Protein AF-A0A816NC93-F1 (afdb_monomer_lite)

InterPro domains:
  IPR001461 Aspartic peptidase A1 [PR00792] (205-218)
  IPR001461 Aspartic peptidase A1 [PR00792] (252-263)
  IPR001461 Aspartic peptidase A1 [PR00792] (348-363)
  IPR001461 Aspartic peptidase A1 [PTHR47966] (133-372)
  IPR021109 Aspartic peptidase domain superfamily [G3DSA:2.40.70.10] (135-375)
  IPR021109 Aspartic peptidase domain superfamily [SSF50630] (133-373)
  IPR033121 Peptidase family A1 domain [PF00026] (132-373)
  IPR033121 Peptidase family A1 domain [PS51767] (51-372)

Structure (mmCIF, N/CA/C/O backbone):
data_AF-A0A816NC93-F1
#
_entry.id   AF-A0A816NC93-F1
#
loop_
_atom_site.group_PDB
_atom_site.id
_atom_site.type_symbol
_atom_site.label_atom_id
_atom_site.label_alt_id
_atom_site.label_comp_id
_atom_site.label_asym_id
_atom_site.label_entity_id
_atom_site.label_seq_id
_atom_site.pdbx_PDB_ins_code
_atom_site.Cartn_x
_atom_site.Cartn_y
_atom_site.Cartn_z
_atom_site.occupancy
_atom_site.B_iso_or_equiv
_atom_site.auth_seq_id
_atom_site.auth_comp_id
_atom_site.auth_asym_id
_atom_site.auth_atom_id
_atom_site.pdbx_PDB_model_num
ATOM 1 N N . MET A 1 1 ? 27.428 26.370 11.660 1.00 24.50 1 MET A N 1
ATOM 2 C CA . MET A 1 1 ? 27.511 25.790 10.304 1.00 24.50 1 MET A CA 1
ATOM 3 C C . MET A 1 1 ? 26.179 26.024 9.624 1.00 24.50 1 MET A C 1
ATOM 5 O O . MET A 1 1 ? 25.177 25.507 10.091 1.00 24.50 1 MET A O 1
ATOM 9 N N . PHE A 1 2 ? 26.162 26.897 8.620 1.00 23.17 2 PHE A N 1
ATOM 10 C CA . PHE A 1 2 ? 24.979 27.217 7.825 1.00 23.17 2 PHE A CA 1
ATOM 11 C C . PHE A 1 2 ? 25.000 26.336 6.571 1.00 23.17 2 PHE A C 1
ATOM 13 O O . PHE A 1 2 ? 25.875 26.517 5.730 1.00 23.17 2 PHE A O 1
ATOM 20 N N . GLY A 1 3 ? 24.068 25.388 6.468 1.00 22.38 3 GLY A N 1
ATOM 21 C CA . GLY A 1 3 ? 23.735 24.719 5.211 1.00 22.38 3 GLY A CA 1
ATOM 22 C C . GLY A 1 3 ? 22.745 25.592 4.448 1.00 22.38 3 GLY A C 1
ATOM 23 O O . GLY A 1 3 ? 21.670 25.907 4.958 1.00 22.38 3 GLY A O 1
ATOM 24 N N . ALA A 1 4 ? 23.152 26.058 3.273 1.00 23.88 4 ALA A N 1
ATOM 25 C CA . ALA A 1 4 ? 22.339 26.879 2.395 1.00 23.88 4 ALA A CA 1
ATOM 26 C C . ALA A 1 4 ? 21.283 26.006 1.701 1.00 23.88 4 ALA A C 1
ATOM 28 O O . ALA A 1 4 ? 21.592 25.306 0.745 1.00 23.88 4 ALA A O 1
ATOM 29 N N . TYR A 1 5 ? 20.036 26.079 2.165 1.00 24.88 5 TYR A N 1
ATOM 30 C CA . TYR A 1 5 ? 18.883 25.751 1.332 1.00 24.88 5 TYR A CA 1
ATOM 31 C C . TYR A 1 5 ? 18.643 26.935 0.392 1.00 24.88 5 TYR A C 1
ATOM 33 O O . TYR A 1 5 ? 18.196 27.997 0.828 1.00 24.88 5 TYR A O 1
ATOM 41 N N . SER A 1 6 ? 18.968 26.784 -0.891 1.00 28.44 6 SER A N 1
ATOM 42 C CA . SER A 1 6 ? 18.498 27.693 -1.939 1.00 28.44 6 SER A CA 1
ATOM 43 C C . SER A 1 6 ? 17.184 27.171 -2.517 1.00 28.44 6 SER A C 1
ATOM 45 O O . SER A 1 6 ? 17.108 26.777 -3.675 1.00 28.44 6 SER A O 1
ATOM 47 N N . SER A 1 7 ? 16.131 27.174 -1.707 1.00 26.47 7 SER A N 1
ATOM 48 C CA . SER A 1 7 ? 14.777 27.301 -2.233 1.00 26.47 7 SER A CA 1
ATOM 49 C C . SER A 1 7 ? 14.535 28.796 -2.411 1.00 26.47 7 SER A C 1
ATOM 51 O O . SER A 1 7 ? 14.447 29.537 -1.430 1.00 26.47 7 SER A O 1
ATOM 53 N N . HIS A 1 8 ? 14.496 29.266 -3.655 1.00 25.08 8 HIS A N 1
ATOM 54 C CA . HIS A 1 8 ? 13.989 30.598 -3.955 1.00 25.08 8 HIS A CA 1
ATOM 55 C C . HIS A 1 8 ? 12.538 30.675 -3.460 1.00 25.08 8 HIS A C 1
ATOM 57 O O . HIS A 1 8 ? 11.633 30.144 -4.094 1.00 25.08 8 HIS A O 1
ATOM 63 N N . ILE A 1 9 ? 12.325 31.298 -2.297 1.00 28.72 9 ILE A N 1
ATOM 64 C CA . ILE A 1 9 ? 10.992 31.631 -1.796 1.00 28.72 9 ILE A CA 1
ATOM 65 C C . ILE A 1 9 ? 10.490 32.782 -2.668 1.00 28.72 9 ILE A C 1
ATOM 67 O O . ILE A 1 9 ? 10.787 33.950 -2.420 1.00 28.72 9 ILE A O 1
ATOM 71 N N . PHE A 1 10 ? 9.769 32.442 -3.730 1.00 29.98 10 PHE A N 1
ATOM 72 C CA . PHE A 1 10 ? 8.787 33.347 -4.304 1.00 29.98 10 PHE A CA 1
ATOM 73 C C . PHE A 1 10 ? 7.584 33.304 -3.371 1.00 29.98 10 PHE A C 1
ATOM 75 O O . PHE A 1 10 ? 6.771 32.388 -3.432 1.00 29.98 10 PHE A O 1
ATOM 82 N N . ALA A 1 11 ? 7.523 34.252 -2.446 1.00 32.62 11 ALA A N 1
ATOM 83 C CA . ALA A 1 11 ? 6.323 34.489 -1.676 1.00 32.62 11 ALA A CA 1
ATOM 84 C C . ALA A 1 11 ? 6.082 35.991 -1.690 1.00 32.62 11 ALA A C 1
ATOM 86 O O . ALA A 1 11 ? 6.858 36.759 -1.120 1.00 32.62 11 ALA A O 1
ATOM 87 N N . ASP A 1 12 ? 5.004 36.407 -2.348 1.00 37.16 12 ASP A N 1
ATOM 88 C CA . ASP A 1 12 ? 4.507 37.779 -2.247 1.00 37.16 12 ASP A CA 1
ATOM 89 C C . ASP A 1 12 ? 4.119 38.123 -0.789 1.00 37.16 12 ASP A C 1
ATOM 91 O O . ASP A 1 12 ? 3.955 39.296 -0.444 1.00 37.16 12 ASP A O 1
ATOM 95 N N . GLU A 1 13 ? 4.046 37.106 0.089 1.00 50.97 13 GLU A N 1
ATOM 96 C CA . GLU A 1 13 ? 3.656 37.196 1.495 1.00 50.97 13 GLU A CA 1
ATOM 97 C C . GLU A 1 13 ? 4.401 36.197 2.383 1.00 50.97 13 GLU A C 1
ATOM 99 O O . GLU A 1 13 ? 4.523 35.016 2.061 1.00 50.97 13 GLU A O 1
ATOM 104 N N . LEU A 1 14 ? 4.852 36.653 3.552 1.00 51.91 14 LEU A N 1
ATOM 105 C CA . LEU A 1 14 ? 5.473 35.797 4.558 1.00 51.91 14 LEU A CA 1
ATOM 106 C C . LEU A 1 14 ? 4.535 35.671 5.762 1.00 51.91 14 LEU A C 1
ATOM 108 O O . LEU A 1 14 ? 4.233 36.659 6.426 1.00 51.91 14 LEU A O 1
ATOM 112 N N . ASN A 1 15 ? 4.101 34.452 6.072 1.00 57.03 15 ASN A N 1
ATOM 113 C CA . ASN A 1 15 ? 3.272 34.163 7.241 1.00 57.03 15 ASN A CA 1
ATOM 114 C C . ASN A 1 15 ? 4.101 33.417 8.287 1.00 57.03 15 ASN A C 1
ATOM 116 O O . ASN A 1 15 ? 4.715 32.396 7.980 1.00 57.03 15 ASN A O 1
ATOM 120 N N . VAL A 1 16 ? 4.119 33.908 9.526 1.00 56.59 16 VAL A N 1
ATOM 121 C CA . VAL A 1 16 ? 4.828 33.268 10.640 1.00 56.59 16 VAL A CA 1
ATOM 122 C C . VAL A 1 16 ? 3.836 32.961 11.750 1.00 56.59 16 VAL A C 1
ATOM 124 O O . VAL A 1 16 ? 3.264 33.857 12.368 1.00 56.59 16 VAL A O 1
ATOM 127 N N . LEU A 1 17 ? 3.660 31.674 12.033 1.00 60.56 17 LEU A N 1
ATOM 128 C CA . LEU A 1 17 ? 2.885 31.207 13.174 1.00 60.56 17 LEU A CA 1
ATOM 129 C C . LEU A 1 17 ? 3.801 31.032 14.389 1.00 60.56 17 LEU A C 1
ATOM 131 O O . LEU A 1 17 ? 4.802 30.320 14.324 1.00 60.56 17 LEU A O 1
ATOM 135 N N . ILE A 1 18 ? 3.436 31.658 15.505 1.00 60.72 18 ILE A N 1
ATOM 136 C CA . ILE A 1 18 ? 4.145 31.559 16.780 1.00 60.72 18 ILE A CA 1
ATOM 137 C C . ILE A 1 18 ? 3.200 30.940 17.800 1.00 60.72 18 ILE A C 1
ATOM 139 O O . ILE A 1 18 ? 2.225 31.552 18.240 1.00 60.72 18 ILE A O 1
ATOM 143 N N . SER A 1 19 ? 3.509 29.703 18.182 1.00 63.12 19 SER A N 1
ATOM 144 C CA . SER A 1 19 ? 2.810 29.012 19.259 1.00 63.12 19 SER A CA 1
ATOM 145 C C . SER A 1 19 ? 3.659 29.063 20.529 1.00 63.12 19 SER A C 1
ATOM 147 O O . SER A 1 19 ? 4.802 28.601 20.505 1.00 63.12 19 SER A O 1
ATOM 149 N N . PRO A 1 20 ? 3.128 29.583 21.646 1.00 60.53 20 PRO A N 1
ATOM 150 C CA . PRO A 1 20 ? 3.816 29.525 22.918 1.00 60.53 20 PRO A CA 1
ATOM 151 C C . PRO A 1 20 ? 3.837 28.080 23.443 1.00 60.53 20 PRO A C 1
ATOM 153 O O . PRO A 1 20 ? 2.918 27.303 23.153 1.00 60.53 20 PRO A O 1
ATOM 156 N N . PRO A 1 21 ? 4.856 27.698 24.232 1.00 58.59 21 PRO A N 1
ATOM 157 C CA . PRO A 1 21 ? 4.821 26.458 24.996 1.00 58.59 21 PRO A CA 1
ATOM 158 C C . PRO A 1 21 ? 3.692 26.507 26.037 1.00 58.59 21 PRO A C 1
ATOM 160 O O . PRO A 1 21 ? 3.144 27.568 26.339 1.00 58.59 21 PRO A O 1
ATOM 163 N N . ILE A 1 22 ? 3.343 25.358 26.621 1.00 58.31 22 ILE A N 1
ATOM 164 C CA . ILE A 1 22 ? 2.325 25.300 27.678 1.00 58.31 22 ILE A CA 1
ATOM 165 C C . ILE A 1 22 ? 2.804 26.129 28.880 1.00 58.31 22 ILE A C 1
ATOM 167 O O . ILE A 1 22 ? 3.703 25.722 29.617 1.00 58.31 22 ILE A O 1
ATOM 171 N N . CYS A 1 23 ? 2.193 27.295 29.091 1.00 57.25 23 CYS A N 1
ATOM 172 C CA . CYS A 1 23 ? 2.502 28.190 30.203 1.00 57.25 23 CYS A CA 1
ATOM 173 C C . CYS A 1 23 ? 1.461 28.073 31.325 1.00 57.25 23 CYS A C 1
ATOM 175 O O . CYS A 1 23 ? 0.257 27.953 31.079 1.00 57.25 23 CYS A O 1
ATOM 177 N N . ARG A 1 24 ? 1.907 28.191 32.583 1.00 60.47 24 ARG A N 1
ATOM 178 C CA . ARG A 1 24 ? 1.005 28.417 33.722 1.00 60.47 24 ARG A CA 1
ATOM 179 C C . ARG A 1 24 ? 0.615 29.898 33.768 1.00 60.47 24 ARG A C 1
ATOM 181 O O . ARG A 1 24 ? 1.310 30.714 34.368 1.00 60.47 24 ARG A O 1
ATOM 188 N N . GLY A 1 25 ? -0.495 30.231 33.111 1.00 63.12 25 GLY A N 1
ATOM 189 C CA . GLY A 1 25 ? -1.100 31.566 33.110 1.00 63.12 25 GLY A CA 1
ATOM 190 C C . GLY A 1 25 ? -0.822 32.401 31.855 1.00 63.12 25 GLY A C 1
ATOM 191 O O . GLY A 1 25 ? 0.065 32.106 31.057 1.00 63.12 25 GLY A O 1
ATOM 192 N N . VAL A 1 26 ? -1.605 33.473 31.690 1.00 66.75 26 VAL A N 1
ATOM 193 C CA . VAL A 1 26 ? -1.617 34.318 30.480 1.00 66.75 26 VAL A CA 1
ATOM 194 C C . VAL A 1 26 ? -0.391 35.237 30.386 1.00 66.75 26 VAL A C 1
ATOM 196 O O . VAL A 1 26 ? 0.117 35.471 29.295 1.00 66.75 26 VAL A O 1
ATOM 199 N N . LYS A 1 27 ? 0.131 35.730 31.519 1.00 76.69 27 LYS A N 1
ATOM 200 C CA . LYS A 1 27 ? 1.268 36.671 31.534 1.00 76.69 27 LYS A CA 1
ATOM 201 C C . LYS A 1 27 ? 2.573 36.072 30.973 1.00 76.69 27 LYS A C 1
ATOM 203 O O . LYS A 1 27 ? 3.167 36.713 30.112 1.00 76.69 27 LYS A O 1
ATOM 208 N N . PRO A 1 28 ? 3.024 34.867 31.386 1.00 73.94 28 PRO A N 1
ATOM 209 C CA . PRO A 1 28 ? 4.227 34.255 30.807 1.00 73.94 28 PRO A CA 1
ATOM 210 C C . PRO A 1 28 ? 4.078 33.933 29.316 1.00 73.94 28 PRO A C 1
ATOM 212 O O . PRO A 1 28 ? 5.044 34.016 28.567 1.00 73.94 28 PRO A O 1
ATOM 215 N N . MET A 1 29 ? 2.858 33.606 28.889 1.00 70.56 29 MET A N 1
ATOM 216 C CA . MET A 1 29 ? 2.533 33.336 27.493 1.00 70.56 29 MET A CA 1
ATOM 217 C C . MET A 1 29 ? 2.645 34.603 26.636 1.00 70.56 29 MET A C 1
ATOM 219 O O . MET A 1 29 ? 3.316 34.570 25.612 1.00 70.56 29 MET A O 1
ATOM 223 N N . ILE A 1 30 ? 2.046 35.723 27.066 1.00 79.50 30 ILE A N 1
ATOM 224 C CA . ILE A 1 30 ? 2.188 37.022 26.383 1.00 79.50 30 ILE A CA 1
ATOM 225 C C . ILE A 1 30 ? 3.667 37.396 26.275 1.00 79.50 30 ILE A C 1
ATOM 227 O O . ILE A 1 30 ? 4.137 37.687 25.182 1.00 79.50 30 ILE A O 1
ATOM 231 N N . LYS A 1 31 ? 4.419 37.272 27.373 1.00 83.44 31 LYS A N 1
ATOM 232 C CA . LYS A 1 31 ? 5.854 37.566 27.382 1.00 83.44 31 LYS A CA 1
ATOM 233 C C . LYS A 1 31 ? 6.633 36.738 26.349 1.00 83.44 31 LYS A C 1
ATOM 235 O O . LYS A 1 31 ? 7.435 37.292 25.608 1.00 83.44 31 LYS A O 1
ATOM 240 N N . PHE A 1 32 ? 6.370 35.431 26.258 1.00 80.31 32 PHE A N 1
ATOM 241 C CA . PHE A 1 32 ? 6.996 34.573 25.245 1.00 80.31 32 PHE A CA 1
ATOM 242 C C . PHE A 1 32 ? 6.678 35.040 23.818 1.00 80.31 32 PHE A C 1
ATOM 244 O O . PHE A 1 32 ? 7.556 35.083 22.959 1.00 80.31 32 PHE A O 1
ATOM 251 N N . LEU A 1 33 ? 5.415 35.384 23.564 1.00 76.88 33 LEU A N 1
ATOM 252 C CA . LEU A 1 33 ? 4.944 35.812 22.249 1.00 76.88 33 LEU A CA 1
ATOM 253 C C . LEU A 1 33 ? 5.575 37.135 21.817 1.00 76.88 33 LEU A C 1
ATOM 255 O O . LEU A 1 33 ? 5.955 37.282 20.658 1.00 76.88 33 LEU A O 1
ATOM 259 N N . GLU A 1 34 ? 5.725 38.072 22.747 1.00 86.88 34 GLU A N 1
ATOM 260 C CA . GLU A 1 34 ? 6.401 39.348 22.517 1.00 86.88 34 GLU A CA 1
ATOM 261 C C . GLU A 1 34 ? 7.891 39.146 22.223 1.00 86.88 34 GLU A C 1
ATOM 263 O O . GLU A 1 34 ? 8.406 39.710 21.254 1.00 86.88 34 GLU A O 1
ATOM 268 N N . GLU A 1 35 ? 8.573 38.304 23.006 1.00 86.19 35 GLU A N 1
ATOM 269 C CA . GLU A 1 35 ? 10.003 38.013 22.856 1.00 86.19 35 GLU A CA 1
ATOM 270 C C . GLU A 1 35 ? 10.308 37.290 21.536 1.00 86.19 35 GLU A C 1
ATOM 272 O O . GLU A 1 35 ? 11.091 37.787 20.717 1.00 86.19 35 GLU A O 1
ATOM 277 N N . GLU A 1 36 ? 9.677 36.140 21.285 1.00 79.81 36 GLU A N 1
ATOM 278 C CA . GLU A 1 36 ? 9.937 35.358 20.072 1.00 79.81 36 GLU A CA 1
ATOM 279 C C . GLU A 1 36 ? 9.351 36.025 18.823 1.00 79.81 36 GLU A C 1
ATOM 281 O O . GLU A 1 36 ? 10.003 36.024 17.776 1.00 79.81 36 GLU A O 1
ATOM 286 N N . GLY A 1 37 ? 8.191 36.679 18.929 1.00 78.56 37 GLY A N 1
ATOM 287 C CA . GLY A 1 37 ? 7.611 37.465 17.839 1.00 78.56 37 GLY A CA 1
ATOM 288 C C . GLY A 1 37 ? 8.517 38.593 17.393 1.00 78.56 37 GLY A C 1
ATOM 289 O O . GLY A 1 37 ? 8.864 38.685 16.214 1.00 78.56 37 GLY A O 1
ATOM 290 N N . THR A 1 38 ? 8.988 39.404 18.336 1.00 87.38 38 THR A N 1
ATOM 291 C CA . THR A 1 38 ? 9.891 40.520 18.032 1.00 87.38 38 THR A CA 1
ATOM 292 C C . THR A 1 38 ? 11.210 40.025 17.443 1.00 87.38 38 THR A C 1
ATOM 294 O O . THR A 1 38 ? 11.731 40.577 16.470 1.00 87.38 38 THR A O 1
ATOM 297 N N . LYS A 1 39 ? 11.762 38.942 17.993 1.00 82.31 39 LYS A N 1
ATOM 298 C CA . LYS A 1 39 ? 13.002 38.327 17.509 1.00 82.31 39 LYS A CA 1
ATOM 299 C C . LYS A 1 39 ? 12.875 37.810 16.076 1.00 82.31 39 LYS A C 1
ATOM 301 O O . LYS A 1 39 ? 13.782 38.042 15.274 1.00 82.31 39 LYS A O 1
ATOM 306 N N . ILE A 1 40 ? 11.781 37.128 15.739 1.00 75.62 40 ILE A N 1
ATOM 307 C CA . ILE A 1 40 ? 11.536 36.619 14.383 1.00 75.62 40 ILE A CA 1
ATOM 308 C C . ILE A 1 40 ? 11.340 37.776 13.401 1.00 75.62 40 ILE A C 1
ATOM 310 O O . ILE A 1 40 ? 12.021 37.808 12.374 1.00 75.62 40 ILE A O 1
ATOM 314 N N . CYS A 1 41 ? 10.508 38.765 13.737 1.00 76.69 41 CYS A N 1
ATOM 315 C CA . CYS A 1 41 ? 10.307 39.958 12.912 1.00 76.69 41 CYS A CA 1
ATOM 316 C C . CYS A 1 41 ? 11.637 40.667 12.608 1.00 76.69 41 CYS A C 1
ATOM 318 O O . CYS A 1 41 ? 11.936 40.983 11.458 1.00 76.69 41 CYS A O 1
ATOM 320 N N . ASN A 1 42 ? 12.505 40.841 13.604 1.00 83.00 42 ASN A N 1
ATOM 321 C CA . ASN A 1 42 ? 13.814 41.460 13.385 1.00 83.00 42 ASN A CA 1
ATOM 322 C C . ASN A 1 42 ? 14.744 40.611 12.503 1.00 83.00 42 ASN A C 1
ATOM 324 O O . ASN A 1 42 ? 15.458 41.161 11.664 1.00 83.00 42 ASN A O 1
ATOM 328 N N . LYS A 1 43 ? 14.723 39.276 12.623 1.00 76.12 43 LYS A N 1
ATOM 329 C CA . LYS A 1 43 ? 15.476 38.392 11.713 1.00 76.12 43 LYS A CA 1
ATOM 330 C C . LYS A 1 43 ? 15.001 38.523 10.268 1.00 76.12 43 LYS A C 1
ATOM 332 O O . LYS A 1 43 ? 15.834 38.570 9.364 1.00 76.12 43 LYS A O 1
ATOM 337 N N . ILE A 1 44 ? 13.690 38.614 10.059 1.00 70.50 44 ILE A N 1
ATOM 338 C CA . ILE A 1 44 ? 13.089 38.809 8.734 1.00 70.50 44 ILE A CA 1
ATOM 339 C C . ILE A 1 44 ? 13.514 40.156 8.155 1.00 70.50 44 ILE A C 1
ATOM 341 O O . ILE A 1 44 ? 13.920 40.216 6.999 1.00 70.50 44 ILE A O 1
ATOM 345 N N . ALA A 1 45 ? 13.511 41.219 8.958 1.00 73.00 45 ALA A N 1
ATOM 346 C CA . ALA A 1 45 ? 13.959 42.538 8.524 1.00 73.00 45 ALA A CA 1
ATOM 347 C C . ALA A 1 45 ? 15.440 42.542 8.085 1.00 73.00 45 ALA A C 1
ATOM 349 O O . ALA A 1 45 ? 15.794 43.081 7.034 1.00 73.00 45 ALA A O 1
ATOM 350 N N . ILE A 1 46 ? 16.307 41.864 8.846 1.00 75.50 46 ILE A N 1
ATOM 351 C CA . ILE A 1 46 ? 17.728 41.691 8.502 1.00 75.50 46 ILE A CA 1
ATOM 352 C C . ILE A 1 46 ? 17.884 40.886 7.204 1.00 75.50 46 ILE A C 1
ATOM 354 O O . ILE A 1 46 ? 18.667 41.269 6.332 1.00 75.50 46 ILE A O 1
ATOM 358 N N . TYR A 1 47 ? 17.141 39.785 7.058 1.00 68.31 47 TYR A N 1
ATOM 359 C CA . TYR A 1 47 ? 17.154 38.955 5.852 1.00 68.31 47 TYR A CA 1
ATOM 360 C C . TYR A 1 47 ? 16.697 39.753 4.621 1.00 68.31 47 TYR A C 1
ATOM 362 O O . TYR A 1 47 ? 17.400 39.793 3.614 1.00 68.31 47 TYR A O 1
ATOM 370 N N . SER A 1 48 ? 15.574 40.458 4.739 1.00 63.78 48 SER A N 1
ATOM 371 C CA . SER A 1 48 ? 15.006 41.347 3.723 1.00 63.78 48 SER A CA 1
ATOM 372 C C . SER A 1 48 ? 16.027 42.367 3.207 1.00 63.78 48 SER A C 1
ATOM 374 O O . SER A 1 48 ? 16.227 42.493 1.996 1.00 63.78 48 SER A O 1
ATOM 376 N N . LYS A 1 49 ? 16.752 43.033 4.117 1.00 70.50 49 LYS A N 1
ATOM 377 C CA . LYS A 1 49 ? 17.838 43.963 3.770 1.00 70.50 49 LYS A CA 1
ATOM 378 C C . LYS A 1 49 ? 18.997 43.266 3.059 1.00 70.50 49 LYS A C 1
ATOM 380 O O . LYS A 1 49 ? 19.478 43.770 2.045 1.00 70.50 49 LYS A O 1
ATOM 385 N N . LYS A 1 50 ? 19.432 42.105 3.563 1.00 67.19 50 LYS A N 1
ATOM 386 C CA . LYS A 1 50 ? 20.547 41.325 2.999 1.00 67.19 50 LYS A CA 1
ATOM 387 C C . LYS A 1 50 ? 20.284 40.892 1.554 1.00 67.19 50 LYS A C 1
ATOM 389 O O . LYS A 1 50 ? 21.206 40.921 0.743 1.00 67.19 50 LYS A O 1
ATOM 394 N N . TRP A 1 51 ? 19.046 40.527 1.232 1.00 60.84 51 TRP A N 1
ATOM 395 C CA . TRP A 1 51 ? 18.661 40.005 -0.084 1.00 60.84 51 TRP A CA 1
ATOM 396 C C . TRP A 1 51 ? 17.960 41.031 -0.986 1.00 60.84 51 TRP A C 1
ATOM 398 O O . TRP A 1 51 ? 17.454 40.667 -2.042 1.00 60.84 51 TRP A O 1
ATOM 408 N N . LYS A 1 52 ? 17.969 42.320 -0.606 1.00 58.56 52 LYS A N 1
ATOM 409 C CA . LYS A 1 52 ? 17.340 43.433 -1.346 1.00 58.56 52 LYS A CA 1
ATOM 410 C C . LYS A 1 52 ? 15.845 43.220 -1.652 1.00 58.56 52 LYS A C 1
ATOM 412 O O . LYS A 1 52 ? 15.359 43.670 -2.684 1.00 58.56 52 LYS A O 1
ATOM 417 N N . GLN A 1 53 ? 15.116 42.580 -0.740 1.00 60.28 53 GLN A N 1
ATOM 418 C CA . GLN A 1 53 ? 13.668 42.352 -0.828 1.00 60.28 53 GLN A CA 1
ATOM 419 C C . GLN A 1 53 ? 12.965 43.090 0.320 1.00 60.28 53 GLN A C 1
ATOM 421 O O . GLN A 1 53 ? 12.710 42.476 1.356 1.00 60.28 53 GLN A O 1
ATOM 426 N N . PRO A 1 54 ? 12.723 44.411 0.223 1.00 57.22 54 PRO A N 1
ATOM 427 C CA . PRO A 1 54 ? 12.307 45.232 1.361 1.00 57.22 54 PRO A CA 1
ATOM 428 C C . PRO A 1 54 ? 10.925 44.831 1.898 1.00 57.22 54 PRO A C 1
ATOM 430 O O . PRO A 1 54 ? 9.977 44.719 1.124 1.00 57.22 54 PRO A O 1
ATOM 433 N N . VAL A 1 55 ? 10.807 44.664 3.222 1.00 62.66 55 VAL A N 1
ATOM 434 C CA . VAL A 1 55 ? 9.514 44.519 3.914 1.00 62.66 55 VAL A CA 1
ATOM 435 C C . VAL A 1 55 ? 8.843 45.874 4.067 1.00 62.66 55 VAL A C 1
ATOM 437 O O . VAL A 1 55 ? 9.434 46.818 4.600 1.00 62.66 55 VAL A O 1
ATOM 440 N N . ASN A 1 56 ? 7.579 45.971 3.659 1.00 70.38 56 ASN A N 1
ATOM 441 C CA . ASN A 1 56 ? 6.773 47.145 3.944 1.00 70.38 56 ASN A CA 1
ATOM 442 C C . ASN A 1 56 ? 6.245 47.122 5.390 1.00 70.38 56 ASN A C 1
ATOM 444 O O . ASN A 1 56 ? 5.184 46.567 5.682 1.00 70.38 56 ASN A O 1
ATOM 448 N N . LEU A 1 57 ? 6.965 47.796 6.291 1.00 69.56 57 LEU A N 1
ATOM 449 C CA . LEU A 1 57 ? 6.578 47.926 7.702 1.00 69.56 57 LEU A CA 1
ATOM 450 C C . LEU A 1 57 ? 5.182 48.542 7.897 1.00 69.56 57 LEU A C 1
ATOM 452 O O . LEU A 1 57 ? 4.513 48.205 8.864 1.00 69.56 57 LEU A O 1
ATOM 456 N N . SER A 1 58 ? 4.720 49.412 6.990 1.00 69.69 58 SER A N 1
ATOM 457 C CA . SER A 1 58 ? 3.393 50.050 7.102 1.00 69.69 58 SER A CA 1
ATOM 458 C C . SER A 1 58 ? 2.223 49.123 6.763 1.00 69.69 58 SER A C 1
ATOM 460 O O . SER A 1 58 ? 1.081 49.452 7.061 1.00 69.69 58 SER A O 1
ATOM 462 N N . LYS A 1 59 ? 2.504 47.971 6.146 1.00 70.00 59 LYS A N 1
ATOM 463 C CA . LYS A 1 59 ? 1.521 46.931 5.807 1.00 70.00 59 LYS A CA 1
ATOM 464 C C . LYS A 1 59 ? 1.725 45.640 6.605 1.00 70.00 59 LYS A C 1
ATOM 466 O O . LYS A 1 59 ? 1.058 44.642 6.358 1.00 70.00 59 LYS A O 1
ATOM 471 N N . THR A 1 60 ? 2.672 45.650 7.540 1.00 72.19 60 THR A N 1
ATOM 472 C CA . THR A 1 60 ? 2.975 44.509 8.401 1.00 72.19 60 THR A CA 1
ATOM 473 C C . THR A 1 60 ? 2.119 44.590 9.656 1.00 72.19 60 THR A C 1
ATOM 475 O O . THR A 1 60 ? 2.178 45.580 10.386 1.00 72.19 60 THR A O 1
ATOM 478 N N . VAL A 1 61 ? 1.335 43.545 9.906 1.00 78.12 61 VAL A N 1
ATOM 479 C CA . VAL A 1 61 ? 0.359 43.498 10.997 1.00 78.12 61 VAL A CA 1
ATOM 480 C C . VAL A 1 61 ? 0.489 42.196 11.781 1.00 78.12 61 VAL A C 1
ATOM 482 O O . VAL A 1 61 ? 1.009 41.189 11.305 1.00 78.12 61 VAL A O 1
ATOM 485 N N . VAL A 1 62 ? 0.012 42.208 13.015 1.00 78.31 62 VAL A N 1
ATOM 486 C CA . VAL A 1 62 ? -0.039 41.052 13.908 1.00 78.31 62 VAL A CA 1
ATOM 487 C C . VAL A 1 62 ? -1.493 40.653 14.065 1.00 78.31 62 VAL A C 1
ATOM 489 O O . VAL A 1 62 ? -2.344 41.501 14.326 1.00 78.31 62 VAL A O 1
ATOM 492 N N . GLN A 1 63 ? -1.793 39.363 13.957 1.00 74.19 63 GLN A N 1
ATOM 493 C CA . GLN A 1 63 ? -3.120 38.853 14.272 1.00 74.19 63 GLN A CA 1
ATOM 494 C C . GLN A 1 63 ? -3.044 37.848 15.417 1.00 74.19 63 GLN A C 1
ATOM 496 O O . GLN A 1 63 ? -2.300 36.868 15.386 1.00 74.19 63 GLN A O 1
ATOM 501 N N . VAL A 1 64 ? -3.846 38.093 16.451 1.00 70.88 64 VAL A N 1
ATOM 502 C CA . VAL A 1 64 ? -3.886 37.247 17.643 1.00 70.88 64 VAL A CA 1
ATOM 503 C C . VAL A 1 64 ? -5.145 36.396 17.625 1.00 70.88 64 VAL A C 1
ATOM 505 O O . VAL A 1 64 ? -6.259 36.921 17.649 1.00 70.88 64 VAL A O 1
ATOM 508 N N . PHE A 1 65 ? -4.960 35.079 17.626 1.00 67.56 65 PHE A N 1
ATOM 509 C CA . PHE A 1 65 ? -6.030 34.100 17.735 1.00 67.56 65 PHE A CA 1
ATOM 510 C C . PHE A 1 65 ? -6.139 33.615 19.180 1.00 67.56 65 PHE A C 1
ATOM 512 O O . PHE A 1 65 ? -5.204 33.060 19.768 1.00 67.56 65 PHE A O 1
ATOM 519 N N . HIS A 1 66 ? -7.311 33.799 19.781 1.00 59.94 66 HIS A N 1
ATOM 520 C CA . HIS A 1 66 ? -7.530 33.405 21.168 1.00 59.94 66 HIS A CA 1
ATOM 521 C C . HIS A 1 66 ? -8.901 32.768 21.390 1.00 59.94 66 HIS A C 1
ATOM 523 O O . HIS A 1 66 ? -9.885 33.075 20.719 1.00 59.94 66 HIS A O 1
ATOM 529 N N . SER A 1 67 ? -8.959 31.882 22.383 1.00 53.88 67 SER A N 1
ATOM 530 C CA . SER A 1 67 ? -10.200 31.278 22.891 1.00 53.88 67 SER A CA 1
ATOM 531 C C . SER A 1 67 ? -10.851 32.101 24.012 1.00 53.88 67 SER A C 1
ATOM 533 O O . SER A 1 67 ? -11.919 31.752 24.506 1.00 53.88 67 SER A O 1
ATOM 535 N N . GLN A 1 68 ? -10.196 33.186 24.436 1.00 56.31 68 GLN A N 1
ATOM 536 C CA . GLN A 1 68 ? -10.588 33.994 25.593 1.00 56.31 68 GLN A CA 1
ATOM 537 C C . GLN A 1 68 ? -11.724 34.982 25.302 1.00 56.31 68 GLN A C 1
ATOM 539 O O . GLN A 1 68 ? -11.915 35.409 24.168 1.00 56.31 68 GLN A O 1
ATOM 544 N N . VAL A 1 69 ? -12.458 35.387 26.345 1.00 50.97 69 VAL A N 1
ATOM 545 C CA . VAL A 1 69 ? -13.517 36.413 26.241 1.00 50.97 69 VAL A CA 1
ATOM 546 C C . VAL A 1 69 ? -12.922 37.800 25.971 1.00 50.97 69 VAL A C 1
ATOM 548 O O . VAL A 1 69 ? -13.504 38.584 25.224 1.00 50.97 69 VAL A O 1
ATOM 551 N N . GLN A 1 70 ? -11.742 38.085 26.531 1.00 57.28 70 GLN A N 1
ATOM 552 C CA . GLN A 1 70 ? -10.969 39.300 26.268 1.00 57.28 70 GLN A CA 1
ATOM 553 C C . GLN A 1 70 ? -9.751 38.976 25.399 1.00 57.28 70 GLN A C 1
ATOM 555 O O . GLN A 1 70 ? -9.083 37.966 25.614 1.00 57.28 70 GLN A O 1
ATOM 560 N N . ASN A 1 71 ? -9.484 39.833 24.412 1.00 59.59 71 ASN A N 1
ATOM 561 C CA . ASN A 1 71 ? -8.374 39.661 23.481 1.00 59.59 71 ASN A CA 1
ATOM 562 C C . ASN A 1 71 ? -7.045 39.949 24.199 1.00 59.59 71 ASN A C 1
ATOM 564 O O . ASN A 1 71 ? -6.904 41.051 24.741 1.00 59.59 71 ASN A O 1
ATOM 568 N N . PRO A 1 72 ? -6.090 39.003 24.246 1.00 66.44 72 PRO A N 1
ATOM 569 C CA . PRO A 1 72 ? -4.780 39.288 24.803 1.00 66.44 72 PRO A CA 1
ATOM 570 C C . PRO A 1 72 ? -4.090 40.366 23.964 1.00 66.44 72 PRO A C 1
ATOM 572 O O . PRO A 1 72 ? -4.049 40.296 22.737 1.00 66.44 72 PRO A O 1
ATOM 575 N N . VAL A 1 73 ? -3.567 41.381 24.649 1.00 78.19 73 VAL A N 1
ATOM 576 C CA . VAL A 1 73 ? -2.750 42.430 24.036 1.00 78.19 73 VAL A CA 1
ATOM 577 C C . VAL A 1 73 ? -1.315 41.921 23.996 1.00 78.19 73 VAL A C 1
ATOM 579 O O . VAL A 1 73 ? -0.810 41.462 25.019 1.00 78.19 73 VAL A O 1
ATOM 582 N N . VAL A 1 74 ? -0.698 41.965 22.818 1.00 83.06 74 VAL A N 1
ATOM 583 C CA . VAL A 1 74 ? 0.704 41.591 22.608 1.00 83.06 74 VAL A CA 1
ATOM 584 C C . VAL A 1 74 ? 1.421 42.723 21.891 1.00 83.06 74 VAL A C 1
ATOM 586 O O . VAL A 1 74 ? 0.906 43.275 20.914 1.00 83.06 74 VAL A O 1
ATOM 589 N N . ASP A 1 75 ? 2.621 43.036 22.356 1.00 90.94 75 ASP A N 1
ATOM 590 C CA . ASP A 1 75 ? 3.455 44.089 21.797 1.00 90.94 75 ASP A CA 1
ATOM 591 C C . ASP A 1 75 ? 4.635 43.480 21.029 1.00 90.94 75 ASP A C 1
ATOM 593 O O . ASP A 1 75 ? 5.669 43.125 21.591 1.00 90.94 75 ASP A O 1
ATOM 597 N N . ILE A 1 76 ? 4.476 43.352 19.709 1.00 85.06 76 ILE A N 1
ATOM 598 C CA . ILE A 1 76 ? 5.513 42.822 18.814 1.00 85.06 76 ILE A CA 1
ATOM 599 C C . ILE A 1 76 ? 6.158 43.967 18.039 1.00 85.06 76 ILE A C 1
ATOM 601 O O . ILE A 1 76 ? 5.469 44.857 17.533 1.00 85.06 76 ILE A O 1
ATOM 605 N N . TYR A 1 77 ? 7.483 43.922 17.908 1.00 89.50 77 TYR A N 1
ATOM 606 C CA . TYR A 1 77 ? 8.261 44.959 17.240 1.00 89.50 77 TYR A CA 1
ATOM 607 C C . TYR A 1 77 ? 9.021 44.423 16.024 1.00 89.50 77 TYR A C 1
ATOM 609 O O . TYR A 1 77 ? 9.528 43.302 16.025 1.00 89.50 77 TYR A O 1
ATOM 617 N N . MET A 1 78 ? 9.163 45.265 15.002 1.00 83.25 78 MET A N 1
ATOM 618 C CA . MET A 1 78 ? 10.035 45.041 13.851 1.00 83.25 78 MET A CA 1
ATOM 619 C C . MET A 1 78 ? 10.837 46.316 13.594 1.00 83.25 78 MET A C 1
ATOM 621 O O . MET A 1 78 ? 10.269 47.396 13.443 1.00 83.25 78 MET A O 1
ATOM 625 N N . GLU A 1 79 ? 12.165 46.210 13.609 1.00 85.75 79 GLU A N 1
ATOM 626 C CA . GLU A 1 79 ? 13.091 47.346 13.461 1.00 85.75 79 GLU A CA 1
ATOM 627 C C . GLU A 1 79 ? 12.835 48.493 14.455 1.00 85.75 79 GLU A C 1
ATOM 629 O O . GLU A 1 79 ? 12.948 49.672 14.124 1.00 85.75 79 GLU A O 1
ATOM 634 N N . GLY A 1 80 ? 12.447 48.151 15.687 1.00 86.94 80 GLY A N 1
ATOM 635 C CA . GLY A 1 80 ? 12.133 49.125 16.737 1.00 86.94 80 GLY A CA 1
ATOM 636 C C . GLY A 1 80 ? 10.759 49.795 16.610 1.00 86.94 80 GLY A C 1
ATOM 637 O O . GLY A 1 80 ? 10.397 50.579 17.484 1.00 86.94 80 GLY A O 1
ATOM 638 N N . LYS A 1 81 ? 9.961 49.479 15.580 1.00 87.88 81 LYS A N 1
ATOM 639 C CA . LYS A 1 81 ? 8.567 49.933 15.456 1.00 87.88 81 LYS A CA 1
ATOM 640 C C . LYS A 1 81 ? 7.605 48.865 15.959 1.00 87.88 81 LYS A C 1
ATOM 642 O O . LYS A 1 81 ? 7.726 47.703 15.581 1.00 87.88 81 LYS A O 1
ATOM 647 N N . LYS A 1 82 ? 6.644 49.270 16.792 1.00 91.12 82 LYS A N 1
ATOM 648 C CA . LYS A 1 82 ? 5.545 48.405 17.237 1.00 91.12 82 LYS A CA 1
ATOM 649 C C . LYS A 1 82 ? 4.618 48.121 16.055 1.00 91.12 82 LYS A C 1
ATOM 651 O O . LYS A 1 82 ? 4.201 49.058 15.377 1.00 91.12 82 LYS A O 1
ATOM 656 N N . LEU A 1 83 ? 4.325 46.849 15.815 1.00 85.75 83 LEU A N 1
ATOM 657 C CA . LEU A 1 83 ? 3.409 46.417 14.765 1.00 85.75 83 LEU A CA 1
ATOM 658 C C . LEU A 1 83 ? 1.952 46.580 15.215 1.00 85.75 83 LEU A C 1
ATOM 660 O O . LEU A 1 83 ? 1.635 46.446 16.399 1.00 85.75 83 LEU A O 1
ATOM 664 N N . GLU A 1 84 ? 1.061 46.867 14.267 1.00 86.31 84 GLU A N 1
ATOM 665 C CA . GLU A 1 84 ? -0.374 46.977 14.539 1.00 86.31 84 GLU A CA 1
ATOM 666 C C . GLU A 1 84 ? -0.987 45.592 14.769 1.00 86.31 84 GLU A C 1
ATOM 668 O O . GLU A 1 84 ? -0.788 44.686 13.961 1.00 86.31 84 GLU A O 1
ATOM 673 N N . VAL A 1 85 ? -1.765 45.432 15.845 1.00 83.12 85 VAL A N 1
ATOM 674 C CA . VAL A 1 85 ? -2.533 44.207 16.099 1.00 83.12 85 VAL A CA 1
ATOM 675 C C . VAL A 1 85 ? -3.942 44.358 15.529 1.00 83.12 85 VAL A C 1
ATOM 677 O O . VAL A 1 85 ? -4.747 45.129 16.054 1.00 83.12 85 VAL A O 1
ATOM 680 N N . VAL A 1 86 ? -4.265 43.598 14.484 1.00 80.25 86 VAL A N 1
ATOM 681 C CA . VAL A 1 86 ? -5.562 43.669 13.797 1.00 80.25 86 VAL A CA 1
ATOM 682 C C . VAL A 1 86 ? -6.576 42.676 14.371 1.00 80.25 86 VAL A C 1
ATOM 684 O O . VAL A 1 86 ? -6.223 41.619 14.904 1.00 80.25 86 VAL A O 1
ATOM 687 N N . LYS A 1 87 ? -7.864 43.044 14.295 1.00 72.25 87 LYS A N 1
ATOM 688 C CA . LYS A 1 87 ? -9.002 42.198 14.718 1.00 72.25 87 LYS A CA 1
ATOM 689 C C . LYS A 1 87 ? -9.602 41.341 13.617 1.00 72.25 87 LYS A C 1
ATOM 691 O O . LYS A 1 87 ? -10.234 40.315 13.880 1.00 72.25 87 LYS A O 1
ATOM 696 N N . GLU A 1 88 ? -9.433 41.821 12.402 1.00 71.69 88 GLU A N 1
ATOM 697 C CA . GLU A 1 88 ? -9.880 41.176 11.193 1.00 71.69 88 GLU A CA 1
ATOM 698 C C . GLU A 1 88 ? -8.808 41.413 10.145 1.00 71.69 88 GLU A C 1
ATOM 700 O O . GLU A 1 88 ? -8.301 42.529 10.010 1.00 71.69 88 GLU A O 1
ATOM 705 N N . PHE A 1 89 ? -8.465 40.367 9.415 1.00 67.38 89 PHE A N 1
ATOM 706 C CA . PHE A 1 89 ? -7.525 40.435 8.318 1.00 67.38 89 PHE A CA 1
ATOM 707 C C . PHE A 1 89 ? -8.239 39.988 7.048 1.00 67.38 89 PHE A C 1
ATOM 709 O O . PHE A 1 89 ? -8.795 38.891 6.992 1.00 67.38 89 PHE A O 1
ATOM 716 N N . LYS A 1 90 ? -8.287 40.864 6.043 1.00 61.81 90 LYS A N 1
ATOM 717 C CA . LYS A 1 90 ? -8.952 40.592 4.765 1.00 61.81 90 LYS A CA 1
ATOM 718 C C . LYS A 1 90 ? -7.910 40.311 3.703 1.00 61.81 90 LYS A C 1
ATOM 720 O O . LYS A 1 90 ? -7.065 41.164 3.445 1.00 61.81 90 LYS A O 1
ATOM 725 N N . TYR A 1 91 ? -8.010 39.153 3.065 1.00 50.38 91 TYR A N 1
ATOM 726 C CA . TYR A 1 91 ? -7.066 38.740 2.040 1.00 50.38 91 TYR A CA 1
ATOM 727 C C . TYR A 1 91 ? -7.694 37.798 1.017 1.00 50.38 91 TYR A C 1
ATOM 729 O O . TYR A 1 91 ? -8.403 36.871 1.395 1.00 50.38 91 TYR A O 1
ATOM 737 N N . LEU A 1 92 ? -7.463 38.061 -0.275 1.00 46.12 92 LEU A N 1
ATOM 738 C CA . LEU A 1 92 ? -8.017 37.301 -1.411 1.00 46.12 92 LEU A CA 1
ATOM 739 C C . LEU A 1 92 ? -9.521 36.987 -1.288 1.00 46.12 92 LEU A C 1
ATOM 741 O O . LEU A 1 92 ? -9.982 35.900 -1.616 1.00 46.12 92 LEU A O 1
ATOM 745 N N . GLY A 1 93 ? -10.301 37.947 -0.782 1.00 43.22 93 GLY A N 1
ATOM 746 C CA . GLY A 1 93 ? -11.748 37.790 -0.584 1.00 43.22 93 GLY A CA 1
ATOM 747 C C . GLY A 1 93 ? -12.152 37.006 0.673 1.00 43.22 93 GLY A C 1
ATOM 748 O O . GLY A 1 93 ? -13.340 36.928 0.978 1.00 43.22 93 GLY A O 1
ATOM 749 N N . LEU A 1 94 ? -11.194 36.491 1.445 1.00 44.38 94 LEU A N 1
ATOM 750 C CA . LEU A 1 94 ? -11.411 35.831 2.732 1.00 44.38 94 LEU A CA 1
ATOM 751 C C . LEU A 1 94 ? -11.207 36.821 3.887 1.00 44.38 94 LEU A C 1
ATOM 753 O O . LEU A 1 94 ? -10.329 37.680 3.839 1.00 44.38 94 LEU A O 1
ATOM 757 N N . THR A 1 95 ? -12.026 36.714 4.936 1.00 56.38 95 THR A N 1
ATOM 758 C CA . THR A 1 95 ? -11.904 37.528 6.159 1.00 56.38 95 THR A CA 1
ATOM 759 C C . THR A 1 95 ? -11.591 36.623 7.344 1.00 56.38 95 THR A C 1
ATOM 761 O O . THR A 1 95 ? -12.403 35.781 7.723 1.00 56.38 95 THR A O 1
ATOM 764 N N . TRP A 1 96 ? -10.422 36.818 7.942 1.00 58.97 96 TRP A N 1
ATOM 765 C CA . TRP A 1 96 ? -9.940 36.095 9.112 1.00 58.97 96 TRP A CA 1
ATOM 766 C C . TRP A 1 96 ? -10.231 36.915 10.361 1.00 58.97 96 TRP A C 1
ATOM 768 O O . TRP A 1 96 ? -9.798 38.061 10.440 1.00 58.97 96 TRP A O 1
ATOM 778 N N . ILE A 1 97 ? -10.929 36.352 11.347 1.00 67.56 97 ILE A N 1
ATOM 779 C CA . ILE A 1 97 ? -11.299 37.051 12.589 1.00 67.56 97 ILE A CA 1
ATOM 780 C C . ILE A 1 97 ? -10.538 36.496 13.802 1.00 67.56 97 ILE A C 1
ATOM 782 O O . ILE A 1 97 ? -10.165 35.326 13.838 1.00 67.56 97 ILE A O 1
ATOM 786 N N . ASN A 1 98 ? -10.359 37.317 14.840 1.00 58.19 98 ASN A N 1
ATOM 787 C CA . ASN A 1 98 ? -9.557 36.964 16.028 1.00 58.19 98 ASN A CA 1
ATOM 788 C C . ASN A 1 98 ? -10.157 35.887 16.941 1.00 58.19 98 ASN A C 1
ATOM 790 O O . ASN A 1 98 ? -9.462 35.324 17.792 1.00 58.19 98 ASN A O 1
ATOM 794 N N . LYS A 1 99 ? -11.450 35.591 16.786 1.00 54.03 99 LYS A N 1
ATOM 795 C CA . LYS A 1 99 ? -12.063 34.436 17.436 1.00 54.03 99 LYS A CA 1
ATOM 796 C C . LYS A 1 99 ? -11.843 33.232 16.547 1.00 54.03 99 LYS A C 1
ATOM 798 O O . LYS A 1 99 ? -12.362 33.186 15.436 1.00 54.03 99 LYS A O 1
ATOM 803 N N . MET A 1 100 ? -11.185 32.213 17.087 1.00 49.03 100 MET A N 1
ATOM 804 C CA . MET A 1 100 ? -11.200 30.867 16.517 1.00 49.03 100 MET A CA 1
ATOM 805 C C . MET A 1 100 ? -12.608 30.265 16.727 1.00 49.03 100 MET A C 1
ATOM 807 O O . MET A 1 100 ? -12.829 29.355 17.515 1.00 49.03 100 MET A O 1
ATOM 811 N N . SER A 1 101 ? -13.606 30.882 16.096 1.00 40.59 101 SER A N 1
ATOM 812 C CA . SER A 1 101 ? -15.009 30.504 16.075 1.00 40.59 101 SER A CA 1
ATOM 813 C C . SER A 1 101 ? -15.284 30.020 14.665 1.00 40.59 101 SER A C 1
ATOM 815 O O . SER A 1 101 ? -15.815 30.740 13.825 1.00 40.59 101 SER A O 1
ATOM 817 N N . LEU A 1 102 ? -14.981 28.752 14.434 1.00 39.88 102 LEU A N 1
ATOM 818 C CA . LEU A 1 102 ? -15.456 28.009 13.273 1.00 39.88 102 LEU A CA 1
ATOM 819 C C . LEU A 1 102 ? -17.004 27.874 13.234 1.00 39.88 102 LEU A C 1
ATOM 821 O O . LEU A 1 102 ? -17.545 27.213 12.360 1.00 39.88 102 LEU A O 1
ATOM 825 N N . LYS A 1 103 ? -17.732 28.500 14.169 1.00 40.34 103 LYS A N 1
ATOM 826 C CA . LYS A 1 103 ? -19.101 28.179 14.570 1.00 40.34 103 LYS A CA 1
ATOM 827 C C . LYS A 1 103 ? -20.171 28.213 13.462 1.00 40.34 103 LYS A C 1
ATOM 829 O O . LYS A 1 103 ? -20.947 27.282 13.455 1.00 40.34 103 LYS A O 1
ATOM 834 N N . PRO A 1 104 ? -20.252 29.133 12.489 1.00 38.12 104 PRO A N 1
ATOM 835 C CA . PRO A 1 104 ? -21.355 29.076 11.512 1.00 38.12 104 PRO A CA 1
ATOM 836 C C . PRO A 1 104 ? -21.199 27.970 10.450 1.00 38.12 104 PRO A C 1
ATOM 838 O O . PRO A 1 104 ? -22.184 27.367 10.032 1.00 38.12 104 PRO A O 1
ATOM 841 N N . THR A 1 105 ? -19.962 27.664 10.049 1.00 36.69 105 THR A N 1
ATOM 842 C CA . THR A 1 105 ? -19.645 26.585 9.091 1.00 36.69 105 THR A CA 1
ATOM 843 C C . THR A 1 105 ? -19.513 25.237 9.797 1.00 36.69 105 THR A C 1
ATOM 845 O O . THR A 1 105 ? -19.873 24.198 9.246 1.00 36.69 105 THR A O 1
ATOM 848 N N . ILE A 1 106 ? -19.057 25.257 11.054 1.00 43.25 106 ILE A N 1
ATOM 849 C CA . ILE A 1 106 ? -19.086 24.094 11.926 1.00 43.25 106 ILE A CA 1
ATOM 850 C C . ILE A 1 106 ? -20.509 23.795 12.355 1.00 43.25 106 ILE A C 1
ATOM 852 O O . ILE A 1 106 ? -20.835 22.645 12.261 1.00 43.25 106 ILE A O 1
ATOM 856 N N . ASP A 1 107 ? -21.402 24.712 12.716 1.00 47.03 107 ASP A N 1
ATOM 857 C CA . ASP A 1 107 ? -22.704 24.353 13.310 1.00 47.03 107 ASP A CA 1
ATOM 858 C C . ASP A 1 107 ? -23.587 23.496 12.397 1.00 47.03 107 ASP A C 1
ATOM 860 O O . ASP A 1 107 ? -24.258 22.612 12.902 1.00 47.03 107 ASP A O 1
ATOM 864 N N . LYS A 1 108 ? -23.534 23.634 11.067 1.00 40.66 108 LYS A N 1
ATOM 865 C CA . LYS A 1 108 ? -24.280 22.725 10.175 1.00 40.66 108 LYS A CA 1
ATOM 866 C C . LYS A 1 108 ? -23.618 21.347 10.055 1.00 40.66 108 LYS A C 1
ATOM 868 O O . LYS A 1 108 ? -24.288 20.319 10.016 1.00 40.66 108 LYS A O 1
ATOM 873 N N . THR A 1 109 ? -22.291 21.323 10.074 1.00 39.28 109 THR A N 1
ATOM 874 C CA . THR A 1 109 ? -21.471 20.104 10.093 1.00 39.28 109 THR A CA 1
ATOM 875 C C . THR A 1 109 ? -21.445 19.465 11.490 1.00 39.28 109 THR A C 1
ATOM 877 O O . THR A 1 109 ? -21.332 18.260 11.616 1.00 39.28 109 THR A O 1
ATOM 880 N N . LEU A 1 110 ? -21.644 20.248 12.548 1.00 37.88 110 LEU A N 1
ATOM 881 C CA . LEU A 1 110 ? -21.575 19.939 13.970 1.00 37.88 110 LEU A CA 1
ATOM 882 C C . LEU A 1 110 ? -22.948 19.644 14.524 1.00 37.88 110 LEU A C 1
ATOM 884 O O . LEU A 1 110 ? -23.010 18.934 15.496 1.00 37.88 110 LEU A O 1
ATOM 888 N N . GLU A 1 111 ? -24.045 20.070 13.917 1.00 42.69 111 GLU A N 1
ATOM 889 C CA . GLU A 1 111 ? -25.367 19.515 14.201 1.00 42.69 111 GLU A CA 1
ATOM 890 C C . GLU A 1 111 ? -25.455 18.085 13.632 1.00 42.69 111 GLU A C 1
ATOM 892 O O . GLU A 1 111 ? -25.935 17.169 14.305 1.00 42.69 111 GLU A O 1
ATOM 897 N N . ASN A 1 112 ? -24.838 17.850 12.464 1.00 43.25 112 ASN A N 1
ATOM 898 C CA . ASN A 1 112 ? -24.640 16.514 11.890 1.00 43.25 112 ASN A CA 1
ATOM 899 C C . ASN A 1 112 ? -23.644 15.670 12.711 1.00 43.25 112 ASN A C 1
ATOM 901 O O . ASN A 1 112 ? -23.932 14.522 13.057 1.00 43.25 112 ASN A O 1
ATOM 905 N N . ILE A 1 113 ? -22.506 16.246 13.111 1.00 38.44 113 ILE A N 1
ATOM 906 C CA . ILE A 1 113 ? -21.512 15.575 13.957 1.00 38.44 113 ILE A CA 1
ATOM 907 C C . ILE A 1 113 ? -22.012 15.463 15.401 1.00 38.44 113 ILE A C 1
ATOM 909 O O . ILE A 1 113 ? -21.730 14.452 16.006 1.00 38.44 113 ILE A O 1
ATOM 913 N N . GLN A 1 114 ? -22.809 16.375 15.971 1.00 35.94 114 GLN A N 1
ATOM 914 C CA . GLN A 1 114 ? -23.352 16.294 17.343 1.00 35.94 114 GLN A CA 1
ATOM 915 C C . GLN A 1 114 ? -24.530 15.340 17.442 1.00 35.94 114 GLN A C 1
ATOM 917 O O . GLN A 1 114 ? -24.612 14.668 18.464 1.00 35.94 114 GLN A O 1
ATOM 922 N N . ARG A 1 115 ? -25.388 15.169 16.425 1.00 38.31 115 ARG A N 1
ATOM 923 C CA . ARG A 1 115 ? -26.306 14.005 16.391 1.00 38.31 115 ARG A CA 1
ATOM 924 C C . ARG A 1 115 ? -25.541 12.679 16.386 1.00 38.31 115 ARG A C 1
ATOM 926 O O . ARG A 1 115 ? -26.048 11.686 16.906 1.00 38.31 115 ARG A O 1
ATOM 933 N N . THR A 1 116 ? -24.315 12.692 15.870 1.00 36.19 116 THR A N 1
ATOM 934 C CA . THR A 1 116 ? -23.397 11.547 15.852 1.00 36.19 116 THR A CA 1
ATOM 935 C C . THR A 1 116 ? -22.585 11.436 17.162 1.00 36.19 116 THR A C 1
ATOM 937 O O . THR A 1 116 ? -22.448 10.350 17.708 1.00 36.19 116 THR A O 1
ATOM 940 N N . PHE A 1 117 ? -22.163 12.551 17.772 1.00 31.95 117 PHE A N 1
ATOM 941 C CA . PHE A 1 117 ? -21.300 12.634 18.962 1.00 31.95 117 PHE A CA 1
ATOM 942 C C . PHE A 1 117 ? -22.061 12.607 20.289 1.00 31.95 117 PHE A C 1
ATOM 944 O O . PHE A 1 117 ? -21.524 12.144 21.289 1.00 31.95 117 PHE A O 1
ATOM 951 N N . SER A 1 118 ? -23.315 13.059 20.345 1.00 31.14 118 SER A N 1
ATOM 952 C CA . SER A 1 118 ? -24.151 12.911 21.550 1.00 31.14 118 SER A CA 1
ATOM 953 C C . SER A 1 118 ? -24.600 11.462 21.775 1.00 31.14 118 SER A C 1
ATOM 955 O O . SER A 1 118 ? -24.929 11.102 22.903 1.00 31.14 118 SER A O 1
ATOM 957 N N . LYS A 1 119 ? -24.477 10.598 20.755 1.00 33.38 119 LYS A N 1
ATOM 958 C CA . LYS A 1 119 ? -24.493 9.135 20.909 1.00 33.38 119 LYS A CA 1
ATOM 959 C C . LYS A 1 119 ? -23.162 8.556 21.421 1.00 33.38 119 LYS A C 1
ATOM 961 O O . LYS A 1 119 ? -23.166 7.456 21.955 1.00 33.38 119 LYS A O 1
ATOM 966 N N . LEU A 1 120 ? -22.053 9.295 21.309 1.00 30.73 120 LEU A N 1
ATOM 967 C CA . LEU A 1 120 ? -20.686 8.846 21.631 1.00 30.73 120 LEU A CA 1
ATOM 968 C C . LEU A 1 120 ? -20.129 9.411 22.953 1.00 30.73 120 LEU A C 1
ATOM 970 O O . LEU A 1 120 ? -19.057 9.009 23.388 1.00 30.73 120 LEU A O 1
ATOM 974 N N . ARG A 1 121 ? -20.832 10.340 23.620 1.00 26.84 121 ARG A N 1
ATOM 975 C CA . ARG A 1 121 ? -20.365 10.976 24.871 1.00 26.84 121 ARG A CA 1
ATOM 976 C C . ARG A 1 121 ? -20.861 10.321 26.162 1.00 26.84 121 ARG A C 1
ATOM 978 O O . ARG A 1 121 ? -20.669 10.883 27.241 1.00 26.84 121 ARG A O 1
ATOM 985 N N . TRP A 1 122 ? -21.477 9.149 26.071 1.00 28.22 122 TRP A N 1
ATOM 986 C CA . TRP A 1 122 ? -21.629 8.271 27.225 1.00 28.22 122 TRP A CA 1
ATOM 987 C C . TRP A 1 122 ? -20.446 7.303 27.239 1.00 28.22 122 TRP A C 1
ATOM 989 O O . TRP A 1 122 ? -20.199 6.652 26.235 1.00 28.22 122 TRP A O 1
ATOM 999 N N . MET A 1 123 ? -19.781 7.199 28.394 1.00 30.95 123 MET A N 1
ATOM 1000 C CA . MET A 1 123 ? -18.721 6.235 28.760 1.00 30.95 123 MET A CA 1
ATOM 1001 C C . MET A 1 123 ? -17.284 6.781 28.787 1.00 30.95 123 MET A C 1
ATOM 1003 O O . MET A 1 123 ? -16.397 6.396 28.036 1.00 30.95 123 MET A O 1
ATOM 1007 N N . LYS A 1 124 ? -17.018 7.599 29.813 1.00 28.97 124 LYS A N 1
ATOM 1008 C CA . LYS A 1 124 ? -15.727 7.558 30.508 1.00 28.97 124 LYS A CA 1
ATOM 1009 C C . LYS A 1 124 ? -15.647 6.206 31.231 1.00 28.97 124 LYS A C 1
ATOM 1011 O O . LYS A 1 124 ? -16.324 6.023 32.238 1.00 28.97 124 LYS A O 1
ATOM 1016 N N . GLY A 1 125 ? -14.826 5.297 30.707 1.00 36.28 125 GLY A N 1
ATOM 1017 C CA . GLY A 1 125 ? -14.568 3.970 31.271 1.00 36.28 125 GLY A CA 1
ATOM 1018 C C . GLY A 1 125 ? -15.500 2.889 30.719 1.00 36.28 125 GLY A C 1
ATOM 1019 O O . GLY A 1 125 ? -16.654 2.808 31.118 1.00 36.28 125 GLY A O 1
ATOM 1020 N N . GLY A 1 126 ? -14.970 2.031 29.845 1.00 33.44 126 GLY A N 1
ATOM 1021 C CA . GLY A 1 126 ? -15.648 0.816 29.391 1.00 33.44 126 GLY A CA 1
ATOM 1022 C C . GLY A 1 126 ? -15.846 0.747 27.879 1.00 33.44 126 GLY A C 1
ATOM 1023 O O . GLY A 1 126 ? -16.522 1.581 27.295 1.00 33.44 126 GLY A O 1
ATOM 1024 N N . LYS A 1 127 ? -15.216 -0.273 27.291 1.00 43.94 127 LYS A N 1
ATOM 1025 C CA . LYS A 1 127 ? -15.601 -1.045 26.100 1.00 43.94 127 LYS A CA 1
ATOM 1026 C C . LYS A 1 127 ? -16.875 -0.608 25.339 1.00 43.94 127 LYS A C 1
ATOM 1028 O O . LYS A 1 127 ? -17.946 -0.536 25.931 1.00 43.94 127 LYS A O 1
ATOM 1033 N N . ILE A 1 128 ? -16.729 -0.607 24.003 1.00 40.41 128 ILE A N 1
ATOM 1034 C CA . ILE A 1 128 ? -17.747 -0.785 22.940 1.00 40.41 128 ILE A CA 1
ATOM 1035 C C . ILE A 1 128 ? -18.438 0.476 22.407 1.00 40.41 128 ILE A C 1
ATOM 1037 O O . ILE A 1 128 ? -19.187 1.135 23.121 1.00 40.41 128 ILE A O 1
ATOM 1041 N N . LEU A 1 129 ? -18.345 0.661 21.080 1.00 43.97 129 LEU A N 1
ATOM 1042 C CA . LEU A 1 129 ? -19.353 1.331 20.250 1.00 43.97 129 LEU A CA 1
ATOM 1043 C C . LEU A 1 129 ? -19.531 0.532 18.944 1.00 43.97 129 LEU A C 1
ATOM 1045 O O . LEU A 1 129 ? -18.582 -0.050 18.428 1.00 43.97 129 LEU A O 1
ATOM 1049 N N . SER A 1 130 ? -20.759 0.439 18.438 1.00 45.47 130 SER A N 1
ATOM 1050 C CA . SER A 1 130 ? -21.056 -0.224 17.163 1.00 45.47 130 SER A CA 1
ATOM 1051 C C . SER A 1 130 ? -20.582 0.614 15.972 1.00 45.47 130 SER A C 1
ATOM 1053 O O . SER A 1 130 ? -20.821 1.821 15.965 1.00 45.47 130 SER A O 1
ATOM 1055 N N . THR A 1 131 ? -20.017 -0.019 14.945 1.00 54.00 131 THR A N 1
ATOM 1056 C CA . THR A 1 131 ? -19.640 0.629 13.675 1.00 54.00 131 THR A CA 1
ATOM 1057 C C . THR A 1 131 ? -20.567 0.142 12.563 1.00 54.00 131 THR A C 1
ATOM 1059 O O . THR A 1 131 ? -20.811 -1.056 12.461 1.00 54.00 131 THR A O 1
ATOM 1062 N N . GLU A 1 132 ? -21.100 1.047 11.741 1.00 46.91 132 GLU A N 1
ATOM 1063 C CA . GLU A 1 132 ? -22.018 0.716 10.643 1.00 46.91 132 GLU A CA 1
ATOM 1064 C C . GLU A 1 132 ? -21.321 0.880 9.288 1.00 46.91 132 GLU A C 1
ATOM 1066 O O . GLU A 1 132 ? -20.777 1.945 9.001 1.00 46.91 132 GLU A O 1
ATOM 1071 N N . ILE A 1 133 ? -21.347 -0.165 8.457 1.00 54.91 133 ILE A N 1
ATOM 1072 C CA . ILE A 1 133 ? -20.940 -0.110 7.044 1.00 54.91 133 ILE A CA 1
ATOM 1073 C C . ILE A 1 133 ? -22.086 -0.679 6.208 1.00 54.91 133 ILE A C 1
ATOM 1075 O O . ILE A 1 133 ? -22.545 -1.789 6.467 1.00 54.91 133 ILE A O 1
ATOM 1079 N N . ASN A 1 134 ? -22.567 0.084 5.219 1.00 47.72 134 ASN A N 1
ATOM 1080 C CA . ASN A 1 134 ? -23.662 -0.306 4.317 1.00 47.72 134 ASN A CA 1
ATOM 1081 C C . ASN A 1 134 ? -24.929 -0.824 5.036 1.00 47.72 134 ASN A C 1
ATOM 1083 O O . ASN A 1 134 ? -25.562 -1.775 4.584 1.00 47.72 134 ASN A O 1
ATOM 1087 N N . GLY A 1 135 ? -25.299 -0.226 6.173 1.00 49.69 135 GLY A N 1
ATOM 1088 C CA . GLY A 1 135 ? -26.469 -0.647 6.956 1.00 49.69 135 GLY A CA 1
ATOM 1089 C C . GLY A 1 135 ? -26.224 -1.823 7.910 1.00 49.69 135 GLY A C 1
ATOM 1090 O O . GLY A 1 135 ? -27.093 -2.142 8.723 1.00 49.69 135 GLY A O 1
ATOM 1091 N N . ALA A 1 136 ? -25.052 -2.468 7.858 1.00 56.00 136 ALA A N 1
ATOM 1092 C CA . ALA A 1 136 ? -24.668 -3.533 8.777 1.00 56.00 136 ALA A CA 1
ATOM 1093 C C . ALA A 1 136 ? -23.899 -2.953 9.972 1.00 56.00 136 ALA A C 1
ATOM 1095 O O . ALA A 1 136 ? -22.754 -2.516 9.850 1.00 56.00 136 ALA A O 1
ATOM 1096 N N . ALA A 1 137 ? -24.535 -2.956 11.145 1.00 74.88 137 ALA A N 1
ATOM 1097 C CA . ALA A 1 137 ? -23.915 -2.518 12.391 1.00 74.88 137 ALA A CA 1
ATOM 1098 C C . ALA A 1 137 ? -23.121 -3.662 13.041 1.00 74.88 137 ALA A C 1
ATOM 1100 O O . ALA A 1 137 ? -23.704 -4.561 13.653 1.00 74.88 137 ALA A O 1
ATOM 1101 N N . VAL A 1 138 ? -21.791 -3.599 12.958 1.00 74.81 138 VAL A N 1
ATOM 1102 C CA . VAL A 1 138 ? -20.879 -4.463 13.714 1.00 74.81 138 VAL A CA 1
ATOM 1103 C C . VAL A 1 138 ? -20.935 -4.053 15.175 1.00 74.81 138 VAL A C 1
ATOM 1105 O O . VAL A 1 138 ? -20.520 -2.956 15.557 1.00 74.81 138 VAL A O 1
ATOM 1108 N N . LYS A 1 139 ? -21.486 -4.927 16.011 1.00 80.38 139 LYS A N 1
ATOM 1109 C CA . LYS A 1 139 ? -21.626 -4.682 17.446 1.00 80.38 139 LYS A CA 1
ATOM 1110 C C . LYS A 1 139 ? -20.323 -5.008 18.157 1.00 80.38 139 LYS A C 1
ATOM 1112 O O . LYS A 1 139 ? -19.571 -5.875 17.727 1.00 80.38 139 LYS A O 1
ATOM 1117 N N . ASN A 1 140 ? -20.093 -4.352 19.288 1.00 74.94 140 ASN A N 1
ATOM 1118 C CA . ASN A 1 140 ? -18.962 -4.643 20.165 1.00 74.94 140 ASN A CA 1
ATOM 1119 C C . ASN A 1 140 ? -17.580 -4.530 19.496 1.00 74.94 140 ASN A C 1
ATOM 1121 O O . ASN A 1 140 ? -16.663 -5.248 19.886 1.00 74.94 140 ASN A O 1
ATOM 1125 N N . GLN A 1 141 ? -17.419 -3.629 18.517 1.00 76.38 141 GLN A N 1
ATOM 1126 C CA . GLN A 1 141 ? -16.110 -3.369 17.926 1.00 76.38 141 GLN A CA 1
ATOM 1127 C C . GLN A 1 141 ? -15.249 -2.560 18.898 1.00 76.38 141 GLN A C 1
ATOM 1129 O O . GLN A 1 141 ? -15.596 -1.441 19.281 1.00 76.38 141 GLN A O 1
ATOM 1134 N N . THR A 1 142 ? -14.100 -3.115 19.270 1.00 72.00 142 THR A N 1
ATOM 1135 C CA . THR A 1 142 ? -13.046 -2.364 19.953 1.00 72.00 142 THR A CA 1
ATOM 1136 C C . THR A 1 142 ? -12.232 -1.600 18.908 1.00 72.00 142 THR A C 1
ATOM 1138 O O . THR A 1 142 ? -11.795 -2.179 17.916 1.00 72.00 142 THR A O 1
ATOM 1141 N N . PHE A 1 143 ? -12.015 -0.303 19.111 1.00 70.88 143 PHE A N 1
ATOM 1142 C CA . PHE A 1 143 ? -11.105 0.504 18.296 1.00 70.88 143 PHE A CA 1
ATOM 1143 C C . PHE A 1 143 ? -10.278 1.421 19.198 1.00 70.88 143 PHE A C 1
ATOM 1145 O O . PHE A 1 143 ? -10.642 1.669 20.349 1.00 70.88 143 PHE A O 1
ATOM 1152 N N . ALA A 1 144 ? -9.148 1.899 18.683 1.00 65.50 144 ALA A N 1
ATOM 1153 C CA . ALA A 1 144 ? -8.269 2.800 19.413 1.00 65.50 144 ALA A CA 1
ATOM 1154 C C . ALA A 1 144 ? -8.652 4.262 19.148 1.00 65.50 144 ALA A C 1
ATOM 1156 O O . ALA A 1 144 ? -8.751 4.688 18.000 1.00 65.50 144 ALA A O 1
ATOM 1157 N N . GLU A 1 145 ? -8.820 5.042 20.214 1.00 66.06 145 GLU A N 1
ATOM 1158 C CA . GLU A 1 145 ? -8.927 6.497 20.117 1.00 66.06 145 GLU A CA 1
ATOM 1159 C C . GLU A 1 145 ? -7.520 7.105 20.013 1.00 66.06 145 GLU A C 1
ATOM 1161 O O . GLU A 1 145 ? -6.696 6.968 20.924 1.00 66.06 145 GLU A O 1
ATOM 1166 N N . CYS A 1 146 ? -7.233 7.790 18.903 1.00 63.78 146 CYS A N 1
ATOM 1167 C CA . CYS A 1 146 ? -5.991 8.540 18.751 1.00 63.78 146 CYS A CA 1
ATOM 1168 C C . CYS A 1 146 ? -6.072 9.846 19.559 1.00 63.78 146 CYS A C 1
ATOM 1170 O O . CYS A 1 146 ? -6.782 10.777 19.189 1.00 63.78 146 CYS A O 1
ATOM 1172 N N . THR A 1 147 ? -5.338 9.927 20.672 1.00 60.19 147 THR A N 1
ATOM 1173 C CA . THR A 1 147 ? -5.306 11.127 21.535 1.00 60.19 147 THR A CA 1
ATOM 1174 C C . THR A 1 147 ? -4.184 12.104 21.176 1.00 60.19 147 THR A C 1
ATOM 1176 O O . THR A 1 147 ? -4.195 13.259 21.609 1.00 60.19 147 THR A O 1
ATOM 1179 N N . TYR A 1 148 ? -3.215 11.649 20.381 1.00 56.47 148 TYR A N 1
ATOM 1180 C CA . TYR A 1 148 ? -2.083 12.429 19.903 1.00 56.47 148 TYR A CA 1
ATOM 1181 C C . TYR A 1 148 ? -1.550 11.830 18.597 1.00 56.47 148 TYR A C 1
ATOM 1183 O O . TYR A 1 148 ? -1.319 10.624 18.527 1.00 56.47 148 TYR A O 1
ATOM 1191 N N . LEU A 1 149 ? -1.339 12.677 17.587 1.00 56.19 149 LEU A N 1
ATOM 1192 C CA . LEU A 1 149 ? -0.939 12.283 16.236 1.00 56.19 149 LEU A CA 1
ATOM 1193 C C . LEU A 1 149 ? 0.348 13.010 15.832 1.00 56.19 149 LEU A C 1
ATOM 1195 O O . LEU A 1 149 ? 0.463 14.222 16.018 1.00 56.19 149 LEU A O 1
ATOM 1199 N N . VAL A 1 150 ? 1.298 12.276 15.252 1.00 52.19 150 VAL A N 1
ATOM 1200 C CA . VAL A 1 150 ? 2.546 12.804 14.681 1.00 52.19 150 VAL A CA 1
ATOM 1201 C C . VAL A 1 150 ? 2.663 12.284 13.252 1.00 52.19 150 VAL A C 1
ATOM 1203 O O . VAL A 1 150 ? 2.465 11.098 13.025 1.00 52.19 150 VAL A O 1
ATOM 1206 N N . GLY A 1 151 ? 2.982 13.152 12.290 1.00 45.78 151 GLY A N 1
ATOM 1207 C CA . GLY A 1 151 ? 3.341 12.736 10.927 1.00 45.78 151 GLY A CA 1
ATOM 1208 C C . GLY A 1 151 ? 2.187 12.524 9.939 1.00 45.78 151 GLY A C 1
ATOM 1209 O O . GLY A 1 151 ? 2.448 12.492 8.747 1.00 45.78 151 GLY A O 1
ATOM 1210 N N . MET A 1 152 ? 0.928 12.473 10.384 1.00 43.81 152 MET A N 1
ATOM 1211 C CA . MET A 1 152 ? -0.254 12.404 9.496 1.00 43.81 152 MET A CA 1
ATOM 1212 C C . MET A 1 152 ? -0.980 13.758 9.350 1.00 43.81 152 MET A C 1
ATOM 1214 O O . MET A 1 152 ? -2.150 13.833 8.985 1.00 43.81 152 MET A O 1
ATOM 1218 N N . THR A 1 153 ? -0.314 14.867 9.684 1.00 45.84 153 THR A N 1
ATOM 1219 C CA . THR A 1 153 ? -0.901 16.208 9.557 1.00 45.84 153 THR A CA 1
ATOM 1220 C C . THR A 1 153 ? -1.067 16.576 8.082 1.00 45.84 153 THR A C 1
ATOM 1222 O O . THR A 1 153 ? -0.072 16.861 7.420 1.00 45.84 153 THR A O 1
ATOM 1225 N N . GLY A 1 154 ? -2.310 16.607 7.595 1.00 45.22 154 GLY A N 1
ATOM 1226 C CA . GLY A 1 154 ? -2.646 16.948 6.207 1.00 45.22 154 GLY A CA 1
ATOM 1227 C C . GLY A 1 154 ? -3.140 15.776 5.354 1.00 45.22 154 GLY A C 1
ATOM 1228 O O . GLY A 1 154 ? -3.432 15.993 4.181 1.00 45.22 154 GLY A O 1
ATOM 1229 N N . ASP A 1 155 ? -3.257 14.571 5.923 1.00 49.88 155 ASP A N 1
ATOM 1230 C CA . ASP A 1 155 ? -3.972 13.462 5.284 1.00 49.88 155 ASP A CA 1
ATOM 1231 C C . ASP A 1 155 ? -5.472 13.797 5.167 1.00 49.88 155 ASP A C 1
ATOM 1233 O O . ASP A 1 155 ? -6.035 14.492 6.018 1.00 49.88 155 ASP A O 1
ATOM 1237 N N . ILE A 1 156 ? -6.114 13.326 4.099 1.00 56.72 156 ILE A N 1
ATOM 1238 C CA . ILE A 1 156 ? -7.561 13.470 3.889 1.00 56.72 156 ILE A CA 1
ATOM 1239 C C . ILE A 1 156 ? -8.362 12.423 4.673 1.00 56.72 156 ILE A C 1
ATOM 1241 O O . ILE A 1 156 ? -9.575 12.569 4.816 1.00 56.72 156 ILE A O 1
ATOM 1245 N N . ASN A 1 157 ? -7.700 11.369 5.156 1.00 59.50 157 ASN A N 1
ATOM 1246 C CA . ASN A 1 157 ? -8.322 10.287 5.906 1.00 59.50 157 ASN A CA 1
ATOM 1247 C C . ASN A 1 157 ? -8.304 10.568 7.416 1.00 59.50 157 ASN A C 1
ATOM 1249 O O . ASN A 1 157 ? -7.271 10.915 7.985 1.00 59.50 157 ASN A O 1
ATOM 1253 N N . ASP A 1 158 ? -9.436 10.335 8.086 1.00 64.62 158 ASP A N 1
ATOM 1254 C CA . ASP A 1 158 ? -9.573 10.533 9.539 1.00 64.62 158 ASP A CA 1
ATOM 1255 C C . ASP A 1 158 ? -8.996 9.372 10.378 1.00 64.62 158 ASP A C 1
ATOM 1257 O O . ASP A 1 158 ? -8.829 9.496 11.595 1.00 64.62 158 ASP A O 1
ATOM 1261 N N . GLY A 1 159 ? -8.717 8.219 9.762 1.00 64.75 159 GLY A N 1
ATOM 1262 C CA . GLY A 1 159 ? -8.236 7.029 10.462 1.00 64.75 159 GLY A CA 1
ATOM 1263 C C . GLY A 1 159 ? -8.004 5.821 9.557 1.00 64.75 159 GLY A C 1
ATOM 1264 O O . GLY A 1 159 ? -8.122 5.904 8.338 1.00 64.75 159 GLY A O 1
ATOM 1265 N N . ILE A 1 160 ? -7.674 4.685 10.179 1.00 67.94 160 ILE A N 1
ATOM 1266 C CA . ILE A 1 160 ? -7.300 3.437 9.499 1.00 67.94 160 ILE A CA 1
ATOM 1267 C C . ILE A 1 160 ? -8.217 2.303 9.961 1.00 67.94 160 ILE A C 1
ATOM 1269 O O . ILE A 1 160 ? -8.398 2.085 11.161 1.00 67.94 160 ILE A O 1
ATOM 1273 N N . LEU A 1 161 ? -8.751 1.542 9.005 1.00 78.12 161 LEU A N 1
ATOM 1274 C CA . LEU A 1 161 ? -9.460 0.291 9.259 1.00 78.12 161 LEU A CA 1
ATOM 1275 C C . LEU A 1 161 ? -8.534 -0.894 8.961 1.00 78.12 161 LEU A C 1
ATOM 1277 O O . LEU A 1 161 ? -8.295 -1.226 7.804 1.00 78.12 161 LEU A O 1
ATOM 1281 N N . GLY A 1 162 ? -8.012 -1.538 10.005 1.00 78.88 162 GLY A N 1
ATOM 1282 C CA . GLY A 1 162 ? -7.144 -2.708 9.854 1.00 78.88 162 GLY A CA 1
ATOM 1283 C C . GLY A 1 162 ? -7.915 -3.962 9.426 1.00 78.88 162 GLY A C 1
ATOM 1284 O O . GLY A 1 162 ? -8.857 -4.371 10.109 1.00 78.88 162 GLY A O 1
ATOM 1285 N N . LEU A 1 163 ? -7.481 -4.587 8.326 1.00 86.50 163 LEU A N 1
ATOM 1286 C CA . LEU A 1 163 ? -8.075 -5.804 7.743 1.00 86.50 163 LEU A CA 1
ATOM 1287 C C . LEU A 1 163 ? -7.112 -7.008 7.717 1.00 86.50 163 LEU A C 1
ATOM 1289 O O . LEU A 1 163 ? -7.387 -8.013 7.066 1.00 86.50 163 LEU A O 1
ATOM 1293 N N . ALA A 1 164 ? -5.973 -6.901 8.402 1.00 87.44 164 ALA A N 1
ATOM 1294 C CA . ALA A 1 164 ? -5.011 -7.989 8.562 1.00 87.44 164 ALA A CA 1
ATOM 1295 C C . ALA A 1 164 ? -5.451 -8.997 9.645 1.00 87.44 164 ALA A C 1
ATOM 1297 O O . ALA A 1 164 ? -6.514 -8.852 10.268 1.00 87.44 164 ALA A O 1
ATOM 1298 N N . PHE A 1 165 ? -4.627 -10.022 9.875 1.00 89.12 165 PHE A N 1
ATOM 1299 C CA . PHE A 1 165 ? -4.924 -11.088 10.827 1.00 89.12 165 PHE A CA 1
ATOM 1300 C C . PHE A 1 165 ? -4.931 -10.581 12.286 1.00 89.12 165 PHE A C 1
ATOM 1302 O O . PHE A 1 165 ? -4.191 -9.654 12.633 1.00 89.12 165 PHE A O 1
ATOM 1309 N N . PRO A 1 166 ? -5.728 -11.198 13.186 1.00 85.75 166 PRO A N 1
ATOM 1310 C CA . PRO A 1 166 ? -5.797 -10.817 14.596 1.00 85.75 166 PRO A CA 1
ATOM 1311 C C . PRO A 1 166 ? -4.460 -10.909 15.339 1.00 85.75 166 PRO A C 1
ATOM 1313 O O . PRO A 1 166 ? -4.291 -10.245 16.356 1.00 85.75 166 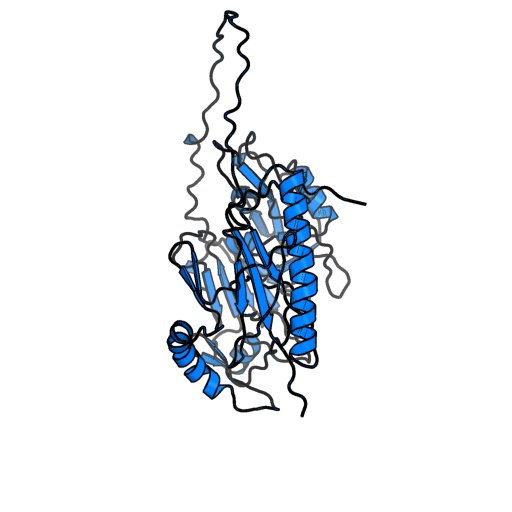PRO A O 1
ATOM 1316 N N . SER A 1 167 ? -3.496 -11.683 14.842 1.00 86.00 167 SER A N 1
ATOM 1317 C CA . SER A 1 167 ? -2.136 -11.761 15.393 1.00 86.00 167 SER A CA 1
ATOM 1318 C C . SER A 1 167 ? -1.397 -10.416 15.393 1.00 86.00 167 SER A C 1
ATOM 1320 O O . SER A 1 167 ? -0.524 -10.215 16.234 1.00 86.00 167 SER A O 1
ATOM 1322 N N . LEU A 1 168 ? -1.771 -9.473 14.517 1.00 81.00 168 LEU A N 1
ATOM 1323 C CA . LEU A 1 168 ? -1.239 -8.103 14.508 1.00 81.00 168 LEU A CA 1
ATOM 1324 C C . LEU A 1 168 ? -2.026 -7.130 15.395 1.00 81.00 168 LEU A C 1
ATOM 1326 O O . LEU A 1 168 ? -1.648 -5.965 15.539 1.00 81.00 168 LEU A O 1
ATOM 1330 N N . THR A 1 169 ? -3.141 -7.566 15.978 1.00 75.19 169 THR A N 1
ATOM 1331 C CA . THR A 1 169 ? -3.955 -6.697 16.827 1.00 75.19 169 THR A CA 1
ATOM 1332 C C . THR A 1 169 ? -3.334 -6.561 18.206 1.00 75.19 169 THR A C 1
ATOM 1334 O O . THR A 1 169 ? -2.790 -7.502 18.787 1.00 75.19 169 THR A O 1
ATOM 1337 N N . LYS A 1 170 ? -3.447 -5.360 18.767 1.00 69.06 170 LYS A N 1
ATOM 1338 C CA . LYS A 1 170 ? -3.050 -5.129 20.148 1.00 69.06 170 LYS A CA 1
ATOM 1339 C C . LYS A 1 170 ? -4.040 -5.819 21.089 1.00 69.06 170 LYS A C 1
ATOM 1341 O O . LYS A 1 170 ? -5.247 -5.753 20.873 1.00 69.06 170 LYS A O 1
ATOM 1346 N N . ASP A 1 171 ? -3.512 -6.470 22.123 1.00 75.25 171 ASP A N 1
ATOM 1347 C CA . ASP A 1 171 ? -4.277 -7.154 23.174 1.00 75.25 171 ASP A CA 1
ATOM 1348 C C . ASP A 1 171 ? -5.189 -8.302 22.674 1.00 75.25 171 ASP A C 1
ATOM 1350 O O . ASP A 1 171 ? -6.063 -8.766 23.405 1.00 75.25 171 ASP A O 1
ATOM 1354 N N . GLY A 1 172 ? -4.969 -8.796 21.445 1.00 70.31 172 GLY A N 1
ATOM 1355 C CA . GLY A 1 172 ? -5.732 -9.905 20.853 1.00 70.31 172 GLY A CA 1
ATOM 1356 C C . GLY A 1 172 ? -7.183 -9.557 20.505 1.00 70.31 172 GLY A C 1
ATOM 1357 O O . GLY A 1 172 ? -8.034 -10.447 20.421 1.00 70.31 172 GLY A O 1
ATOM 1358 N N . GLU A 1 173 ? -7.493 -8.269 20.351 1.00 77.25 173 GLU A N 1
ATOM 1359 C CA . GLU A 1 173 ? -8.827 -7.798 19.986 1.00 77.25 173 GLU A CA 1
ATOM 1360 C C . GLU A 1 173 ? -9.226 -8.274 18.579 1.00 77.25 173 GLU A C 1
ATOM 1362 O O . GLU A 1 173 ? -8.433 -8.293 17.642 1.00 77.25 173 GLU A O 1
ATOM 1367 N N . LYS A 1 174 ? -10.499 -8.633 18.385 1.00 80.75 174 LYS A N 1
ATOM 1368 C CA . LYS A 1 174 ? -10.975 -9.016 17.048 1.00 80.75 174 LYS A CA 1
ATOM 1369 C C . LYS A 1 174 ? -10.987 -7.800 16.122 1.00 80.75 174 LYS A C 1
ATOM 1371 O O . LYS A 1 174 ? -11.566 -6.760 16.456 1.00 80.75 174 LYS A O 1
ATOM 1376 N N . SER A 1 175 ? -10.414 -7.957 14.930 1.00 80.88 175 SER A N 1
ATOM 1377 C CA . SER A 1 175 ? -10.526 -6.941 13.886 1.00 80.88 175 SER A CA 1
ATOM 1378 C C . SER A 1 175 ? -11.979 -6.790 13.425 1.00 80.88 175 SER A C 1
ATOM 1380 O O . SER A 1 175 ? -12.827 -7.667 13.633 1.00 80.88 175 SER A O 1
ATOM 1382 N N . PHE A 1 176 ? -12.265 -5.661 12.779 1.00 81.94 176 PHE A N 1
ATOM 1383 C CA . PHE A 1 176 ? -13.597 -5.337 12.278 1.00 81.94 176 PHE A CA 1
ATOM 1384 C C . PHE A 1 176 ? -14.177 -6.436 11.388 1.00 81.94 176 PHE A C 1
ATOM 1386 O O . PHE A 1 176 ? -15.303 -6.885 11.602 1.00 81.94 176 PHE A O 1
ATOM 1393 N N . PHE A 1 177 ? -13.374 -6.942 10.456 1.00 84.88 177 PHE A N 1
ATOM 1394 C CA . PHE A 1 177 ? -13.788 -7.996 9.541 1.00 84.88 177 PHE A CA 1
ATOM 1395 C C . PHE A 1 177 ? -14.104 -9.324 10.254 1.00 84.88 177 PHE A C 1
ATOM 1397 O O . PHE A 1 177 ? -15.127 -9.953 9.982 1.00 84.88 177 PHE A O 1
ATOM 1404 N N . TYR A 1 178 ? -13.300 -9.712 11.250 1.00 89.19 178 TYR A N 1
ATOM 1405 C CA . TYR A 1 178 ? -13.573 -10.904 12.064 1.00 89.19 178 TYR A CA 1
ATOM 1406 C C . TYR A 1 178 ? -14.863 -10.752 12.880 1.00 89.19 178 TYR A C 1
ATOM 1408 O O . TYR A 1 178 ? -15.609 -11.721 13.072 1.00 89.19 178 TYR A O 1
ATOM 1416 N N . ASN A 1 179 ? -15.165 -9.540 13.348 1.00 87.00 179 ASN A N 1
ATOM 1417 C CA . ASN A 1 179 ? -16.431 -9.259 14.017 1.00 87.00 179 ASN A CA 1
ATOM 1418 C C . ASN A 1 179 ? -17.618 -9.300 13.045 1.00 87.00 179 ASN A C 1
ATOM 1420 O O . ASN A 1 179 ? -18.639 -9.878 13.412 1.00 87.00 179 ASN A O 1
ATOM 1424 N N . MET A 1 180 ? -17.488 -8.800 11.809 1.00 85.56 180 MET A N 1
ATOM 1425 C CA . MET A 1 180 ? -18.525 -8.957 10.775 1.00 85.56 180 MET A CA 1
ATOM 1426 C C . MET A 1 180 ? -18.852 -10.428 10.517 1.00 85.56 180 MET A C 1
ATOM 1428 O O . MET A 1 180 ? -20.022 -10.817 10.557 1.00 85.56 180 MET A O 1
ATOM 1432 N N . TRP A 1 181 ? -17.819 -11.245 10.296 1.00 90.31 181 TRP A N 1
ATOM 1433 C CA . TRP A 1 181 ? -17.977 -12.674 10.042 1.00 90.31 181 TRP A CA 1
ATOM 1434 C C . TRP A 1 181 ? -18.610 -13.399 11.233 1.00 90.31 181 TRP A C 1
ATOM 1436 O O . TRP A 1 181 ? -19.633 -14.064 11.088 1.00 90.31 181 TRP A O 1
ATOM 1446 N N . SER A 1 182 ? -18.062 -13.222 12.440 1.00 91.88 182 SER A N 1
ATOM 1447 C CA . SER A 1 182 ? -18.564 -13.921 13.635 1.00 91.88 182 SER A CA 1
ATOM 1448 C C . SER A 1 182 ? -19.974 -13.504 14.065 1.00 91.88 182 SER A C 1
ATOM 1450 O O . SER A 1 182 ? -20.630 -14.249 14.791 1.00 91.88 182 SER A O 1
ATOM 1452 N N . GLN A 1 183 ? -20.453 -12.342 13.614 1.00 90.25 183 GLN A N 1
ATOM 1453 C CA . GLN A 1 183 ? -21.825 -11.876 13.831 1.00 90.25 183 GLN A CA 1
ATOM 1454 C C . GLN A 1 183 ? -22.787 -12.274 12.703 1.00 90.25 183 GLN A C 1
ATOM 1456 O O . GLN A 1 183 ? -23.963 -11.922 12.773 1.00 90.25 183 GLN A O 1
ATOM 1461 N N . GLY A 1 184 ? -22.321 -12.992 11.675 1.00 90.06 184 GLY A N 1
ATOM 1462 C CA . GLY A 1 184 ? -23.152 -13.405 10.542 1.00 90.06 184 GLY A CA 1
ATOM 1463 C C . GLY A 1 184 ? -23.628 -12.236 9.674 1.00 90.06 184 GLY A C 1
ATOM 1464 O O . GLY A 1 184 ? -24.675 -12.336 9.042 1.00 90.06 184 GLY A O 1
ATOM 1465 N N . LEU A 1 185 ? -22.896 -11.115 9.670 1.00 86.25 185 LEU A N 1
ATOM 1466 C CA . LEU A 1 185 ? -23.257 -9.914 8.903 1.00 86.25 185 LEU A CA 1
ATOM 1467 C C . LEU A 1 185 ? -22.841 -10.001 7.433 1.00 86.25 185 LEU A C 1
ATOM 1469 O O . LEU A 1 185 ? -23.325 -9.225 6.613 1.00 86.25 185 LEU A O 1
ATOM 1473 N N . ILE A 1 186 ? -21.944 -10.930 7.108 1.00 85.81 186 ILE A N 1
ATOM 1474 C CA . ILE A 1 186 ? -21.448 -11.172 5.756 1.00 85.81 186 ILE A CA 1
ATOM 1475 C C . ILE A 1 186 ? -21.607 -12.656 5.408 1.00 85.81 186 ILE A C 1
ATOM 1477 O O . ILE A 1 186 ? -21.391 -13.507 6.272 1.00 85.81 186 ILE A O 1
ATOM 1481 N N . PRO A 1 187 ? -21.991 -12.988 4.163 1.00 87.06 187 PRO A N 1
ATOM 1482 C CA . PRO A 1 187 ? -22.295 -14.365 3.776 1.00 87.06 187 PRO A CA 1
ATOM 1483 C C . PRO A 1 187 ? -21.045 -15.227 3.560 1.00 87.06 187 PRO A C 1
ATOM 1485 O O . PRO A 1 187 ? -21.142 -16.451 3.568 1.00 87.06 187 PRO A O 1
ATOM 1488 N N . GLN A 1 188 ? -19.881 -14.604 3.364 1.00 91.31 188 GLN A N 1
ATOM 1489 C CA . GLN A 1 188 ? -18.600 -15.280 3.182 1.00 91.31 188 GLN A CA 1
ATOM 1490 C C . GLN A 1 188 ? -17.524 -14.585 4.012 1.00 91.31 188 GLN A C 1
ATOM 1492 O O . GLN A 1 188 ? -17.575 -13.377 4.230 1.00 91.31 188 GLN A O 1
ATOM 1497 N N . ALA A 1 189 ? -16.519 -15.336 4.442 1.00 94.75 189 ALA A N 1
ATOM 1498 C CA . ALA A 1 189 ? -15.371 -14.811 5.170 1.00 94.75 189 ALA A CA 1
ATOM 1499 C C . ALA A 1 189 ? -14.284 -14.294 4.210 1.00 94.75 189 ALA A C 1
ATOM 1501 O O . ALA A 1 189 ? -13.100 -14.575 4.381 1.00 94.75 189 ALA A O 1
ATOM 1502 N N . ILE A 1 190 ? -14.702 -13.547 3.185 1.00 95.12 190 ILE A N 1
ATO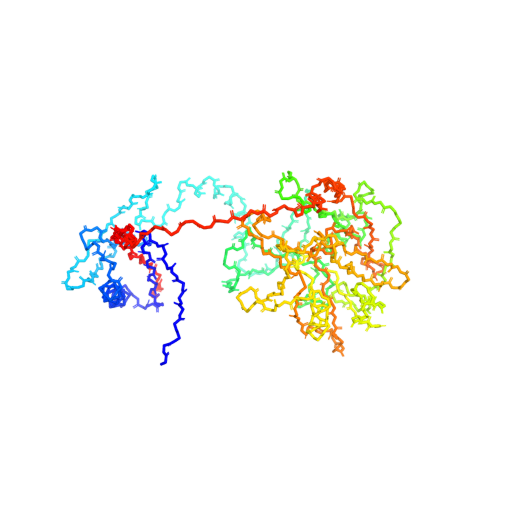M 1503 C CA . ILE A 1 190 ? -13.799 -12.895 2.234 1.00 95.12 190 ILE A CA 1
ATOM 1504 C C . ILE A 1 190 ? -14.047 -11.390 2.174 1.00 95.12 190 ILE A C 1
ATOM 1506 O O . ILE A 1 190 ? -15.156 -10.928 2.455 1.00 95.12 190 ILE A O 1
ATOM 1510 N N . PHE A 1 191 ? -13.042 -10.627 1.772 1.00 93.00 191 PHE A N 1
ATOM 1511 C CA . PHE A 1 191 ? -13.225 -9.266 1.273 1.00 93.00 191 PHE A CA 1
ATOM 1512 C C . PHE A 1 191 ? -12.405 -9.053 0.010 1.00 93.00 191 PHE A C 1
ATOM 1514 O O . PHE A 1 191 ? -11.439 -9.771 -0.233 1.00 93.00 191 PHE A O 1
ATOM 1521 N N . SER A 1 192 ? -12.789 -8.080 -0.805 1.00 94.06 192 SER A N 1
ATOM 1522 C CA . SER A 1 192 ? -12.136 -7.849 -2.091 1.00 94.06 192 SER A CA 1
ATOM 1523 C C . SER A 1 192 ? -11.963 -6.376 -2.401 1.00 94.06 192 SER A C 1
ATOM 1525 O O . SER A 1 192 ? -12.852 -5.584 -2.077 1.00 94.06 192 SER A O 1
ATOM 1527 N N . PHE A 1 193 ? -10.886 -6.042 -3.107 1.00 90.69 193 PHE A N 1
ATOM 1528 C CA . PHE A 1 193 ? -10.614 -4.696 -3.591 1.00 90.69 193 PHE A CA 1
ATOM 1529 C C . PHE A 1 193 ? -10.588 -4.628 -5.116 1.00 90.69 193 PHE A C 1
ATOM 1531 O O . PHE A 1 193 ? -9.864 -5.368 -5.785 1.00 90.69 193 PHE A O 1
ATOM 1538 N N . TYR A 1 194 ? -11.317 -3.646 -5.638 1.00 89.06 194 TYR A N 1
ATOM 1539 C CA . TYR A 1 194 ? -11.096 -3.056 -6.951 1.00 89.06 194 TYR A CA 1
ATOM 1540 C C . TYR A 1 194 ? -10.584 -1.633 -6.751 1.00 89.06 194 TYR A C 1
ATOM 1542 O O . TYR A 1 194 ? -11.215 -0.847 -6.048 1.00 89.06 194 TYR A O 1
ATOM 1550 N N . LEU A 1 195 ? -9.464 -1.281 -7.374 1.00 85.56 195 LEU A N 1
ATOM 1551 C CA . LEU A 1 195 ? -8.914 0.070 -7.318 1.00 85.56 195 LEU A CA 1
ATOM 1552 C C . LEU A 1 195 ? -8.885 0.664 -8.722 1.00 85.56 195 LEU A C 1
ATOM 1554 O O . LEU A 1 195 ? -8.430 0.015 -9.666 1.00 85.56 195 LEU A O 1
ATOM 1558 N N . ASN A 1 196 ? -9.357 1.900 -8.852 1.00 83.44 196 ASN A N 1
ATOM 1559 C CA . ASN A 1 196 ? -9.359 2.626 -10.110 1.00 83.44 196 ASN A CA 1
ATOM 1560 C C . ASN A 1 196 ? -8.244 3.685 -10.102 1.00 83.44 196 ASN A C 1
ATOM 1562 O O . ASN A 1 196 ? -8.336 4.632 -9.320 1.00 83.44 196 ASN A O 1
ATOM 1566 N N . PRO A 1 197 ? -7.204 3.553 -10.945 1.00 78.31 197 PRO A N 1
ATOM 1567 C CA . PRO A 1 197 ? -6.116 4.521 -11.008 1.00 78.31 197 PRO A CA 1
ATOM 1568 C C . PRO A 1 197 ? -6.504 5.816 -11.744 1.00 78.31 197 PRO A C 1
ATOM 1570 O O . PRO A 1 197 ? -5.724 6.767 -11.722 1.00 78.31 197 PRO A O 1
ATOM 1573 N N . ASP A 1 198 ? -7.669 5.877 -12.406 1.00 77.38 198 ASP A N 1
ATOM 1574 C CA . ASP A 1 198 ? -8.150 7.103 -13.050 1.00 77.38 198 ASP A CA 1
ATOM 1575 C C . AS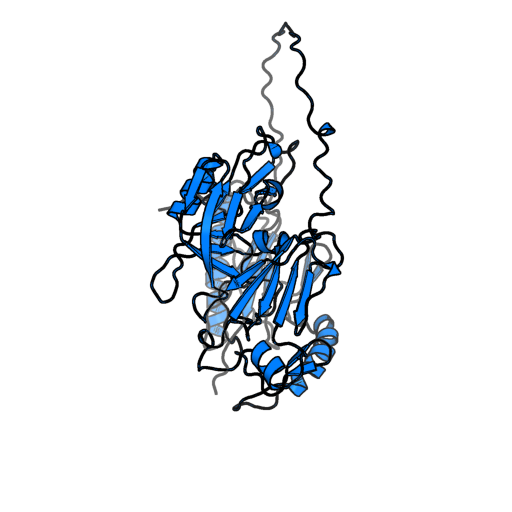P A 1 198 ? -8.599 8.131 -12.002 1.00 77.38 198 ASP A C 1
ATOM 1577 O O . ASP A 1 198 ? -9.655 8.010 -11.377 1.00 77.38 198 ASP A O 1
ATOM 1581 N N . THR A 1 199 ? -7.804 9.187 -11.850 1.00 74.31 199 THR A N 1
ATOM 1582 C CA . THR A 1 199 ? -8.063 10.288 -10.916 1.00 74.31 199 THR A CA 1
ATOM 1583 C C . THR A 1 199 ? -9.251 11.165 -11.315 1.00 74.31 199 THR A C 1
ATOM 1585 O O . THR A 1 199 ? -9.722 11.949 -10.490 1.00 74.31 199 THR A O 1
ATOM 1588 N N . ASN A 1 200 ? -9.761 11.036 -12.544 1.00 75.94 200 ASN A N 1
ATOM 1589 C CA . ASN A 1 200 ? -10.957 11.737 -13.016 1.00 75.94 200 ASN A CA 1
ATOM 1590 C C . ASN A 1 200 ? -12.235 10.907 -12.853 1.00 75.94 200 ASN A C 1
ATOM 1592 O O . ASN A 1 200 ? -13.336 11.427 -13.065 1.00 75.94 200 ASN A O 1
ATOM 1596 N N . ALA A 1 201 ? -12.118 9.627 -12.495 1.00 72.94 201 ALA A N 1
ATOM 1597 C CA . ALA A 1 201 ? -13.273 8.771 -12.312 1.00 72.94 201 ALA A CA 1
ATOM 1598 C C . ALA A 1 201 ? -14.116 9.225 -11.115 1.00 72.94 201 ALA A C 1
ATOM 1600 O O . ALA A 1 201 ? -13.617 9.647 -10.074 1.00 72.94 201 ALA A O 1
ATOM 1601 N N . THR A 1 202 ? -15.433 9.065 -11.231 1.00 75.88 202 THR A N 1
ATOM 1602 C CA . THR A 1 202 ? -16.375 9.366 -10.141 1.00 75.88 202 THR A CA 1
ATOM 1603 C C . THR A 1 202 ? -16.273 8.382 -8.971 1.00 75.88 202 THR A C 1
ATOM 1605 O O . THR A 1 202 ? -16.745 8.686 -7.877 1.00 75.88 202 THR A O 1
ATOM 1608 N N . SER A 1 203 ? -15.660 7.214 -9.189 1.00 77.75 203 SER A N 1
ATOM 1609 C CA . SER A 1 203 ? -15.345 6.217 -8.167 1.00 77.75 203 SER A CA 1
ATOM 1610 C C . SER A 1 203 ? -13.880 5.794 -8.285 1.00 77.75 203 SER A C 1
ATOM 1612 O O . SER A 1 203 ? -13.457 5.280 -9.325 1.00 77.75 203 SER A O 1
ATOM 1614 N N . GLY A 1 204 ? -13.125 5.993 -7.200 1.00 77.62 204 GLY A N 1
ATOM 1615 C CA . GLY A 1 204 ? -11.716 5.596 -7.085 1.00 77.62 204 GLY A CA 1
ATOM 1616 C C . GLY A 1 204 ? -11.504 4.109 -6.776 1.00 77.62 204 GLY A C 1
ATOM 1617 O O . GLY A 1 204 ? -10.371 3.636 -6.759 1.00 77.62 204 GLY A O 1
ATOM 1618 N N . GLY A 1 205 ? -12.572 3.350 -6.527 1.00 86.19 205 GLY A N 1
ATOM 1619 C CA . GLY A 1 205 ? -12.481 1.932 -6.198 1.00 86.19 205 GLY A CA 1
ATOM 1620 C C . GLY A 1 205 ? -13.680 1.414 -5.413 1.00 86.19 205 GLY A C 1
ATOM 1621 O O . GLY A 1 205 ? -14.640 2.134 -5.139 1.00 86.19 205 GLY A O 1
ATOM 1622 N N . GLU A 1 206 ? -13.606 0.143 -5.045 1.00 84.62 206 GLU A N 1
ATOM 1623 C CA . GLU A 1 206 ? -14.629 -0.585 -4.310 1.00 84.62 206 GLU A CA 1
ATOM 1624 C C . GLU A 1 206 ? -13.978 -1.573 -3.336 1.00 84.62 206 GLU A C 1
ATOM 1626 O O . GLU A 1 206 ? -13.041 -2.291 -3.689 1.00 84.62 206 GLU A O 1
ATOM 1631 N N . LEU A 1 207 ? -14.505 -1.610 -2.111 1.00 86.12 207 LEU A N 1
ATOM 1632 C CA . LEU A 1 207 ? -14.244 -2.648 -1.120 1.00 86.12 207 LEU A CA 1
ATOM 1633 C C . LEU A 1 207 ? -15.553 -3.389 -0.860 1.00 86.12 207 LEU A C 1
ATOM 1635 O O . LEU A 1 207 ? -16.542 -2.780 -0.447 1.00 86.12 207 LEU A O 1
ATOM 1639 N N . ILE A 1 208 ? -15.543 -4.702 -1.057 1.00 84.62 208 ILE A N 1
ATOM 1640 C CA . ILE A 1 208 ? -16.678 -5.573 -0.746 1.00 84.62 208 ILE A CA 1
ATOM 1641 C C . ILE A 1 208 ? -16.309 -6.432 0.451 1.00 84.62 208 ILE A C 1
ATOM 1643 O O . ILE A 1 208 ? -15.285 -7.106 0.441 1.00 84.62 208 ILE A O 1
ATOM 1647 N N . PHE A 1 209 ? -17.174 -6.451 1.463 1.00 86.81 209 PHE A N 1
ATOM 1648 C CA . PHE A 1 209 ? -17.127 -7.451 2.522 1.00 86.81 209 PHE A CA 1
ATOM 1649 C C . PHE A 1 209 ? -18.121 -8.572 2.212 1.00 86.81 209 PHE A C 1
ATOM 1651 O O . PHE A 1 209 ? -19.290 -8.313 1.927 1.00 86.81 209 PHE A O 1
ATOM 1658 N N . GLY A 1 210 ? -17.679 -9.822 2.301 1.00 86.75 210 GLY A N 1
ATOM 1659 C CA . GLY A 1 210 ? -18.518 -11.001 2.104 1.00 86.75 210 GLY A CA 1
ATOM 1660 C C . GLY A 1 210 ? -18.703 -11.461 0.667 1.00 86.75 210 GLY A C 1
ATOM 1661 O O . GLY A 1 210 ? -19.546 -12.320 0.416 1.00 86.75 210 GLY A O 1
ATOM 1662 N N . GLY A 1 211 ? -17.947 -10.909 -0.275 1.00 87.94 211 GLY A N 1
ATOM 1663 C CA . GLY A 1 211 ? -18.076 -11.235 -1.685 1.00 87.94 211 GLY A CA 1
ATOM 1664 C C . GLY A 1 211 ? -16.931 -10.675 -2.514 1.00 87.94 211 GLY A C 1
ATOM 1665 O O . GLY A 1 211 ? -16.036 -10.018 -1.990 1.00 87.94 211 GLY A O 1
ATOM 1666 N N . ALA A 1 212 ? -17.013 -10.950 -3.809 1.00 89.94 212 ALA A N 1
ATOM 1667 C CA . ALA A 1 212 ? -16.189 -10.380 -4.862 1.00 89.94 212 ALA A CA 1
ATOM 1668 C C . ALA A 1 212 ? -17.108 -10.032 -6.044 1.00 89.94 212 ALA A C 1
ATOM 1670 O O . ALA A 1 212 ? -18.162 -10.655 -6.195 1.00 89.94 212 ALA A O 1
ATOM 1671 N N . ASP A 1 213 ? -16.720 -9.064 -6.871 1.00 89.31 213 ASP A N 1
ATOM 1672 C CA . ASP A 1 213 ? -17.460 -8.640 -8.062 1.00 89.31 213 ASP A CA 1
ATOM 1673 C C . ASP A 1 213 ? -16.764 -9.172 -9.328 1.00 89.31 213 ASP A C 1
ATOM 1675 O O . ASP A 1 213 ? -15.731 -8.633 -9.739 1.00 89.31 213 ASP A O 1
ATOM 1679 N N . PRO A 1 214 ? -17.319 -10.215 -9.981 1.00 91.88 214 PRO A N 1
ATOM 1680 C CA . PRO A 1 214 ? -16.775 -10.763 -11.221 1.00 91.88 214 PRO A CA 1
ATOM 1681 C C . PRO A 1 214 ? -16.733 -9.775 -12.386 1.00 91.88 214 PRO A C 1
ATOM 1683 O O . PRO A 1 214 ? -16.026 -10.023 -13.356 1.00 91.88 214 PRO A O 1
ATOM 1686 N N . SER A 1 215 ? -17.468 -8.661 -12.322 1.00 91.56 215 SER A N 1
ATOM 1687 C CA . SER A 1 215 ? -17.426 -7.629 -13.359 1.00 91.56 215 SER A CA 1
ATOM 1688 C C . SER A 1 215 ? -16.161 -6.767 -13.307 1.00 91.56 215 SER A C 1
ATOM 1690 O O . SER A 1 215 ? -15.906 -6.024 -14.251 1.00 91.56 215 SER A O 1
ATOM 1692 N N . LYS A 1 216 ? -15.364 -6.852 -12.230 1.00 92.19 216 LYS A N 1
ATOM 1693 C CA . LYS A 1 216 ? -14.171 -6.014 -12.005 1.00 92.19 216 LYS A CA 1
ATOM 1694 C C . LYS A 1 216 ? -12.853 -6.663 -12.409 1.00 92.19 216 LYS A C 1
ATOM 1696 O O . LYS A 1 216 ? -11.804 -6.025 -12.300 1.00 92.19 216 LYS A O 1
ATOM 1701 N N . TYR A 1 217 ? -12.882 -7.903 -12.880 1.00 94.56 217 TYR A N 1
ATOM 1702 C CA . TYR A 1 217 ? -11.684 -8.600 -13.322 1.00 94.56 217 TYR A CA 1
ATOM 1703 C C . TYR A 1 217 ? -11.941 -9.485 -14.537 1.00 94.56 217 TYR A C 1
ATOM 1705 O O . TYR A 1 217 ? -13.070 -9.811 -14.893 1.00 94.56 217 TYR A O 1
ATOM 1713 N N . THR A 1 218 ? -10.851 -9.872 -15.182 1.00 94.44 218 THR A N 1
ATOM 1714 C CA . THR A 1 218 ? -10.821 -10.765 -16.336 1.00 94.44 218 THR A CA 1
ATOM 1715 C C . THR A 1 218 ? -9.839 -11.906 -16.090 1.00 94.44 218 THR A C 1
ATOM 1717 O O . THR A 1 218 ? -8.950 -11.826 -15.237 1.00 94.44 218 THR A O 1
ATOM 1720 N N . GLY A 1 219 ? -9.997 -12.982 -16.860 1.00 90.12 219 GLY A N 1
ATOM 1721 C CA . GLY A 1 219 ? -9.162 -14.174 -16.739 1.00 90.12 219 GLY A CA 1
ATOM 1722 C C . GLY A 1 219 ? -9.454 -14.998 -15.483 1.00 90.12 219 GLY A C 1
ATOM 1723 O O . GLY A 1 219 ? -10.485 -14.843 -14.829 1.00 90.12 219 GLY A O 1
ATOM 1724 N N . SER A 1 220 ? -8.552 -15.931 -15.184 1.00 90.38 220 SER A N 1
ATOM 1725 C CA . SER A 1 220 ? -8.639 -16.802 -14.013 1.00 90.38 220 SER A CA 1
ATOM 1726 C C . SER A 1 220 ? -8.083 -16.128 -12.763 1.00 90.38 220 SER A C 1
ATOM 1728 O O . SER A 1 220 ? -7.070 -15.431 -12.821 1.00 90.38 220 SER A O 1
ATOM 1730 N N . ILE A 1 221 ? -8.707 -16.419 -11.623 1.00 95.00 221 ILE A N 1
ATOM 1731 C CA . ILE A 1 221 ? -8.165 -16.084 -10.309 1.00 95.00 221 ILE A CA 1
ATOM 1732 C C . ILE A 1 221 ? -6.984 -17.008 -10.001 1.00 95.00 221 ILE A C 1
ATOM 1734 O O . ILE A 1 221 ? -7.067 -18.225 -10.175 1.00 95.00 221 ILE A O 1
ATOM 1738 N N . THR A 1 222 ? -5.899 -16.419 -9.516 1.00 97.69 222 THR A N 1
ATOM 1739 C CA . THR A 1 222 ? -4.735 -17.125 -8.982 1.00 97.69 222 THR A CA 1
ATOM 1740 C C . THR A 1 222 ? -4.847 -17.166 -7.470 1.00 97.69 222 THR A C 1
ATOM 1742 O O . THR A 1 222 ? -4.833 -16.112 -6.843 1.00 97.69 222 THR A O 1
ATOM 1745 N N . TYR A 1 223 ? -4.957 -18.365 -6.902 1.00 97.50 223 TYR A N 1
ATOM 1746 C CA . TYR A 1 223 ? -5.093 -18.573 -5.460 1.00 97.50 223 TYR A CA 1
ATOM 1747 C C . TYR A 1 223 ? -3.723 -18.731 -4.803 1.00 97.50 223 TYR A C 1
ATOM 1749 O O . TYR A 1 223 ? -2.955 -19.602 -5.219 1.00 97.50 223 TYR A O 1
ATOM 1757 N N . ILE A 1 224 ? -3.414 -17.928 -3.782 1.00 98.25 224 ILE A N 1
ATOM 1758 C CA . ILE A 1 224 ? -2.080 -17.900 -3.166 1.00 98.25 224 ILE A CA 1
ATOM 1759 C C . ILE A 1 224 ? -2.197 -18.048 -1.652 1.00 98.25 224 ILE A C 1
ATOM 1761 O O . ILE A 1 224 ? -2.723 -17.182 -0.957 1.00 98.25 224 ILE A O 1
ATOM 1765 N N . SER A 1 225 ? -1.674 -19.154 -1.128 1.00 98.06 225 SER A N 1
ATOM 1766 C CA . SER A 1 225 ? -1.664 -19.421 0.309 1.00 98.06 225 SER A CA 1
ATOM 1767 C C . SER A 1 225 ? -0.799 -18.423 1.074 1.00 98.06 225 SER A C 1
ATOM 1769 O O . SER A 1 225 ? 0.331 -18.128 0.680 1.00 98.06 225 SER A O 1
ATOM 1771 N N . VAL A 1 226 ? -1.327 -17.967 2.206 1.00 97.44 226 VAL A N 1
ATOM 1772 C CA . VAL A 1 226 ? -0.611 -17.135 3.167 1.00 97.44 226 VAL A CA 1
ATOM 1773 C C . VAL A 1 226 ? 0.475 -17.967 3.855 1.00 97.44 226 VAL A C 1
ATOM 1775 O O . VAL A 1 226 ? 0.218 -19.094 4.281 1.00 97.44 226 VAL A O 1
ATOM 1778 N N . SER A 1 227 ? 1.690 -17.426 3.963 1.00 95.56 227 SER A N 1
ATOM 1779 C CA . SER A 1 227 ? 2.836 -18.090 4.607 1.00 95.56 227 SER A CA 1
ATOM 1780 C C . SER A 1 227 ? 2.761 -18.041 6.129 1.00 95.56 227 SER A C 1
ATOM 1782 O O . SER A 1 227 ? 3.036 -19.041 6.794 1.00 95.56 227 SER A O 1
ATOM 1784 N N . ILE A 1 228 ? 2.412 -16.879 6.685 1.00 92.81 228 ILE A N 1
ATOM 1785 C CA . ILE A 1 228 ? 2.363 -16.619 8.126 1.00 92.81 228 ILE A CA 1
ATOM 1786 C C . ILE A 1 228 ? 1.138 -15.753 8.420 1.00 92.81 228 ILE A C 1
ATOM 1788 O O . ILE A 1 228 ? 0.952 -14.700 7.814 1.00 92.81 228 ILE A O 1
ATOM 1792 N N . GLU A 1 229 ? 0.308 -16.172 9.379 1.00 90.31 229 GLU A N 1
ATOM 1793 C CA . GLU A 1 229 ? -0.832 -15.374 9.838 1.00 90.31 229 GLU A CA 1
ATOM 1794 C C . GLU A 1 229 ? -0.340 -14.129 10.590 1.00 90.31 229 GLU A C 1
ATOM 1796 O O . GLU A 1 229 ? -0.042 -14.161 11.787 1.00 90.31 229 GLU A O 1
ATOM 1801 N N . GLY A 1 230 ? -0.266 -13.015 9.873 1.00 89.19 230 GLY A N 1
ATOM 1802 C CA . GLY A 1 230 ? 0.122 -11.702 10.371 1.00 89.19 230 GLY A CA 1
ATOM 1803 C C . GLY A 1 230 ? -0.324 -10.655 9.368 1.00 89.19 230 GLY A C 1
ATOM 1804 O O . GLY A 1 230 ? -1.464 -10.184 9.402 1.00 89.19 230 GLY A O 1
ATOM 1805 N N . TYR A 1 231 ? 0.563 -10.337 8.434 1.00 92.81 231 TYR A N 1
ATOM 1806 C CA . TYR A 1 231 ? 0.181 -9.658 7.201 1.00 92.81 231 TYR A CA 1
ATOM 1807 C C . TYR A 1 231 ? -0.479 -10.648 6.231 1.00 92.81 231 TYR A C 1
ATOM 1809 O O . TYR A 1 231 ? -0.481 -11.858 6.455 1.00 92.81 231 TYR A O 1
ATOM 1817 N N . TRP A 1 232 ? -1.011 -10.137 5.122 1.00 96.12 232 TRP A N 1
ATOM 1818 C CA . TRP A 1 232 ? -1.393 -10.954 3.967 1.00 96.12 232 TRP A CA 1
ATOM 1819 C C . TRP A 1 232 ? -0.146 -11.349 3.172 1.00 96.12 232 TRP A C 1
ATOM 1821 O O . TRP A 1 232 ? 0.039 -10.923 2.033 1.00 96.12 232 TRP A O 1
ATOM 1831 N N . GLU A 1 233 ? 0.743 -12.082 3.843 1.00 97.88 233 GLU A N 1
ATOM 1832 C CA . GLU A 1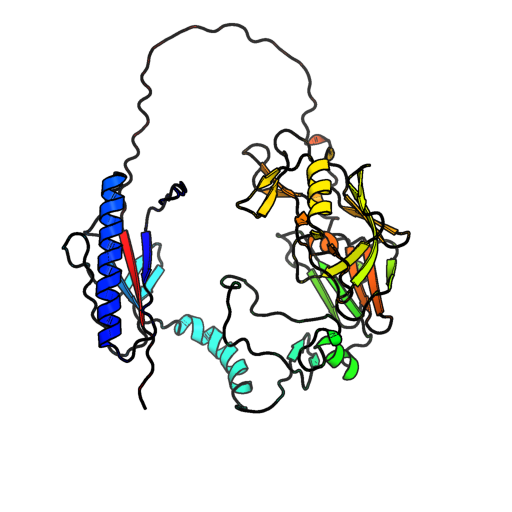 233 ? 2.064 -12.482 3.366 1.00 97.88 233 GLU A CA 1
ATOM 1833 C C . GLU A 1 233 ? 2.005 -13.798 2.600 1.00 97.88 233 GLU A C 1
ATOM 1835 O O . GLU A 1 233 ? 1.313 -14.719 3.019 1.00 97.88 233 GLU A O 1
ATOM 1840 N N . PHE A 1 234 ? 2.756 -13.914 1.513 1.00 98.19 234 PHE A N 1
ATOM 1841 C CA . PHE A 1 234 ? 2.867 -15.126 0.715 1.00 98.19 234 PHE A CA 1
ATOM 1842 C C . PHE A 1 234 ? 4.270 -15.278 0.109 1.00 98.19 234 PHE A C 1
ATOM 1844 O O . PHE A 1 234 ? 4.975 -14.284 -0.107 1.00 98.19 234 PHE A O 1
ATOM 1851 N N . PRO A 1 235 ? 4.700 -16.517 -0.201 1.00 97.81 235 PRO A N 1
ATOM 1852 C CA . PRO A 1 235 ? 5.952 -16.746 -0.908 1.00 97.81 235 PRO A CA 1
ATOM 1853 C C . PRO A 1 235 ? 5.858 -16.238 -2.351 1.00 97.81 235 PRO A C 1
ATOM 1855 O O . PRO A 1 235 ? 4.875 -16.477 -3.053 1.00 97.81 235 PRO A O 1
ATOM 1858 N N . MET A 1 236 ? 6.915 -15.582 -2.816 1.00 97.75 236 MET A N 1
ATOM 1859 C CA . MET A 1 236 ? 7.050 -15.081 -4.178 1.00 97.75 236 MET A CA 1
ATOM 1860 C C . MET A 1 236 ? 8.278 -15.717 -4.831 1.00 97.75 236 MET A C 1
ATOM 1862 O O . MET A 1 236 ? 9.404 -15.588 -4.348 1.00 97.75 236 MET A O 1
ATOM 1866 N N . THR A 1 237 ? 8.045 -16.420 -5.938 1.00 98.25 237 THR A N 1
ATOM 1867 C CA . THR A 1 237 ? 9.047 -17.206 -6.663 1.00 98.25 237 THR A CA 1
ATOM 1868 C C . THR A 1 237 ? 10.168 -16.326 -7.193 1.00 98.25 237 THR A C 1
ATOM 1870 O O . THR A 1 237 ? 11.334 -16.674 -7.059 1.00 98.25 237 THR A O 1
ATOM 1873 N N . SER A 1 238 ? 9.851 -15.186 -7.807 1.00 98.31 238 SER A N 1
ATOM 1874 C CA . SER A 1 238 ? 10.888 -14.298 -8.336 1.00 98.31 238 SER A CA 1
ATOM 1875 C C . SER A 1 238 ? 10.404 -12.876 -8.582 1.00 98.31 238 SER A C 1
ATOM 1877 O O . SER A 1 238 ? 9.210 -12.618 -8.739 1.00 98.31 238 SER A O 1
ATOM 1879 N N . VAL A 1 239 ? 11.371 -11.963 -8.663 1.00 98.69 239 VAL A N 1
ATOM 1880 C CA . VAL A 1 239 ? 11.196 -10.603 -9.184 1.00 98.69 239 VAL A CA 1
ATOM 1881 C C . VAL A 1 239 ? 12.205 -10.407 -10.304 1.00 98.69 239 VAL A C 1
ATOM 1883 O O . VAL A 1 239 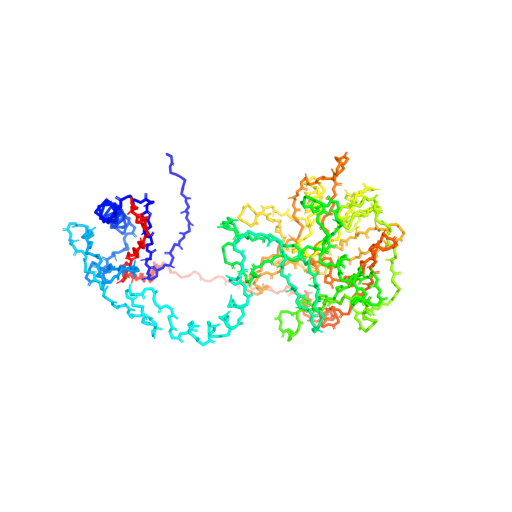? 13.372 -10.781 -10.165 1.00 98.69 239 VAL A O 1
ATOM 1886 N N . SER A 1 240 ? 11.780 -9.819 -11.415 1.00 98.56 240 SER A N 1
ATOM 1887 C CA . SER A 1 240 ? 12.660 -9.488 -12.536 1.00 98.56 240 SER A CA 1
ATOM 1888 C C . SER A 1 240 ? 12.246 -8.190 -13.216 1.00 98.56 240 SER A C 1
ATOM 1890 O O . SER A 1 240 ? 11.093 -7.769 -13.137 1.00 98.56 240 SER A O 1
ATOM 1892 N N . VAL A 1 241 ? 13.198 -7.554 -13.888 1.00 98.25 241 VAL A N 1
ATOM 1893 C CA . VAL A 1 241 ? 12.983 -6.361 -14.709 1.00 98.25 241 VAL A CA 1
ATOM 1894 C C . VAL A 1 241 ? 13.613 -6.599 -16.075 1.00 98.25 241 VAL A C 1
ATOM 1896 O O . VAL A 1 241 ? 14.829 -6.749 -16.212 1.00 98.25 241 VAL A O 1
ATOM 1899 N N . GLY A 1 242 ? 12.772 -6.732 -17.098 1.00 96.00 242 GLY A N 1
ATOM 1900 C CA . GLY A 1 242 ? 13.204 -7.229 -18.404 1.00 96.00 242 GLY A CA 1
ATOM 1901 C C . GLY A 1 242 ? 13.849 -8.611 -18.276 1.00 96.00 242 GLY A C 1
ATOM 1902 O O . GLY A 1 242 ? 13.232 -9.544 -17.776 1.00 96.00 242 GLY A O 1
ATOM 1903 N N . SER A 1 243 ? 15.101 -8.743 -18.713 1.00 94.88 243 SER A N 1
ATOM 1904 C CA . SER A 1 243 ? 15.887 -9.977 -18.568 1.00 94.88 243 SER A CA 1
ATOM 1905 C C . SER A 1 243 ? 16.684 -10.063 -17.262 1.00 94.88 243 SER A C 1
ATOM 1907 O O . SER A 1 243 ? 17.354 -11.068 -17.023 1.00 94.88 243 SER A O 1
ATOM 1909 N N . THR A 1 244 ? 16.677 -9.017 -16.436 1.00 97.62 244 THR A N 1
ATOM 1910 C CA . THR A 1 244 ? 17.478 -8.950 -15.211 1.00 97.62 244 THR A CA 1
ATOM 1911 C C . THR A 1 244 ? 16.724 -9.603 -14.060 1.00 97.62 244 THR A C 1
ATOM 1913 O O . THR A 1 244 ? 15.635 -9.165 -13.691 1.00 97.62 244 THR A O 1
ATOM 1916 N N . SER A 1 245 ? 17.315 -10.645 -13.474 1.00 97.81 245 SER A N 1
ATOM 1917 C CA . SER A 1 245 ? 16.803 -11.272 -12.253 1.00 97.81 245 SER A CA 1
ATOM 1918 C C . SER A 1 245 ? 17.126 -10.400 -11.039 1.00 97.81 245 SER A C 1
ATOM 1920 O O . SER A 1 245 ? 18.291 -10.077 -10.815 1.00 97.81 245 SER A O 1
ATOM 1922 N N . ILE A 1 246 ? 16.102 -10.023 -10.273 1.00 98.31 246 ILE A N 1
ATOM 1923 C CA . ILE A 1 246 ? 16.215 -9.197 -9.060 1.00 98.31 246 ILE A CA 1
ATOM 1924 C C . ILE A 1 246 ? 16.160 -10.067 -7.804 1.00 98.31 246 ILE A C 1
ATOM 1926 O O . ILE A 1 246 ? 16.919 -9.862 -6.860 1.00 98.31 246 ILE A O 1
ATOM 1930 N N . SER A 1 247 ? 15.281 -11.066 -7.800 1.00 96.25 247 SER A N 1
ATOM 1931 C CA . SER A 1 247 ? 15.168 -12.049 -6.726 1.00 96.25 247 SER A CA 1
ATOM 1932 C C . SER A 1 247 ? 14.719 -13.393 -7.286 1.00 96.25 247 SER A C 1
ATOM 1934 O O . SER A 1 247 ? 13.932 -13.436 -8.230 1.00 96.25 247 SER A O 1
ATOM 1936 N N . SER A 1 248 ? 15.215 -14.486 -6.703 1.00 91.81 248 SER A N 1
ATOM 1937 C CA . SER A 1 248 ? 14.922 -15.873 -7.113 1.00 91.81 248 SER A CA 1
ATOM 1938 C C . SER A 1 248 ? 14.150 -16.688 -6.067 1.00 91.81 248 SER A C 1
ATOM 1940 O O . SER A 1 248 ? 13.850 -17.852 -6.311 1.00 91.81 248 SER A O 1
ATOM 1942 N N . SER A 1 249 ? 13.867 -16.090 -4.906 1.00 94.25 249 SER A N 1
ATOM 1943 C CA . SER A 1 249 ? 12.949 -16.582 -3.875 1.00 94.25 249 SER A CA 1
ATOM 1944 C C . SER A 1 249 ? 12.824 -15.495 -2.813 1.00 94.25 249 SER A C 1
ATOM 1946 O O . SER A 1 249 ? 13.831 -15.033 -2.274 1.00 94.25 249 SER A O 1
ATOM 1948 N N . THR A 1 250 ? 11.609 -15.066 -2.497 1.00 96.00 250 THR A N 1
ATOM 1949 C CA . THR A 1 250 ? 11.353 -14.041 -1.478 1.00 96.00 250 THR A CA 1
ATOM 1950 C C . THR A 1 250 ? 9.925 -14.164 -0.949 1.00 96.00 250 THR A C 1
ATOM 1952 O O . THR A 1 250 ? 9.220 -15.123 -1.258 1.00 96.00 250 THR A O 1
ATOM 1955 N N . TYR A 1 251 ? 9.505 -13.201 -0.144 1.00 97.75 251 TYR A N 1
ATOM 1956 C CA . TYR A 1 251 ? 8.150 -13.079 0.368 1.00 97.75 251 TYR A CA 1
ATOM 1957 C C . TYR A 1 251 ? 7.571 -11.750 -0.093 1.00 97.75 251 TYR A C 1
ATOM 1959 O O . TYR A 1 251 ? 8.309 -10.810 -0.407 1.00 97.75 251 TYR A O 1
ATOM 1967 N N . ALA A 1 252 ? 6.253 -11.667 -0.134 1.00 98.19 252 ALA A N 1
ATOM 1968 C CA . ALA A 1 252 ? 5.552 -10.425 -0.382 1.00 98.19 252 ALA A CA 1
ATOM 1969 C C . ALA A 1 252 ? 4.300 -10.336 0.486 1.00 98.19 252 ALA A C 1
ATOM 1971 O O . ALA A 1 252 ? 3.697 -11.356 0.799 1.00 98.19 252 ALA A O 1
ATOM 1972 N N . ILE A 1 253 ? 3.897 -9.120 0.837 1.00 97.94 253 ILE A N 1
ATOM 1973 C CA . ILE A 1 253 ? 2.605 -8.820 1.445 1.00 97.94 253 ILE A CA 1
ATOM 1974 C C . ILE A 1 253 ? 1.753 -8.028 0.453 1.00 97.94 253 ILE A C 1
ATOM 1976 O O . ILE A 1 253 ? 2.265 -7.156 -0.250 1.00 97.94 253 ILE A O 1
ATOM 1980 N N . ALA A 1 254 ? 0.453 -8.302 0.406 1.00 97.00 254 ALA A N 1
ATOM 1981 C CA . ALA A 1 254 ? -0.510 -7.439 -0.277 1.00 97.00 254 ALA A CA 1
ATOM 1982 C C . ALA A 1 254 ? -1.038 -6.387 0.702 1.00 97.00 254 ALA A C 1
ATOM 1984 O O . ALA A 1 254 ? -1.661 -6.744 1.706 1.00 97.00 254 ALA A O 1
ATOM 1985 N N . ASP A 1 255 ? -0.797 -5.104 0.426 1.00 91.56 255 ASP A N 1
ATOM 1986 C CA . ASP A 1 255 ? -1.084 -4.036 1.387 1.00 91.56 255 ASP A CA 1
ATOM 1987 C C . ASP A 1 255 ? -1.722 -2.800 0.745 1.00 91.56 255 ASP A C 1
ATOM 1989 O O . ASP A 1 255 ? -1.050 -1.949 0.169 1.00 91.56 255 ASP A O 1
ATOM 1993 N N . ARG A 1 256 ? -3.037 -2.644 0.938 1.00 83.38 256 ARG A N 1
ATOM 1994 C CA . ARG A 1 256 ? -3.772 -1.439 0.524 1.00 83.38 256 ARG A CA 1
ATOM 1995 C C . ARG A 1 256 ? -3.378 -0.188 1.323 1.00 83.38 256 ARG A C 1
ATOM 1997 O O . ARG A 1 256 ? -3.699 0.919 0.901 1.00 83.38 256 ARG A O 1
ATOM 2004 N N . GLY A 1 257 ? -2.729 -0.335 2.477 1.00 77.25 257 GLY A N 1
ATOM 2005 C CA . GLY A 1 257 ? -2.252 0.781 3.296 1.00 77.25 257 GLY A CA 1
ATOM 2006 C C . GLY A 1 257 ? -1.024 1.489 2.722 1.00 77.25 257 GLY A C 1
ATOM 2007 O O . GLY A 1 257 ? -0.683 2.575 3.188 1.00 77.25 257 GLY A O 1
ATOM 2008 N N . THR A 1 258 ? -0.388 0.910 1.701 1.00 80.81 258 THR A N 1
ATOM 2009 C CA . THR A 1 258 ? 0.827 1.438 1.082 1.00 80.81 258 THR A CA 1
ATOM 2010 C C . THR A 1 258 ? 0.563 1.817 -0.374 1.00 80.81 258 THR A C 1
ATOM 2012 O O . THR A 1 258 ? 0.109 1.001 -1.168 1.00 80.81 258 THR A O 1
ATOM 2015 N N . ALA A 1 259 ? 0.886 3.055 -0.758 1.00 82.19 259 ALA A N 1
ATOM 2016 C CA . ALA A 1 259 ? 0.706 3.501 -2.142 1.00 82.19 259 ALA A CA 1
ATOM 2017 C C . ALA A 1 259 ? 1.736 2.872 -3.103 1.00 82.19 259 ALA A C 1
ATOM 2019 O O . ALA A 1 259 ? 1.392 2.421 -4.191 1.00 82.19 259 ALA A O 1
ATOM 2020 N N . LEU A 1 260 ? 3.010 2.862 -2.704 1.00 88.69 260 LEU A N 1
ATOM 2021 C CA . LEU A 1 260 ? 4.153 2.426 -3.515 1.00 88.69 260 LEU A CA 1
ATOM 2022 C C . LEU A 1 260 ? 4.366 0.907 -3.477 1.00 88.69 260 LEU A C 1
ATOM 2024 O O . LEU A 1 260 ? 3.766 0.201 -2.671 1.00 88.69 260 LEU A O 1
ATOM 2028 N N . ILE A 1 261 ? 5.266 0.406 -4.324 1.00 95.00 261 ILE A N 1
ATOM 2029 C CA . ILE A 1 261 ? 5.793 -0.955 -4.182 1.00 95.00 261 ILE A CA 1
ATOM 2030 C C . ILE A 1 261 ? 7.086 -0.853 -3.387 1.00 95.00 261 ILE A C 1
ATOM 2032 O O . ILE A 1 261 ? 8.028 -0.188 -3.811 1.00 95.00 261 ILE A O 1
ATOM 2036 N N . VAL A 1 262 ? 7.138 -1.487 -2.225 1.00 96.38 262 VAL A N 1
ATOM 2037 C CA . VAL A 1 262 ? 8.309 -1.411 -1.343 1.00 96.38 262 VAL A CA 1
ATOM 2038 C C . VAL A 1 262 ? 9.052 -2.734 -1.400 1.00 96.38 262 VAL A C 1
ATOM 2040 O O . VAL A 1 262 ? 8.425 -3.788 -1.427 1.00 96.38 262 VAL A O 1
ATOM 2043 N N . GLY A 1 263 ? 10.377 -2.707 -1.435 1.00 96.56 263 GLY A N 1
ATOM 2044 C CA . GLY A 1 263 ? 11.172 -3.931 -1.462 1.00 96.56 263 GLY A CA 1
ATOM 2045 C C . GLY A 1 263 ? 12.507 -3.787 -0.744 1.00 96.56 263 GLY A C 1
ATOM 2046 O O . GLY A 1 263 ? 12.915 -2.660 -0.443 1.00 96.56 263 GLY A O 1
ATOM 2047 N N . PRO A 1 264 ? 13.208 -4.914 -0.517 1.00 97.69 264 PRO A N 1
ATOM 2048 C CA . PRO A 1 264 ? 14.527 -4.921 0.108 1.00 97.69 264 PRO A CA 1
ATOM 2049 C C . PRO A 1 264 ? 15.472 -3.952 -0.598 1.00 97.69 264 PRO A C 1
ATOM 2051 O O . PRO A 1 264 ? 15.545 -3.955 -1.832 1.00 97.69 264 PRO A O 1
ATOM 2054 N N . THR A 1 265 ? 16.220 -3.154 0.165 1.00 96.31 265 THR A N 1
ATOM 2055 C CA . THR A 1 265 ? 16.997 -2.015 -0.354 1.00 96.31 265 THR A CA 1
ATOM 2056 C C . THR A 1 265 ? 17.897 -2.428 -1.518 1.00 96.31 265 THR A C 1
ATOM 2058 O O . THR A 1 265 ? 17.810 -1.860 -2.603 1.00 96.31 265 THR A O 1
ATOM 2061 N N . ALA A 1 266 ? 18.675 -3.501 -1.342 1.00 97.56 266 ALA A N 1
ATOM 2062 C CA . ALA A 1 266 ? 19.586 -4.009 -2.371 1.00 97.56 266 ALA A CA 1
ATOM 2063 C C . ALA A 1 266 ? 18.866 -4.481 -3.652 1.00 97.56 266 ALA A C 1
ATOM 2065 O O . ALA A 1 266 ? 19.395 -4.358 -4.757 1.00 97.56 266 ALA A O 1
ATOM 2066 N N . GLN A 1 267 ? 17.651 -5.022 -3.520 1.00 98.31 267 GLN A N 1
ATOM 2067 C CA . GLN A 1 267 ? 16.859 -5.485 -4.660 1.00 98.31 267 GLN A CA 1
ATOM 2068 C C . GLN A 1 267 ? 16.243 -4.304 -5.419 1.00 98.31 267 GLN A C 1
ATOM 2070 O O . GLN A 1 267 ? 16.271 -4.289 -6.648 1.00 98.31 267 GLN A O 1
ATOM 2075 N N . VAL A 1 268 ? 15.746 -3.289 -4.705 1.00 98.00 268 VAL A N 1
ATOM 2076 C CA . VAL A 1 268 ? 15.217 -2.053 -5.305 1.00 98.00 268 VAL A CA 1
ATOM 2077 C C . VAL A 1 268 ? 16.325 -1.237 -5.971 1.00 98.00 268 VAL A C 1
ATOM 2079 O O . VAL A 1 268 ? 16.115 -0.706 -7.061 1.00 98.00 268 VAL A O 1
ATOM 2082 N N . GLU A 1 269 ? 17.518 -1.184 -5.380 1.00 97.75 269 GLU A N 1
ATOM 2083 C CA . GLU A 1 269 ? 18.712 -0.592 -5.994 1.00 97.75 269 GLU A CA 1
ATOM 2084 C C . GLU A 1 269 ? 19.082 -1.301 -7.301 1.00 97.75 269 GLU A C 1
ATOM 2086 O O . GLU A 1 269 ? 19.288 -0.645 -8.322 1.00 97.75 269 GLU A O 1
ATOM 2091 N N . SER A 1 270 ? 19.113 -2.639 -7.301 1.00 98.25 270 SER A N 1
ATOM 2092 C CA . SER A 1 270 ? 19.395 -3.428 -8.506 1.00 98.25 270 SER A CA 1
ATOM 2093 C C . SER A 1 270 ? 18.328 -3.236 -9.587 1.00 98.25 270 SER A C 1
ATOM 2095 O O . SER A 1 270 ? 18.671 -3.049 -10.757 1.00 98.25 270 SER A O 1
ATOM 2097 N N . LEU A 1 271 ? 17.049 -3.222 -9.200 1.00 98.56 271 LEU A N 1
ATOM 2098 C CA . LEU A 1 271 ? 15.926 -2.962 -10.100 1.00 98.56 271 LEU A CA 1
ATOM 2099 C C . LEU A 1 271 ? 16.042 -1.568 -10.715 1.00 98.56 271 LEU A C 1
ATOM 2101 O O . LEU A 1 271 ? 15.941 -1.422 -11.930 1.00 98.56 271 LEU A O 1
ATOM 2105 N N . SER A 1 272 ? 16.311 -0.557 -9.891 1.00 97.56 272 SER A N 1
ATOM 2106 C CA . SER A 1 272 ? 16.451 0.828 -10.341 1.00 97.56 272 SER A CA 1
ATOM 2107 C C . SER A 1 272 ? 17.659 1.001 -11.256 1.00 97.56 272 SER A C 1
ATOM 2109 O O . SER A 1 272 ? 17.549 1.672 -12.277 1.00 97.56 272 SER A O 1
ATOM 2111 N N . GLY A 1 273 ? 18.780 0.337 -10.965 1.00 97.75 273 GLY A N 1
ATOM 2112 C CA . GLY A 1 273 ? 19.949 0.315 -11.845 1.00 97.75 273 GLY A CA 1
ATOM 2113 C C . GLY A 1 273 ? 19.641 -0.263 -13.229 1.00 97.75 273 GLY A C 1
ATOM 2114 O O . GLY A 1 273 ? 20.074 0.293 -14.231 1.00 97.75 273 GLY A O 1
ATOM 2115 N N . ALA A 1 274 ? 18.828 -1.321 -13.311 1.00 97.62 274 ALA A N 1
ATOM 2116 C CA . ALA A 1 274 ? 18.394 -1.899 -14.587 1.00 97.62 274 ALA A CA 1
ATOM 2117 C C . ALA A 1 274 ? 17.400 -1.016 -15.372 1.00 97.62 274 ALA A C 1
ATOM 2119 O O . ALA A 1 274 ? 17.159 -1.260 -16.556 1.00 97.62 274 ALA A O 1
ATOM 2120 N N . LEU A 1 275 ? 16.829 0.005 -14.728 1.00 96.62 275 LEU A N 1
ATOM 2121 C CA . LEU A 1 275 ? 16.004 1.039 -15.354 1.00 96.62 275 LEU A CA 1
ATOM 2122 C C . LEU A 1 275 ? 16.799 2.314 -15.691 1.00 96.62 275 LEU A C 1
ATOM 2124 O O . LEU A 1 275 ? 16.192 3.296 -16.116 1.00 96.62 275 LEU A O 1
ATOM 2128 N N . ASP A 1 276 ? 18.122 2.315 -15.492 1.00 95.94 276 ASP A N 1
ATOM 2129 C CA . ASP A 1 276 ? 18.980 3.508 -15.564 1.00 95.94 276 ASP A CA 1
ATOM 2130 C C . ASP A 1 276 ? 18.525 4.618 -14.592 1.00 95.94 276 ASP A C 1
ATOM 2132 O O . ASP A 1 276 ? 18.565 5.813 -14.891 1.00 95.94 276 ASP A O 1
ATOM 2136 N N . GLY A 1 277 ? 18.037 4.208 -13.418 1.00 95.75 277 GLY A N 1
ATOM 2137 C CA . GLY A 1 277 ? 17.462 5.085 -12.408 1.00 95.75 277 GLY A CA 1
ATOM 2138 C C . GLY A 1 277 ? 18.501 5.805 -11.548 1.00 95.75 277 GLY A C 1
ATOM 2139 O O . GLY A 1 277 ? 19.511 5.235 -11.141 1.00 95.75 277 GLY A O 1
ATOM 2140 N N . THR A 1 278 ? 18.213 7.060 -11.204 1.00 95.06 278 THR A N 1
ATOM 2141 C CA . THR A 1 278 ? 19.009 7.895 -10.293 1.00 95.06 278 THR A CA 1
ATOM 2142 C C . THR A 1 278 ? 18.212 8.213 -9.036 1.00 95.06 278 THR A C 1
ATOM 2144 O O . THR A 1 278 ? 17.088 8.702 -9.123 1.00 95.06 278 THR A O 1
ATOM 2147 N N . TYR A 1 279 ? 18.794 7.961 -7.864 1.00 91.88 279 TYR A N 1
ATOM 2148 C CA . TYR A 1 279 ? 18.147 8.263 -6.589 1.00 91.88 279 TYR A CA 1
ATOM 2149 C C . TYR A 1 279 ? 18.024 9.778 -6.369 1.00 91.88 279 TYR A C 1
ATOM 2151 O O . TYR A 1 279 ? 19.026 10.498 -6.390 1.00 91.88 279 TYR A O 1
ATOM 2159 N N . ASP A 1 280 ? 16.807 10.258 -6.128 1.00 82.75 280 ASP A N 1
ATOM 2160 C CA . ASP A 1 280 ? 16.513 11.635 -5.740 1.00 82.75 280 ASP A CA 1
ATOM 2161 C C . ASP A 1 280 ? 16.298 11.707 -4.225 1.00 82.75 280 ASP A C 1
ATOM 2163 O O . ASP A 1 280 ? 15.295 11.248 -3.680 1.00 82.75 280 ASP A O 1
ATOM 2167 N N . SER A 1 281 ? 17.246 12.330 -3.528 1.00 81.88 281 SER A N 1
ATOM 2168 C CA . SER A 1 281 ? 17.219 12.444 -2.070 1.00 81.88 281 SER A CA 1
ATOM 2169 C C . SER A 1 281 ? 16.089 13.325 -1.532 1.00 81.88 281 SER A C 1
ATOM 2171 O O . SER A 1 281 ? 15.770 13.215 -0.347 1.00 81.88 281 SER A O 1
ATOM 2173 N N . ASN A 1 282 ? 15.483 14.182 -2.361 1.00 79.06 282 ASN A N 1
ATOM 2174 C CA . ASN A 1 282 ? 14.375 15.036 -1.931 1.00 79.06 282 ASN A CA 1
ATOM 2175 C C . ASN A 1 282 ? 13.062 14.256 -1.862 1.00 79.06 282 ASN A C 1
ATOM 2177 O O . ASN A 1 282 ? 12.328 14.387 -0.886 1.00 79.06 282 ASN A O 1
ATOM 2181 N N . SER A 1 283 ? 12.775 13.455 -2.891 1.00 75.44 283 SER A N 1
ATOM 2182 C CA . SER A 1 283 ? 11.587 12.595 -2.939 1.00 75.44 283 SER A CA 1
ATOM 2183 C C . SER A 1 283 ? 11.785 11.252 -2.238 1.00 75.44 283 SER A C 1
ATOM 2185 O O . SER A 1 283 ? 10.797 10.603 -1.912 1.00 75.44 283 SER A O 1
ATOM 2187 N N . GLN A 1 284 ? 13.037 10.851 -1.987 1.00 80.69 284 GLN A N 1
ATOM 2188 C CA . GLN A 1 284 ? 13.418 9.516 -1.508 1.00 80.69 284 GLN A CA 1
ATOM 2189 C C . GLN A 1 284 ? 13.028 8.389 -2.480 1.00 80.69 284 GLN A C 1
ATOM 2191 O O . GLN A 1 284 ? 12.842 7.244 -2.075 1.00 80.69 284 GLN A O 1
ATOM 2196 N N . LEU A 1 285 ? 12.923 8.711 -3.772 1.00 84.88 285 LEU A N 1
ATOM 2197 C CA . LEU A 1 285 ? 12.579 7.780 -4.845 1.00 84.88 285 LEU A CA 1
ATOM 2198 C C . LEU A 1 285 ? 13.628 7.814 -5.955 1.00 84.88 285 LEU A C 1
ATOM 2200 O O . LEU A 1 285 ? 14.431 8.740 -6.059 1.00 84.88 285 LEU A O 1
ATOM 2204 N N . TYR A 1 286 ? 13.608 6.803 -6.822 1.00 91.88 286 TYR A N 1
ATOM 2205 C CA . TYR A 1 286 ? 14.430 6.796 -8.029 1.00 91.88 286 TYR A CA 1
ATOM 2206 C C . TYR A 1 286 ? 13.708 7.510 -9.167 1.00 91.88 286 TYR A C 1
ATOM 2208 O O . TYR A 1 286 ? 12.508 7.342 -9.362 1.00 91.88 286 TYR A O 1
ATOM 2216 N N . THR A 1 287 ? 14.459 8.274 -9.947 1.00 93.69 287 THR A N 1
ATOM 2217 C CA . THR A 1 287 ? 13.993 8.930 -11.169 1.00 93.69 287 THR A CA 1
ATOM 2218 C C . THR A 1 287 ? 14.622 8.278 -12.389 1.00 93.69 287 THR A C 1
ATOM 2220 O O . THR A 1 287 ? 15.768 7.841 -12.330 1.00 93.69 287 THR A O 1
ATOM 2223 N N . VAL A 1 288 ? 13.888 8.211 -13.495 1.00 93.25 288 VAL A N 1
ATOM 2224 C CA . VAL A 1 288 ? 14.386 7.725 -14.790 1.00 93.25 288 VAL A CA 1
ATOM 2225 C C . VAL A 1 288 ? 14.191 8.796 -15.860 1.00 93.25 288 VAL A C 1
ATOM 2227 O O . VAL A 1 288 ? 13.288 9.630 -15.754 1.00 93.25 288 VAL A O 1
ATOM 2230 N N . ASP A 1 289 ? 15.020 8.779 -16.906 1.00 89.44 289 ASP A N 1
ATOM 2231 C CA . ASP A 1 289 ? 14.854 9.704 -18.029 1.00 89.44 289 ASP A CA 1
ATOM 2232 C C . ASP A 1 289 ? 13.603 9.338 -18.835 1.00 89.44 289 ASP A C 1
ATOM 2234 O O . ASP A 1 289 ? 13.549 8.294 -19.471 1.00 89.44 289 ASP A O 1
ATOM 2238 N N . CYS A 1 290 ? 12.596 10.204 -18.811 1.00 84.12 290 CYS A N 1
ATOM 2239 C CA . CYS A 1 290 ? 11.396 10.102 -19.644 1.00 84.12 290 CYS A CA 1
ATOM 2240 C C . CYS A 1 290 ? 11.315 11.175 -20.725 1.00 84.12 290 CYS A C 1
ATOM 2242 O O . CYS A 1 290 ? 10.347 11.214 -21.487 1.00 84.12 290 CYS A O 1
ATOM 2244 N N . HIS A 1 291 ? 12.282 12.091 -20.733 1.00 82.94 291 HIS A N 1
ATOM 2245 C CA . HIS A 1 291 ? 12.295 13.230 -21.630 1.00 82.94 291 HIS A CA 1
ATOM 2246 C C . HIS A 1 291 ? 12.909 12.832 -22.967 1.00 82.94 291 HIS A C 1
ATOM 2248 O O . HIS A 1 291 ? 12.367 13.169 -24.016 1.00 82.94 291 HIS A O 1
ATOM 2254 N N . THR A 1 292 ? 14.012 12.078 -22.938 1.00 83.94 292 THR A N 1
ATOM 2255 C CA . THR A 1 292 ? 14.683 11.611 -24.162 1.00 83.94 292 THR A CA 1
ATOM 2256 C C . THR A 1 292 ? 14.349 10.165 -24.519 1.00 83.94 292 THR A C 1
ATOM 2258 O O . THR A 1 292 ? 14.478 9.759 -25.676 1.00 83.94 292 THR A O 1
ATOM 2261 N N . ARG A 1 293 ? 13.882 9.382 -23.542 1.00 85.94 293 ARG A N 1
ATOM 2262 C CA . ARG A 1 293 ? 13.593 7.956 -23.689 1.00 85.94 293 ARG A CA 1
ATOM 2263 C C . ARG A 1 293 ? 12.086 7.706 -23.722 1.00 85.94 293 ARG A C 1
ATOM 2265 O O . ARG A 1 293 ? 11.343 8.124 -22.838 1.00 85.94 293 ARG A O 1
ATOM 2272 N N . SER A 1 294 ? 11.637 6.970 -24.742 1.00 86.31 294 SER A N 1
ATOM 2273 C CA . SER A 1 294 ? 10.232 6.563 -24.863 1.00 86.31 294 SER A CA 1
ATOM 2274 C C . SER A 1 294 ? 9.827 5.615 -23.732 1.00 86.31 294 SER A C 1
ATOM 2276 O O . SER A 1 294 ? 10.562 4.677 -23.414 1.00 86.31 294 SER A O 1
ATOM 2278 N N . LEU A 1 295 ? 8.615 5.787 -23.197 1.00 85.69 295 LEU A N 1
ATOM 2279 C CA . LEU A 1 295 ? 8.046 4.913 -22.166 1.00 85.69 295 LEU A CA 1
ATOM 2280 C C . LEU A 1 295 ? 8.016 3.440 -22.594 1.00 85.69 295 LEU A C 1
ATOM 2282 O O . LEU A 1 295 ? 8.286 2.563 -21.782 1.00 85.69 295 LEU A O 1
ATOM 2286 N N . SER A 1 296 ? 7.773 3.159 -23.878 1.00 87.94 296 SER A N 1
ATOM 2287 C CA . SER A 1 296 ? 7.732 1.788 -24.409 1.00 87.94 296 SER A CA 1
ATOM 2288 C C . SER A 1 296 ? 9.098 1.093 -24.447 1.00 87.94 296 SER A C 1
ATOM 2290 O O . SER A 1 296 ? 9.163 -0.105 -24.703 1.00 87.94 296 SER A O 1
ATOM 2292 N N . SER A 1 297 ? 10.193 1.832 -24.239 1.00 91.31 297 SER A N 1
ATOM 2293 C CA . SER A 1 297 ? 11.554 1.279 -24.186 1.00 91.31 297 SER A CA 1
ATOM 2294 C C . SER A 1 297 ? 11.974 0.839 -22.784 1.00 91.31 297 SER A C 1
ATOM 2296 O O . SER A 1 297 ? 13.044 0.249 -22.611 1.00 91.31 297 SER A O 1
ATOM 2298 N N . PHE A 1 298 ? 11.183 1.169 -21.765 1.00 95.06 298 PHE A N 1
ATOM 2299 C CA . PHE A 1 298 ? 11.419 0.656 -20.429 1.00 95.06 298 PHE A CA 1
ATOM 2300 C C . PHE A 1 298 ? 10.933 -0.797 -20.338 1.00 95.06 298 PHE A C 1
ATOM 2302 O O . PHE A 1 298 ? 9.883 -1.133 -20.891 1.00 95.06 298 PHE A O 1
ATOM 2309 N N . PRO A 1 299 ? 11.702 -1.682 -19.688 1.00 97.12 299 PRO A N 1
ATOM 2310 C CA . PRO A 1 299 ? 11.335 -3.084 -19.571 1.00 97.12 299 PRO A CA 1
ATOM 2311 C C . PRO A 1 299 ? 10.185 -3.279 -18.582 1.00 97.12 299 PRO A C 1
ATOM 2313 O O . PRO A 1 299 ? 10.092 -2.588 -17.577 1.00 97.12 299 PRO A O 1
ATOM 2316 N N . ASN A 1 300 ? 9.351 -4.290 -18.807 1.00 98.19 300 ASN A N 1
ATOM 2317 C CA . ASN A 1 300 ? 8.347 -4.664 -17.816 1.00 98.19 300 ASN A CA 1
ATOM 2318 C C . ASN A 1 300 ? 9.000 -5.154 -16.514 1.00 98.19 300 ASN A C 1
ATOM 2320 O O . ASN A 1 300 ? 10.029 -5.839 -16.548 1.00 98.19 300 ASN A O 1
ATOM 2324 N N . VAL A 1 301 ? 8.345 -4.889 -15.385 1.00 98.62 301 VAL A N 1
ATOM 2325 C CA . VAL A 1 301 ? 8.669 -5.516 -14.098 1.00 98.62 301 VAL A CA 1
ATOM 2326 C C . VAL A 1 301 ? 7.744 -6.706 -13.894 1.00 98.62 301 VAL A C 1
ATOM 2328 O O . VAL A 1 301 ? 6.533 -6.599 -14.080 1.00 98.62 301 VAL A O 1
ATOM 2331 N N . THR A 1 302 ? 8.316 -7.850 -13.544 1.00 98.69 302 THR A N 1
ATOM 2332 C CA . THR A 1 302 ? 7.602 -9.118 -13.431 1.00 98.69 302 THR A CA 1
ATOM 2333 C C . THR A 1 302 ? 7.780 -9.712 -12.043 1.00 98.69 302 THR A C 1
ATOM 2335 O O . THR A 1 302 ? 8.906 -9.959 -11.608 1.00 98.69 302 THR A O 1
ATOM 2338 N N . PHE A 1 303 ? 6.658 -9.990 -11.390 1.00 98.62 303 PHE A N 1
ATOM 2339 C CA . PHE A 1 303 ? 6.556 -10.740 -10.146 1.00 98.62 303 PHE A CA 1
ATOM 2340 C C . PHE A 1 303 ? 6.016 -12.128 -10.469 1.00 98.62 303 PHE A C 1
ATOM 2342 O O . PHE A 1 303 ? 4.947 -12.259 -11.065 1.00 98.62 303 PHE A O 1
ATOM 2349 N N . THR A 1 304 ? 6.739 -13.171 -10.087 1.00 98.38 304 THR A N 1
ATOM 2350 C CA . THR A 1 304 ? 6.277 -14.551 -10.266 1.00 98.38 304 THR A CA 1
ATOM 2351 C C . THR A 1 304 ? 5.854 -15.092 -8.914 1.00 98.38 304 THR A C 1
ATOM 2353 O O . THR A 1 304 ? 6.668 -15.128 -7.992 1.00 98.38 304 THR A O 1
ATOM 2356 N N . ILE A 1 305 ? 4.597 -15.511 -8.785 1.00 97.88 305 ILE A N 1
ATOM 2357 C CA . ILE A 1 305 ? 4.028 -16.061 -7.551 1.00 97.88 305 ILE A CA 1
ATOM 2358 C C . ILE A 1 305 ? 3.553 -17.484 -7.846 1.00 97.88 305 ILE A C 1
ATOM 2360 O O . ILE A 1 305 ? 2.645 -17.690 -8.657 1.00 97.88 305 ILE A O 1
ATOM 2364 N N . GLY A 1 306 ? 4.206 -18.474 -7.233 1.00 94.12 306 GLY A N 1
ATOM 2365 C CA . GLY A 1 306 ? 4.088 -19.864 -7.672 1.00 94.12 306 GLY A CA 1
ATOM 2366 C C . GLY A 1 306 ? 4.530 -19.987 -9.132 1.00 94.12 306 GLY A C 1
ATOM 2367 O O . GLY A 1 306 ? 5.633 -19.558 -9.475 1.00 94.12 306 GLY A O 1
ATOM 2368 N N . ASP A 1 307 ? 3.640 -20.498 -9.982 1.00 94.50 307 ASP A N 1
ATOM 2369 C CA . ASP A 1 307 ? 3.847 -20.622 -11.432 1.00 94.50 307 ASP A CA 1
ATOM 2370 C C . ASP A 1 307 ? 3.188 -19.486 -12.237 1.00 94.50 307 ASP A C 1
ATOM 2372 O O . ASP A 1 307 ? 3.212 -19.491 -13.470 1.00 94.50 307 ASP A O 1
ATOM 2376 N N . THR A 1 308 ? 2.564 -18.516 -11.560 1.00 97.38 308 THR A N 1
ATOM 2377 C CA . THR A 1 308 ? 1.821 -17.437 -12.221 1.00 97.38 308 THR A CA 1
ATOM 2378 C C . THR A 1 308 ? 2.643 -16.162 -12.307 1.00 97.38 308 THR A C 1
ATOM 2380 O O . THR A 1 308 ? 3.302 -15.750 -11.353 1.00 97.38 308 THR A O 1
ATOM 2383 N N . VAL A 1 309 ? 2.572 -15.522 -13.470 1.00 97.62 309 VAL A N 1
ATOM 2384 C CA . VAL A 1 309 ? 3.346 -14.335 -13.824 1.00 97.62 309 VAL A CA 1
ATOM 2385 C C . VAL A 1 309 ? 2.465 -13.086 -13.758 1.00 97.62 309 VAL A C 1
ATOM 2387 O O . VAL A 1 309 ? 1.465 -12.983 -14.467 1.00 97.62 309 VAL A O 1
ATOM 2390 N N . PHE A 1 310 ? 2.875 -12.118 -12.941 1.00 98.00 310 PHE A N 1
ATOM 2391 C CA . PHE A 1 310 ? 2.233 -10.818 -12.754 1.00 98.00 310 PHE A CA 1
ATOM 2392 C C . PHE A 1 310 ? 3.157 -9.720 -13.280 1.00 98.00 310 PHE A C 1
ATOM 2394 O O . PHE A 1 310 ? 4.244 -9.491 -12.758 1.00 98.00 310 PHE A O 1
ATOM 2401 N N . ILE A 1 311 ? 2.727 -9.039 -14.336 1.00 97.69 311 ILE A N 1
ATOM 2402 C CA . ILE A 1 311 ? 3.516 -8.044 -15.063 1.00 97.69 311 ILE A CA 1
ATOM 2403 C C . ILE A 1 311 ? 2.987 -6.637 -14.782 1.00 97.69 311 ILE A C 1
ATOM 2405 O O . ILE A 1 311 ? 1.781 -6.402 -14.877 1.00 97.69 311 ILE A O 1
ATOM 2409 N N . LEU A 1 312 ? 3.891 -5.703 -14.492 1.00 97.06 312 LEU A N 1
ATOM 2410 C CA . LEU A 1 312 ? 3.645 -4.266 -14.559 1.00 97.06 312 LEU A CA 1
ATOM 2411 C C . LEU A 1 312 ? 4.383 -3.680 -15.763 1.00 97.06 312 LEU A C 1
ATOM 2413 O O . LEU A 1 312 ? 5.593 -3.862 -15.926 1.00 97.06 312 LEU A O 1
ATOM 2417 N N . THR A 1 313 ? 3.645 -2.973 -16.612 1.00 95.19 313 THR A N 1
ATOM 2418 C CA . THR A 1 313 ? 4.210 -2.221 -17.739 1.00 95.19 313 THR A CA 1
ATOM 2419 C C . THR A 1 313 ? 4.768 -0.876 -17.266 1.00 95.19 313 THR A C 1
ATOM 2421 O O . THR A 1 313 ? 4.404 -0.418 -16.182 1.00 95.19 313 THR A O 1
ATOM 2424 N N . PRO A 1 314 ? 5.601 -0.184 -18.065 1.00 93.00 314 PRO A N 1
ATOM 2425 C CA . PRO A 1 314 ? 6.144 1.126 -17.695 1.00 93.00 314 PRO A CA 1
ATOM 2426 C C . PRO A 1 314 ? 5.097 2.145 -17.241 1.00 93.00 314 PRO A C 1
ATOM 2428 O O . PRO A 1 314 ? 5.305 2.834 -16.251 1.00 93.00 314 PRO A O 1
ATOM 2431 N N . LEU A 1 315 ? 3.928 2.186 -17.888 1.00 89.25 315 LEU A N 1
ATOM 2432 C CA . LEU A 1 315 ? 2.824 3.077 -17.500 1.00 89.25 315 LEU A CA 1
ATOM 2433 C C . LEU A 1 315 ? 2.213 2.748 -16.128 1.00 89.25 315 LEU A C 1
ATOM 2435 O O . LEU A 1 315 ? 1.496 3.567 -15.564 1.00 89.25 315 LEU A O 1
ATOM 2439 N N . GLN A 1 316 ? 2.464 1.548 -15.612 1.00 90.38 316 GLN A N 1
ATOM 2440 C CA . GLN A 1 316 ? 1.914 1.047 -14.355 1.00 90.38 316 GLN A CA 1
ATOM 2441 C C . GLN A 1 316 ? 2.893 1.174 -13.191 1.00 90.38 316 GLN A C 1
ATOM 2443 O O . GLN A 1 316 ? 2.467 1.046 -12.052 1.00 90.38 316 GLN A O 1
ATOM 2448 N N . TYR A 1 317 ? 4.182 1.419 -13.446 1.00 93.50 317 TYR A N 1
ATOM 2449 C CA . TYR A 1 317 ? 5.177 1.591 -12.382 1.00 93.50 317 TYR A CA 1
ATOM 2450 C C . TYR A 1 317 ? 5.982 2.899 -12.479 1.00 93.50 317 TYR A C 1
ATOM 2452 O O . TYR A 1 317 ? 6.797 3.177 -11.597 1.00 93.50 317 TYR A O 1
ATOM 2460 N N . LEU A 1 318 ? 5.782 3.710 -13.523 1.00 90.88 318 LEU A N 1
ATOM 2461 C CA . LEU A 1 318 ? 6.354 5.052 -13.626 1.00 90.88 318 LEU A CA 1
ATOM 2462 C C . LEU A 1 318 ? 5.297 6.103 -13.305 1.00 90.88 318 LEU A C 1
ATOM 2464 O O . LEU A 1 318 ? 4.316 6.274 -14.028 1.00 90.88 318 LEU A O 1
ATOM 2468 N N . TRP A 1 319 ? 5.538 6.854 -12.237 1.00 86.56 319 TRP A N 1
ATOM 2469 C CA . TRP A 1 319 ? 4.772 8.041 -11.905 1.00 86.56 319 TRP A CA 1
ATOM 2470 C C . TRP A 1 319 ? 5.359 9.256 -12.621 1.00 86.56 319 TRP A C 1
ATOM 2472 O O . TRP A 1 319 ? 6.439 9.747 -12.289 1.00 86.56 319 TRP A O 1
ATOM 2482 N N . ILE A 1 320 ? 4.632 9.733 -13.628 1.00 83.44 320 ILE A N 1
ATOM 2483 C CA . ILE A 1 320 ? 5.053 10.831 -14.497 1.00 83.44 320 ILE A CA 1
ATOM 2484 C C . ILE A 1 320 ? 4.477 12.143 -13.971 1.00 83.44 320 ILE A C 1
ATOM 2486 O O . ILE A 1 320 ? 3.265 12.274 -13.801 1.00 83.44 320 ILE A O 1
ATOM 2490 N N . THR A 1 321 ? 5.339 13.128 -13.751 1.00 79.50 321 THR A N 1
ATOM 2491 C CA . THR A 1 321 ? 4.941 14.511 -13.467 1.00 79.50 321 THR A CA 1
ATOM 2492 C C . THR A 1 321 ? 5.420 15.429 -14.589 1.00 79.50 321 THR A C 1
ATOM 2494 O O . THR A 1 321 ? 6.474 15.190 -15.182 1.00 79.50 321 THR A O 1
ATOM 2497 N N . GLY A 1 322 ? 4.642 16.470 -14.897 1.00 71.75 322 GLY A N 1
ATOM 2498 C CA . GLY A 1 322 ? 4.896 17.339 -16.050 1.00 71.75 322 GLY A CA 1
ATOM 2499 C C . GLY A 1 322 ? 4.496 16.700 -17.383 1.00 71.75 322 GLY A C 1
ATOM 2500 O O . GLY A 1 322 ? 3.759 15.715 -17.418 1.00 71.75 322 GLY A O 1
ATOM 2501 N N . ASP A 1 323 ? 4.962 17.278 -18.486 1.00 64.38 323 ASP A N 1
ATOM 2502 C CA . ASP A 1 323 ? 4.671 16.801 -19.839 1.00 64.38 323 ASP A CA 1
ATOM 2503 C C . ASP A 1 323 ? 5.967 16.717 -20.665 1.00 64.38 323 ASP A C 1
ATOM 2505 O O . ASP A 1 323 ? 6.912 17.466 -20.426 1.00 64.38 323 ASP A O 1
ATOM 2509 N N . GLN A 1 324 ? 6.047 15.807 -21.640 1.00 60.66 324 GLN A N 1
ATOM 2510 C CA . GLN A 1 324 ? 7.275 15.604 -22.425 1.00 60.66 324 GLN A CA 1
ATOM 2511 C C . GLN A 1 324 ? 7.763 16.866 -23.163 1.00 60.66 324 GLN A C 1
ATOM 2513 O O . GLN A 1 324 ? 8.969 17.050 -23.319 1.00 60.66 324 GLN A O 1
ATOM 2518 N N . SER A 1 325 ? 6.851 17.745 -23.579 1.00 59.75 325 SER A N 1
ATOM 2519 C CA . SER A 1 325 ? 7.108 19.007 -24.279 1.00 59.75 325 SER A CA 1
ATOM 2520 C C . SER A 1 325 ? 7.559 20.157 -23.370 1.00 59.75 325 SER A C 1
ATOM 2522 O O . SER A 1 325 ? 8.300 21.026 -23.831 1.00 59.75 325 SER A O 1
ATOM 2524 N N . THR A 1 326 ? 7.173 20.162 -22.088 1.00 64.25 326 THR A N 1
ATOM 2525 C CA . THR A 1 326 ? 7.576 21.191 -21.103 1.00 64.25 326 THR A CA 1
ATOM 2526 C C . THR A 1 326 ? 8.628 20.710 -20.099 1.00 64.25 326 THR A C 1
ATOM 2528 O O . THR A 1 326 ? 9.210 21.526 -19.382 1.00 64.25 326 THR A O 1
ATOM 2531 N N . GLY A 1 327 ? 8.921 19.408 -20.100 1.00 68.31 327 GLY A N 1
ATOM 2532 C CA . GLY A 1 327 ? 9.804 18.716 -19.166 1.00 68.31 327 GLY A CA 1
ATOM 2533 C C . GLY A 1 327 ? 9.005 17.744 -18.295 1.00 68.31 327 GLY A C 1
ATOM 2534 O O . GLY A 1 327 ? 8.055 18.145 -17.621 1.00 68.31 327 GLY A O 1
ATOM 2535 N N . CYS A 1 328 ? 9.399 16.467 -18.300 1.00 78.81 328 CYS A N 1
ATOM 2536 C CA . CYS A 1 328 ? 8.810 15.437 -17.447 1.00 78.81 328 CYS A CA 1
ATOM 2537 C C . CYS A 1 328 ? 9.817 14.954 -16.401 1.00 78.81 328 CYS A C 1
ATOM 2539 O O . CYS A 1 328 ? 11.022 14.911 -16.653 1.00 78.81 328 CYS A O 1
ATOM 2541 N N . ILE A 1 329 ? 9.307 14.552 -15.241 1.00 81.19 329 ILE A N 1
ATOM 2542 C CA . ILE A 1 329 ? 10.049 13.781 -14.242 1.00 81.19 329 ILE A CA 1
ATOM 2543 C C . ILE A 1 329 ? 9.300 12.467 -14.054 1.00 81.19 329 ILE A C 1
ATOM 2545 O O . ILE A 1 329 ? 8.121 12.481 -13.697 1.00 81.19 329 ILE A O 1
ATOM 2549 N N . CYS A 1 330 ? 9.971 11.343 -14.304 1.00 86.81 330 CYS A N 1
ATOM 2550 C CA . CYS A 1 330 ? 9.429 10.012 -14.051 1.00 86.81 330 CYS A CA 1
ATOM 2551 C C . CYS A 1 330 ? 10.027 9.435 -12.781 1.00 86.81 330 CYS A C 1
ATOM 2553 O O . CYS A 1 330 ? 11.209 9.099 -12.752 1.00 86.81 330 CYS A O 1
ATOM 2555 N N . TYR A 1 331 ? 9.192 9.281 -11.763 1.00 90.44 331 TYR A N 1
ATOM 2556 C CA . TYR A 1 331 ? 9.526 8.551 -10.555 1.00 90.44 331 TYR A CA 1
ATOM 2557 C C . TYR A 1 331 ? 9.207 7.072 -10.743 1.00 90.44 331 TYR A C 1
ATOM 2559 O O . TYR A 1 331 ? 8.107 6.692 -11.136 1.00 90.44 331 TYR A O 1
ATOM 2567 N N . SER A 1 332 ? 10.178 6.229 -10.433 1.00 91.88 332 SER A N 1
ATOM 2568 C CA . SER A 1 332 ? 9.974 4.810 -10.201 1.00 91.88 332 SER A CA 1
ATOM 2569 C C . SER A 1 332 ? 9.192 4.636 -8.898 1.00 91.88 332 SER A C 1
ATOM 2571 O O . SER A 1 332 ? 9.595 5.164 -7.861 1.00 91.88 332 SER A O 1
ATOM 2573 N N . VAL A 1 333 ? 8.084 3.894 -8.927 1.00 93.06 333 VAL A N 1
ATOM 2574 C CA . VAL A 1 333 ? 7.224 3.680 -7.741 1.00 93.06 333 VAL A CA 1
ATOM 2575 C C . VAL A 1 333 ? 7.792 2.642 -6.768 1.00 93.06 333 VAL A C 1
ATOM 2577 O O . VAL A 1 333 ? 7.115 2.246 -5.819 1.00 93.06 333 VAL A O 1
ATOM 2580 N N . PHE A 1 334 ? 9.019 2.183 -7.018 1.00 96.06 334 PHE A N 1
ATOM 2581 C CA . PHE A 1 334 ? 9.738 1.231 -6.188 1.00 96.06 334 PHE A CA 1
ATOM 2582 C C . PHE A 1 334 ? 10.521 1.964 -5.097 1.00 96.06 334 PHE A C 1
ATOM 2584 O O . PHE A 1 334 ? 11.445 2.725 -5.392 1.00 96.06 334 PHE A O 1
ATOM 2591 N N . SER A 1 335 ? 10.162 1.722 -3.837 1.00 92.94 335 SER A N 1
ATOM 2592 C CA . SER A 1 335 ? 10.792 2.343 -2.670 1.00 92.94 335 SER A CA 1
ATOM 2593 C C . SER A 1 335 ? 11.654 1.332 -1.905 1.00 92.94 335 SER A C 1
ATOM 2595 O O . SER A 1 335 ? 11.186 0.222 -1.642 1.00 92.94 335 SER A O 1
ATOM 2597 N N . PRO A 1 336 ? 12.886 1.687 -1.503 1.00 90.75 336 PRO A N 1
ATOM 2598 C CA . PRO A 1 336 ? 13.730 0.804 -0.705 1.00 90.75 336 PRO A CA 1
ATOM 2599 C C . PRO A 1 336 ? 13.284 0.780 0.767 1.00 90.75 336 PRO A C 1
ATOM 2601 O O . PRO A 1 336 ? 13.051 1.829 1.368 1.00 90.75 336 PRO A O 1
ATOM 2604 N N . SER A 1 337 ? 13.173 -0.412 1.355 1.00 90.31 337 SER A N 1
ATOM 2605 C CA . SER A 1 337 ? 13.010 -0.623 2.800 1.00 90.31 337 SER A CA 1
ATOM 2606 C C . SER A 1 337 ? 13.382 -2.056 3.180 1.00 90.31 337 SER A C 1
ATOM 2608 O O . SER A 1 337 ? 12.919 -3.008 2.556 1.00 90.31 337 SER A O 1
ATOM 2610 N N . ASP A 1 338 ? 14.143 -2.225 4.260 1.00 93.00 338 ASP A N 1
ATOM 2611 C CA . ASP A 1 338 ? 14.504 -3.544 4.796 1.00 93.00 338 ASP A CA 1
ATOM 2612 C C . ASP A 1 338 ? 13.534 -3.972 5.907 1.00 93.00 338 ASP A C 1
ATOM 2614 O O . ASP A 1 338 ? 13.909 -4.184 7.061 1.00 93.00 338 ASP A O 1
ATOM 2618 N N . SER A 1 339 ? 12.251 -4.057 5.549 1.00 90.00 339 SER A N 1
ATOM 2619 C CA . SER A 1 339 ? 11.207 -4.609 6.421 1.00 90.00 339 SER A CA 1
ATOM 2620 C C . SER A 1 339 ? 11.267 -6.135 6.423 1.00 90.00 339 SER A C 1
ATOM 2622 O O . SER A 1 339 ? 11.486 -6.747 5.376 1.00 90.00 339 SER A O 1
ATOM 2624 N N . SER A 1 340 ? 11.070 -6.747 7.592 1.00 91.56 340 SER A N 1
ATOM 2625 C CA . SER A 1 340 ? 11.142 -8.198 7.766 1.00 91.56 340 SER A CA 1
ATOM 2626 C C . SER A 1 340 ? 9.954 -8.782 8.523 1.00 91.56 340 SER A C 1
ATOM 2628 O O . SER A 1 340 ? 9.302 -8.105 9.324 1.00 91.56 340 SER A O 1
ATOM 2630 N N . ASP A 1 341 ? 9.667 -10.051 8.235 1.00 89.62 341 ASP A N 1
ATOM 2631 C CA . ASP A 1 341 ? 8.659 -10.848 8.930 1.00 89.62 341 ASP A CA 1
ATOM 2632 C C . ASP A 1 341 ? 9.121 -11.228 10.354 1.00 89.62 341 ASP A C 1
ATOM 2634 O O . ASP A 1 341 ? 10.232 -10.916 10.797 1.00 89.62 341 ASP A O 1
ATOM 2638 N N . SER A 1 342 ? 8.275 -11.952 11.091 1.00 88.25 342 SER A N 1
ATOM 2639 C CA . SER A 1 342 ? 8.603 -12.425 12.445 1.00 88.25 342 SER A CA 1
ATOM 2640 C C . SER A 1 342 ? 9.785 -13.403 12.505 1.00 88.25 342 SER A C 1
ATOM 2642 O O . SER A 1 342 ? 10.318 -13.640 13.589 1.00 88.25 342 SER A O 1
ATOM 2644 N N . ASN A 1 343 ? 10.187 -13.978 11.371 1.00 92.88 343 ASN A N 1
ATOM 2645 C CA . ASN A 1 343 ? 11.325 -14.886 11.239 1.00 92.88 343 ASN A CA 1
ATOM 2646 C C . ASN A 1 343 ? 12.601 -14.167 10.760 1.00 92.88 343 ASN A C 1
ATOM 2648 O O . ASN A 1 343 ? 13.654 -14.796 10.668 1.00 92.88 343 ASN A O 1
ATOM 2652 N N . GLY A 1 344 ? 12.533 -12.862 10.480 1.00 93.75 344 GLY A N 1
ATOM 2653 C CA . GLY A 1 344 ? 13.643 -12.070 9.959 1.00 93.75 344 GLY A CA 1
ATOM 2654 C C . GLY A 1 344 ? 13.825 -12.150 8.441 1.00 93.75 344 GLY A C 1
ATOM 2655 O O . GLY A 1 344 ? 14.833 -11.654 7.938 1.00 93.75 344 GLY A O 1
ATOM 2656 N N . ASN A 1 345 ? 12.883 -12.735 7.698 1.00 94.50 345 ASN A N 1
ATOM 2657 C CA . ASN A 1 345 ? 12.917 -12.734 6.238 1.00 94.50 345 ASN A CA 1
ATOM 2658 C C . ASN A 1 345 ? 12.483 -11.367 5.714 1.00 94.50 345 ASN A C 1
ATOM 2660 O O . ASN A 1 345 ? 11.426 -10.864 6.086 1.00 94.50 345 ASN A O 1
ATOM 2664 N N . LEU A 1 346 ? 13.279 -10.780 4.820 1.00 95.88 346 LEU A N 1
ATOM 2665 C CA . LEU A 1 346 ? 12.877 -9.567 4.112 1.00 95.88 346 LEU A CA 1
ATOM 2666 C C . LEU A 1 346 ? 11.751 -9.880 3.118 1.00 95.88 346 LEU A C 1
ATOM 2668 O O . LEU A 1 346 ? 11.795 -10.907 2.430 1.00 95.88 346 LEU A O 1
ATOM 2672 N N . PHE A 1 347 ? 10.784 -8.972 3.006 1.00 95.88 347 PHE A N 1
ATOM 2673 C CA . PHE A 1 347 ? 9.645 -9.113 2.101 1.00 95.88 347 PHE A CA 1
ATOM 2674 C C . PHE A 1 347 ? 9.413 -7.862 1.250 1.00 95.88 347 PHE A C 1
ATOM 2676 O O . PHE A 1 347 ? 9.858 -6.761 1.572 1.00 95.88 347 PHE A O 1
ATOM 2683 N N . TRP A 1 348 ? 8.679 -8.044 0.156 1.00 98.50 348 TRP A N 1
ATOM 2684 C CA . TRP A 1 348 ? 8.124 -6.969 -0.660 1.00 98.50 348 TRP A CA 1
ATOM 2685 C C . TRP A 1 348 ? 6.750 -6.536 -0.143 1.00 98.50 348 TRP A C 1
ATOM 2687 O O . TRP A 1 348 ? 5.971 -7.358 0.324 1.00 98.50 348 TRP A O 1
ATOM 2697 N N . ILE A 1 349 ? 6.412 -5.260 -0.271 1.00 97.62 349 ILE A N 1
ATOM 2698 C CA . ILE A 1 349 ? 5.068 -4.726 -0.048 1.00 97.62 349 ILE A CA 1
ATOM 2699 C C . ILE A 1 349 ? 4.480 -4.404 -1.416 1.00 97.62 349 ILE A C 1
ATOM 2701 O O . ILE A 1 349 ? 4.920 -3.466 -2.083 1.00 97.62 349 ILE A O 1
ATOM 2705 N N . LEU A 1 350 ? 3.496 -5.190 -1.846 1.00 98.12 350 LEU A N 1
ATOM 2706 C CA . LEU A 1 350 ? 2.738 -4.948 -3.069 1.00 98.12 350 LEU A CA 1
ATOM 2707 C C . LEU A 1 350 ? 1.578 -4.000 -2.743 1.00 98.12 350 LEU A C 1
ATOM 2709 O O . LEU A 1 350 ? 0.494 -4.436 -2.346 1.00 98.12 350 LEU A O 1
ATOM 2713 N N . GLY A 1 351 ? 1.858 -2.701 -2.864 1.00 88.31 351 GLY A N 1
ATOM 2714 C CA . GLY A 1 351 ? 0.912 -1.620 -2.600 1.00 88.31 351 GLY A CA 1
ATOM 2715 C C . GLY A 1 351 ? -0.014 -1.286 -3.769 1.00 88.31 351 GLY A C 1
ATOM 2716 O O . GLY A 1 351 ? -0.190 -2.075 -4.703 1.00 88.31 351 GLY A O 1
ATOM 2717 N N . ASP A 1 352 ? -0.583 -0.081 -3.743 1.00 86.56 352 ASP A N 1
ATOM 2718 C CA . ASP A 1 352 ? -1.593 0.374 -4.705 1.00 86.56 352 ASP A CA 1
ATOM 2719 C C . ASP A 1 352 ? -1.161 0.215 -6.161 1.00 86.56 352 ASP A C 1
ATOM 2721 O O . ASP A 1 352 ? -1.955 -0.256 -6.962 1.00 86.56 352 ASP A O 1
ATOM 2725 N N . TYR A 1 353 ? 0.089 0.515 -6.526 1.00 89.31 353 TYR A N 1
ATOM 2726 C CA . TYR A 1 353 ? 0.547 0.341 -7.916 1.00 89.31 353 TYR A CA 1
ATOM 2727 C C . TYR A 1 353 ? 0.426 -1.101 -8.436 1.00 89.31 353 TYR A C 1
ATOM 2729 O O . TYR A 1 353 ? 0.133 -1.309 -9.614 1.00 89.31 353 TYR A O 1
ATOM 2737 N N . PHE A 1 354 ? 0.578 -2.104 -7.568 1.00 96.69 354 PHE A N 1
ATOM 2738 C CA . PHE A 1 354 ? 0.302 -3.495 -7.928 1.00 96.69 354 PHE A CA 1
ATOM 2739 C C . PHE A 1 354 ? -1.207 -3.787 -7.902 1.00 96.69 354 PHE A C 1
ATOM 2741 O O . PHE A 1 354 ? -1.748 -4.380 -8.838 1.00 96.69 354 PHE A O 1
ATOM 2748 N N . LEU A 1 355 ? -1.905 -3.332 -6.858 1.00 94.25 355 LEU A N 1
ATOM 2749 C CA . LEU A 1 355 ? -3.330 -3.606 -6.628 1.00 94.25 355 LEU A CA 1
ATOM 2750 C C . LEU A 1 355 ? -4.276 -2.835 -7.566 1.00 94.25 355 LEU A C 1
ATOM 2752 O O . LEU A 1 355 ? -5.418 -3.245 -7.762 1.00 94.25 355 LEU A O 1
ATOM 2756 N N . TYR A 1 356 ? -3.816 -1.761 -8.210 1.00 91.31 356 TYR A N 1
ATOM 2757 C CA . TYR A 1 356 ? -4.514 -1.158 -9.341 1.00 91.31 356 TYR A CA 1
ATOM 2758 C C . TYR A 1 356 ? -4.611 -2.177 -10.462 1.00 91.31 356 TYR A C 1
ATOM 2760 O O . TYR A 1 356 ? -5.676 -2.331 -11.051 1.00 91.31 356 TYR A O 1
ATOM 2768 N N . ARG A 1 357 ? -3.520 -2.891 -10.765 1.00 94.69 357 ARG A N 1
ATOM 2769 C CA . ARG A 1 357 ? -3.469 -3.822 -11.896 1.00 94.69 357 ARG A CA 1
ATOM 2770 C C . ARG A 1 357 ? -4.153 -5.146 -11.592 1.00 94.69 357 ARG A C 1
ATOM 2772 O O . ARG A 1 357 ? -4.742 -5.745 -12.497 1.00 94.69 357 ARG A O 1
ATOM 2779 N N . TYR A 1 358 ? -4.103 -5.581 -10.343 1.00 97.00 358 TYR A N 1
ATOM 2780 C CA . TYR A 1 358 ? -4.624 -6.874 -9.938 1.00 97.00 358 TYR A CA 1
ATOM 2781 C C . TYR A 1 358 ? -5.757 -6.720 -8.933 1.00 97.00 358 TYR A C 1
ATOM 2783 O O . TYR A 1 358 ? -5.557 -6.287 -7.801 1.00 97.00 358 TYR A O 1
ATOM 2791 N N . TYR A 1 359 ? -6.955 -7.116 -9.364 1.00 97.19 359 TYR A N 1
ATOM 2792 C CA . TYR A 1 359 ? -8.095 -7.280 -8.475 1.00 97.19 359 TYR A CA 1
ATOM 2793 C C . TYR A 1 359 ? -7.730 -8.310 -7.414 1.00 97.19 359 TYR A C 1
ATOM 2795 O O . TYR A 1 359 ? -7.170 -9.356 -7.753 1.00 97.19 359 TYR A O 1
ATOM 2803 N N . SER A 1 360 ? -8.030 -8.012 -6.155 1.00 97.31 360 SER A N 1
ATOM 2804 C CA . SER A 1 360 ? -7.554 -8.810 -5.027 1.00 97.31 360 SER A CA 1
ATOM 2805 C C . SER A 1 360 ? -8.700 -9.281 -4.145 1.00 97.31 360 SER A C 1
ATOM 2807 O O . SER A 1 360 ? -9.606 -8.512 -3.823 1.00 97.31 360 SER A O 1
ATOM 2809 N N . VAL A 1 361 ? -8.659 -10.554 -3.756 1.00 98.06 361 VAL A N 1
ATOM 2810 C CA . VAL A 1 361 ? -9.593 -11.182 -2.814 1.00 98.06 361 VAL A CA 1
ATOM 2811 C C . VAL A 1 361 ? -8.796 -11.741 -1.646 1.00 98.06 361 VAL A C 1
ATOM 2813 O O . VAL A 1 361 ? -7.759 -12.361 -1.834 1.00 98.06 361 VAL A O 1
ATOM 2816 N N . PHE A 1 362 ? -9.280 -11.520 -0.436 1.00 97.56 362 PHE A N 1
ATOM 2817 C CA . PHE A 1 362 ? -8.633 -11.905 0.807 1.00 97.56 362 PHE A CA 1
ATOM 2818 C C . PHE A 1 362 ? -9.568 -12.843 1.559 1.00 97.56 362 PHE A C 1
ATOM 2820 O O . PHE A 1 362 ? -10.694 -12.461 1.881 1.00 97.56 362 PHE A O 1
ATOM 2827 N N . ASP A 1 363 ? -9.123 -14.070 1.810 1.00 96.69 363 ASP A N 1
ATOM 2828 C CA . ASP A 1 363 ? -9.945 -15.163 2.329 1.00 96.69 363 ASP A CA 1
ATOM 2829 C C . ASP A 1 363 ? -9.344 -15.699 3.631 1.00 96.69 363 ASP A C 1
ATOM 2831 O O . ASP A 1 363 ? -8.319 -16.388 3.636 1.00 96.69 363 ASP A O 1
ATOM 2835 N N . ILE A 1 364 ? -9.989 -15.361 4.753 1.00 92.56 364 ILE A N 1
ATOM 2836 C CA . ILE A 1 364 ? -9.482 -15.701 6.093 1.00 92.56 364 ILE A CA 1
ATOM 2837 C C . ILE A 1 364 ? -9.738 -17.159 6.481 1.00 92.56 364 ILE A C 1
ATOM 2839 O O . ILE A 1 364 ? -9.131 -17.635 7.430 1.00 92.56 364 ILE A O 1
ATOM 2843 N N . LEU A 1 365 ? -10.671 -17.863 5.830 1.00 92.81 365 LEU A N 1
ATOM 2844 C CA . LEU A 1 365 ? -10.952 -19.263 6.178 1.00 92.81 365 LEU A CA 1
ATOM 2845 C C . LEU A 1 365 ? -10.009 -20.212 5.452 1.00 92.81 365 LEU A C 1
ATOM 2847 O O . LEU A 1 365 ? -9.653 -21.253 5.999 1.00 92.81 365 LEU A O 1
ATOM 2851 N N . ASN A 1 366 ? -9.613 -19.850 4.234 1.00 95.75 366 ASN A N 1
ATOM 2852 C CA . ASN A 1 366 ? -8.665 -20.620 3.438 1.00 95.75 366 ASN A CA 1
ATOM 2853 C C . ASN A 1 366 ? -7.223 -20.107 3.560 1.00 95.75 366 ASN A C 1
ATOM 2855 O O . ASN A 1 366 ? -6.351 -20.645 2.880 1.00 95.75 366 ASN A O 1
ATOM 2859 N N . ASN A 1 367 ? -6.976 -19.093 4.401 1.00 95.62 367 ASN A N 1
ATOM 2860 C CA . ASN A 1 367 ? -5.671 -18.459 4.599 1.00 95.62 367 ASN A CA 1
ATOM 2861 C C . ASN A 1 367 ? -4.980 -18.164 3.266 1.00 95.62 367 ASN A C 1
ATOM 2863 O O . ASN A 1 367 ? -3.902 -18.686 2.979 1.00 95.62 367 ASN A O 1
ATOM 2867 N N . ARG A 1 368 ? -5.630 -17.369 2.415 1.00 96.94 368 ARG A N 1
ATOM 2868 C CA . ARG A 1 368 ? -5.106 -17.044 1.086 1.00 96.94 368 ARG A CA 1
ATOM 2869 C C . ARG A 1 368 ? -5.444 -15.625 0.659 1.00 96.94 368 ARG A C 1
ATOM 2871 O O . ARG A 1 368 ? -6.441 -15.046 1.097 1.00 96.94 368 ARG A O 1
ATOM 2878 N N . VAL A 1 369 ? -4.608 -15.103 -0.224 1.00 97.75 369 VAL A N 1
ATOM 2879 C CA . VAL A 1 369 ? -4.886 -13.926 -1.041 1.00 97.75 369 VAL A CA 1
ATOM 2880 C C . VAL A 1 369 ? -4.932 -14.366 -2.495 1.00 97.75 369 VAL A C 1
ATOM 2882 O O . VAL A 1 369 ? -4.135 -15.192 -2.932 1.00 97.75 369 VAL A O 1
ATOM 2885 N N . ASP A 1 370 ? -5.875 -13.822 -3.245 1.00 97.00 370 ASP A N 1
ATOM 2886 C CA . ASP A 1 370 ? -6.118 -14.225 -4.614 1.00 97.00 370 ASP A CA 1
ATOM 2887 C C . ASP A 1 370 ? -6.052 -13.015 -5.539 1.00 97.00 370 ASP A C 1
ATOM 2889 O O . ASP A 1 370 ? -6.564 -11.946 -5.201 1.00 97.00 370 ASP A O 1
ATOM 2893 N N . PHE A 1 371 ? -5.460 -13.186 -6.721 1.00 98.31 371 PHE A N 1
ATOM 2894 C CA . PHE A 1 371 ? -5.317 -12.113 -7.705 1.00 98.31 371 PHE A CA 1
ATOM 2895 C C . PHE A 1 371 ? -5.914 -12.482 -9.059 1.00 98.31 371 PHE A C 1
ATOM 2897 O O . PHE A 1 371 ? -5.760 -13.605 -9.543 1.00 98.31 371 PHE A O 1
ATOM 2904 N N . ALA A 1 372 ? -6.535 -11.504 -9.711 1.00 96.75 372 ALA A N 1
ATOM 2905 C CA . ALA A 1 372 ? -6.968 -11.580 -11.102 1.00 96.75 372 ALA A CA 1
ATOM 2906 C C . ALA A 1 372 ? -6.663 -10.270 -11.832 1.00 96.75 372 ALA A C 1
ATOM 2908 O O . ALA A 1 372 ? -6.431 -9.232 -11.214 1.00 96.75 372 ALA A O 1
ATOM 2909 N N . THR A 1 373 ? -6.667 -10.300 -13.162 1.00 96.19 373 THR A N 1
ATOM 2910 C CA . THR A 1 373 ? -6.401 -9.099 -13.960 1.00 96.19 373 THR A CA 1
ATOM 2911 C C . THR A 1 373 ? -7.550 -8.105 -13.805 1.00 96.19 373 THR A C 1
ATOM 2913 O O . THR A 1 373 ? -8.666 -8.402 -14.220 1.00 96.19 373 THR A O 1
ATOM 2916 N N . SER A 1 374 ? -7.293 -6.928 -13.232 1.00 94.44 374 SER A N 1
ATOM 2917 C CA . SER A 1 374 ? -8.308 -5.882 -13.063 1.00 94.44 374 SER A CA 1
ATOM 2918 C C . SER A 1 374 ? -8.678 -5.233 -14.401 1.00 94.44 374 SER A C 1
ATOM 2920 O O . SER A 1 374 ? -7.813 -5.052 -15.265 1.00 94.44 374 SER A O 1
ATOM 2922 N N . ILE A 1 375 ? -9.943 -4.824 -14.543 1.00 90.44 375 ILE A N 1
ATOM 2923 C CA . ILE A 1 375 ? -10.440 -4.017 -15.681 1.00 90.44 375 ILE A CA 1
ATOM 2924 C C . ILE A 1 375 ? -10.002 -2.543 -15.611 1.00 90.44 375 ILE A C 1
ATOM 2926 O O . ILE A 1 375 ? -10.228 -1.760 -16.527 1.00 90.44 375 ILE A O 1
ATOM 2930 N N . SER A 1 376 ? -9.384 -2.143 -14.501 1.00 77.69 376 SER A N 1
ATOM 2931 C CA . SER A 1 376 ? -9.008 -0.765 -14.159 1.00 77.69 376 SER A CA 1
ATOM 2932 C C . SER A 1 376 ? -8.051 -0.080 -15.139 1.00 77.69 376 SER A C 1
ATOM 2934 O O . SER A 1 376 ? -7.812 1.112 -14.995 1.00 77.69 376 SER A O 1
ATOM 2936 N N . TYR A 1 377 ? -7.484 -0.803 -16.107 1.00 70.38 377 TYR A N 1
ATOM 2937 C CA . TYR A 1 377 ? -6.571 -0.273 -17.122 1.00 70.38 377 TYR A CA 1
ATOM 2938 C C . TYR A 1 377 ? -7.176 -0.231 -18.529 1.00 70.38 377 TYR A C 1
ATOM 2940 O O . TYR A 1 377 ? -6.499 0.210 -19.455 1.00 70.38 377 TYR A O 1
ATOM 2948 N N . ASP A 1 378 ? -8.447 -0.606 -18.694 1.00 62.97 378 ASP A N 1
ATOM 2949 C CA . ASP A 1 378 ? -9.137 -0.553 -19.989 1.00 62.97 378 ASP A CA 1
ATOM 2950 C C . ASP A 1 378 ? -9.362 0.895 -20.481 1.00 62.97 378 ASP A C 1
ATOM 2952 O O . ASP A 1 378 ? -9.622 1.116 -21.662 1.00 62.97 378 ASP A O 1
ATOM 2956 N N . TRP A 1 379 ? -9.244 1.896 -19.594 1.00 51.84 379 TRP A N 1
ATOM 2957 C CA . TRP A 1 379 ? -9.351 3.322 -19.939 1.00 51.84 379 TRP A CA 1
ATOM 2958 C C . TRP A 1 379 ? -8.058 3.922 -20.490 1.00 51.84 379 TRP A C 1
ATOM 2960 O O . TRP A 1 379 ? -8.116 4.956 -21.159 1.00 51.84 379 TRP A O 1
ATOM 2970 N N . MET A 1 380 ? -6.894 3.323 -20.207 1.00 48.84 380 MET A N 1
ATOM 2971 C CA . MET A 1 380 ? -5.645 3.802 -20.787 1.00 48.84 380 MET A CA 1
ATOM 2972 C C . MET A 1 380 ? -5.682 3.440 -22.272 1.00 48.84 380 MET A C 1
ATOM 2974 O O . MET A 1 380 ? -5.731 2.248 -22.588 1.00 48.84 380 MET A O 1
ATOM 2978 N N . PRO A 1 381 ? -5.676 4.421 -23.198 1.00 38.44 381 PRO A N 1
ATOM 2979 C CA . PRO A 1 381 ? -5.648 4.115 -24.617 1.00 38.44 381 PRO A CA 1
ATOM 2980 C C . PRO A 1 381 ? -4.476 3.172 -24.867 1.00 38.44 381 PRO A C 1
ATOM 2982 O O . PRO A 1 381 ? -3.357 3.457 -24.432 1.00 38.44 381 PRO A O 1
ATOM 2985 N N . THR A 1 382 ? -4.723 2.048 -25.544 1.00 39.88 382 THR A N 1
ATOM 2986 C CA . THR A 1 382 ? -3.652 1.243 -26.138 1.00 39.88 382 THR A CA 1
ATOM 2987 C C . THR A 1 382 ? -2.709 2.214 -26.824 1.00 39.88 382 THR A C 1
ATOM 2989 O O . THR A 1 382 ? -3.165 2.925 -27.718 1.00 39.88 382 THR A O 1
ATOM 2992 N N . VAL A 1 383 ? -1.468 2.309 -26.332 1.00 39.78 383 VAL A N 1
ATOM 2993 C CA . VAL A 1 383 ? -0.477 3.310 -26.742 1.00 39.78 383 VAL A CA 1
ATOM 2994 C C . VAL A 1 383 ? -0.539 3.464 -28.255 1.00 39.78 383 VAL A C 1
ATOM 2996 O O . VAL A 1 383 ? -0.136 2.561 -28.989 1.00 39.78 383 VAL A O 1
ATOM 2999 N N . ASP A 1 384 ? -1.112 4.575 -28.717 1.00 34.53 384 ASP A N 1
ATOM 3000 C CA . ASP A 1 384 ? -1.181 4.843 -30.138 1.00 34.53 384 ASP A CA 1
ATOM 3001 C C . ASP A 1 384 ? 0.249 5.113 -30.596 1.00 34.53 384 ASP A C 1
ATOM 3003 O O . ASP A 1 384 ? 0.871 6.117 -30.242 1.00 34.53 384 ASP A O 1
ATOM 3007 N N . SER A 1 385 ? 0.781 4.177 -31.377 1.00 36.03 385 SER A N 1
ATOM 3008 C CA . SER A 1 385 ? 2.075 4.293 -32.046 1.00 36.03 385 SER A CA 1
ATOM 3009 C C . SER A 1 385 ? 2.222 5.581 -32.872 1.00 36.03 385 SER A C 1
ATOM 3011 O O . SER A 1 385 ? 3.342 5.934 -33.232 1.00 36.03 385 SER A O 1
ATOM 3013 N N . SER A 1 386 ? 1.126 6.295 -33.155 1.00 33.09 386 SER A N 1
ATOM 3014 C CA . SER A 1 386 ? 1.110 7.568 -33.878 1.00 33.09 386 SER A CA 1
ATOM 3015 C C . SER A 1 386 ? 1.583 8.784 -33.064 1.00 33.09 386 SER A C 1
ATOM 3017 O O . SER A 1 386 ? 1.911 9.810 -33.660 1.00 33.09 386 SER A O 1
ATOM 3019 N N . LEU A 1 387 ? 1.684 8.691 -31.730 1.00 32.44 387 LEU A N 1
ATOM 3020 C CA . LEU A 1 387 ? 2.170 9.792 -30.878 1.00 32.44 387 LEU A CA 1
ATOM 3021 C C . LEU A 1 387 ? 3.703 9.940 -30.863 1.00 32.44 387 LEU A C 1
ATOM 3023 O O . LEU A 1 387 ? 4.226 10.849 -30.219 1.00 32.44 387 LEU A O 1
ATOM 3027 N N . PHE A 1 388 ? 4.432 9.093 -31.592 1.00 39.59 388 PHE A N 1
ATOM 3028 C CA . PHE A 1 388 ? 5.883 9.189 -31.731 1.00 39.59 388 PHE A CA 1
ATOM 3029 C C . PHE A 1 388 ? 6.243 9.713 -33.126 1.00 39.59 388 PHE A C 1
ATOM 3031 O O . PHE A 1 388 ? 5.997 9.015 -34.113 1.00 39.59 388 PHE A O 1
ATOM 3038 N N . PRO A 1 389 ? 6.848 10.909 -33.260 1.00 31.08 389 PRO A N 1
ATOM 3039 C CA . PRO A 1 389 ? 7.366 11.337 -34.547 1.00 31.08 389 PRO A CA 1
ATOM 3040 C C . PRO A 1 389 ? 8.495 10.385 -34.957 1.00 31.08 389 PRO A C 1
ATOM 3042 O O . PRO A 1 389 ? 9.546 10.318 -34.318 1.00 31.08 389 PRO A O 1
ATOM 3045 N N . THR A 1 390 ? 8.268 9.628 -36.030 1.00 31.19 390 THR A N 1
ATOM 3046 C CA . THR A 1 390 ? 9.310 8.842 -36.689 1.00 31.19 390 THR A CA 1
ATOM 3047 C C . THR A 1 390 ? 10.398 9.785 -37.178 1.00 31.19 390 THR A C 1
ATOM 3049 O O . THR A 1 390 ? 10.128 10.742 -37.905 1.00 31.19 390 THR A O 1
ATOM 3052 N N . SER A 1 391 ? 11.635 9.508 -36.783 1.00 40.34 391 SER A N 1
ATOM 3053 C CA . SER A 1 391 ? 12.809 10.218 -37.258 1.00 40.34 391 SER A CA 1
ATOM 3054 C C . SER A 1 391 ? 12.944 10.068 -38.774 1.00 40.34 391 SER A C 1
ATOM 3056 O O . SER A 1 391 ? 13.174 8.979 -39.297 1.00 40.34 391 SER A O 1
ATOM 3058 N N . SER A 1 392 ? 12.864 11.182 -39.498 1.00 30.95 392 SER A N 1
ATOM 3059 C CA . SER A 1 392 ? 13.401 11.245 -40.852 1.00 30.95 392 SER A CA 1
ATOM 3060 C C . SER A 1 392 ? 13.992 12.613 -41.168 1.00 30.95 392 SER A C 1
ATOM 3062 O O . SER A 1 392 ? 13.321 13.641 -41.106 1.00 30.95 392 SER A O 1
ATOM 3064 N N . THR A 1 393 ? 15.247 12.533 -41.612 1.00 27.28 393 THR A N 1
ATOM 3065 C CA . THR A 1 393 ? 15.979 13.444 -42.500 1.00 27.28 393 THR A CA 1
ATOM 3066 C C . THR A 1 393 ? 16.477 14.783 -41.954 1.00 27.28 393 THR A C 1
ATOM 3068 O O . THR A 1 393 ? 15.797 15.802 -41.920 1.00 27.28 393 THR A O 1
ATOM 3071 N N . THR A 1 394 ? 17.777 14.747 -41.654 1.00 34.59 394 THR A N 1
ATOM 3072 C CA . THR A 1 394 ? 18.777 15.791 -41.897 1.00 34.59 394 THR A CA 1
ATOM 3073 C C . THR A 1 394 ? 18.423 16.726 -43.055 1.00 34.59 394 THR A C 1
ATOM 3075 O O . THR A 1 394 ? 18.343 16.289 -44.202 1.00 34.59 394 THR A O 1
ATOM 3078 N N . THR A 1 395 ? 18.347 18.025 -42.770 1.00 25.72 395 THR A N 1
ATOM 3079 C CA . THR A 1 395 ? 18.690 19.052 -43.760 1.00 25.72 395 THR A CA 1
ATOM 3080 C C . THR A 1 395 ? 19.497 20.147 -43.077 1.00 25.72 395 THR A C 1
ATOM 3082 O O . THR A 1 395 ? 19.095 20.690 -42.051 1.00 25.72 395 THR A O 1
ATOM 3085 N N . GLU A 1 396 ? 20.677 20.393 -43.633 1.00 28.45 396 GLU A N 1
ATOM 3086 C CA . GLU A 1 396 ? 21.611 21.447 -43.263 1.00 28.45 396 GLU A CA 1
ATOM 3087 C C . GLU A 1 396 ? 20.945 22.827 -43.319 1.00 28.45 396 GLU A C 1
ATOM 3089 O O . GLU A 1 396 ? 20.242 23.142 -44.279 1.00 28.45 396 GLU A O 1
ATOM 3094 N N . ILE A 1 397 ? 21.246 23.690 -42.345 1.00 26.53 397 ILE A N 1
ATOM 3095 C CA . ILE A 1 397 ? 21.134 25.138 -42.531 1.00 26.53 397 ILE A CA 1
ATOM 3096 C C . ILE A 1 397 ? 22.470 25.773 -42.160 1.00 26.53 397 ILE A C 1
ATOM 3098 O O . ILE A 1 397 ? 22.874 25.857 -41.001 1.00 26.53 397 ILE A O 1
ATOM 3102 N N . SER A 1 398 ? 23.152 26.205 -43.211 1.00 24.83 398 SER A N 1
ATOM 3103 C CA . SER A 1 398 ? 24.320 27.066 -43.212 1.00 24.83 398 SER A CA 1
ATOM 3104 C C . SER A 1 398 ? 23.992 28.510 -42.811 1.00 24.83 398 SER A C 1
ATOM 3106 O O . SER A 1 398 ? 22.922 29.027 -43.125 1.00 24.83 398 SER A O 1
ATOM 3108 N N . SER A 1 399 ? 25.030 29.189 -42.316 1.00 27.39 399 SER A N 1
ATOM 3109 C CA . SER A 1 399 ? 25.257 30.644 -42.271 1.00 27.39 399 SER A CA 1
ATOM 3110 C C . SER A 1 399 ? 24.744 31.435 -41.055 1.00 27.39 399 SER A C 1
ATOM 3112 O O . SER A 1 399 ? 23.574 31.762 -40.892 1.00 27.39 399 SER A O 1
ATOM 3114 N N . ILE A 1 400 ? 25.727 31.818 -40.237 1.00 30.30 400 ILE A N 1
ATOM 3115 C CA . ILE A 1 400 ? 25.697 32.914 -39.268 1.00 30.30 400 ILE A CA 1
ATOM 3116 C C . ILE A 1 400 ? 25.960 34.227 -40.021 1.00 30.30 400 ILE A C 1
ATOM 3118 O O . ILE A 1 400 ? 26.925 34.290 -40.789 1.00 30.30 400 ILE A O 1
ATOM 3122 N N . PRO A 1 401 ? 25.253 35.321 -39.694 1.00 25.53 401 PRO A N 1
ATOM 3123 C CA . PRO A 1 401 ? 25.853 36.642 -39.704 1.00 25.53 401 PRO A CA 1
ATOM 3124 C C . PRO A 1 401 ? 25.971 37.192 -38.279 1.00 25.53 401 PRO A C 1
ATOM 3126 O O . PRO A 1 401 ? 24.997 37.343 -37.545 1.00 25.53 401 PRO A O 1
ATOM 3129 N N . ASN A 1 402 ? 27.206 37.540 -37.922 1.00 30.84 402 ASN A N 1
ATOM 3130 C CA . ASN A 1 402 ? 27.548 38.351 -36.762 1.00 30.84 402 ASN A CA 1
ATOM 3131 C C . ASN A 1 402 ? 26.814 39.699 -36.805 1.00 30.84 402 ASN A C 1
ATOM 3133 O O . ASN A 1 402 ? 26.988 40.462 -37.758 1.00 30.84 402 ASN A O 1
ATOM 3137 N N . ARG A 1 403 ? 26.108 40.058 -35.727 1.00 26.64 403 ARG A N 1
ATOM 3138 C CA . ARG A 1 403 ? 25.854 41.462 -35.380 1.00 26.64 403 ARG A CA 1
ATOM 3139 C C . ARG A 1 403 ? 25.595 41.646 -33.885 1.00 26.64 403 ARG A C 1
ATOM 3141 O O . ARG A 1 403 ? 24.563 41.243 -33.372 1.00 26.64 403 ARG A O 1
ATOM 3148 N N . GLY A 1 404 ? 26.504 42.389 -33.255 1.00 25.14 404 GLY A N 1
ATOM 3149 C CA . GLY A 1 404 ? 26.142 43.402 -32.267 1.00 25.14 404 GLY A CA 1
ATOM 3150 C C . GLY A 1 404 ? 26.210 42.988 -30.803 1.00 25.14 404 GLY A C 1
ATOM 3151 O O . GLY A 1 404 ? 25.279 42.399 -30.266 1.00 25.14 404 GLY A O 1
ATOM 3152 N N . ASN A 1 405 ? 27.269 43.457 -30.135 1.00 37.53 405 ASN A N 1
ATOM 3153 C CA . ASN A 1 405 ? 27.245 43.791 -28.713 1.00 37.53 405 ASN A CA 1
ATOM 3154 C C . ASN A 1 405 ? 25.947 44.543 -28.382 1.00 37.53 405 ASN A C 1
ATOM 3156 O O . ASN A 1 405 ? 25.801 45.719 -28.711 1.00 37.53 405 ASN A O 1
ATOM 3160 N N . SER A 1 406 ? 25.027 43.874 -27.701 1.00 26.38 406 SER A N 1
ATOM 3161 C CA . SER A 1 406 ? 23.986 44.529 -26.927 1.00 26.38 406 SER A CA 1
ATOM 3162 C C . SER A 1 406 ? 23.963 43.863 -25.562 1.00 26.38 406 SER A C 1
ATOM 3164 O O . SER A 1 406 ? 23.671 42.681 -25.402 1.00 26.38 406 SER A O 1
ATOM 3166 N N . THR A 1 407 ? 24.374 44.635 -24.566 1.00 28.36 407 THR A N 1
ATOM 3167 C CA . THR A 1 407 ? 24.132 44.353 -23.159 1.00 28.36 407 THR A CA 1
ATOM 3168 C C . THR A 1 407 ? 22.641 44.101 -22.981 1.00 28.36 407 THR A C 1
ATOM 3170 O O . THR A 1 407 ? 21.842 45.035 -23.047 1.00 28.36 407 THR A O 1
ATOM 3173 N N . VAL A 1 408 ? 22.259 42.842 -22.776 1.00 25.61 408 VAL A N 1
ATOM 3174 C CA . VAL A 1 408 ? 20.898 42.495 -22.379 1.00 25.61 408 VAL A CA 1
ATOM 3175 C C . VAL A 1 408 ? 20.687 43.073 -20.984 1.00 25.61 408 VAL A C 1
ATOM 3177 O O . VAL A 1 408 ? 21.134 42.519 -19.978 1.00 25.61 408 VAL A O 1
ATOM 3180 N N . HIS A 1 409 ? 20.011 44.220 -20.925 1.00 25.25 409 HIS A N 1
ATOM 3181 C CA . HIS A 1 409 ? 19.294 44.625 -19.731 1.00 25.25 409 HIS A CA 1
ATOM 3182 C C . HIS A 1 409 ? 18.313 43.502 -19.401 1.00 25.25 409 HIS A C 1
ATOM 3184 O O . HIS A 1 409 ? 17.291 43.334 -20.062 1.00 25.25 409 HIS A O 1
ATOM 3190 N N . ARG A 1 410 ? 18.633 42.719 -18.366 1.00 24.58 410 ARG A N 1
ATOM 3191 C CA . ARG A 1 410 ? 17.614 41.936 -17.671 1.00 24.58 410 ARG A CA 1
ATOM 3192 C C . ARG A 1 410 ? 16.531 42.922 -17.221 1.00 24.58 410 ARG A C 1
ATOM 3194 O O . ARG A 1 410 ? 16.894 43.929 -16.603 1.00 24.58 410 ARG A O 1
ATOM 3201 N N . PRO A 1 411 ? 15.240 42.674 -17.490 1.00 22.44 411 PRO A N 1
ATOM 3202 C CA . PRO A 1 411 ? 14.195 43.461 -16.868 1.00 22.44 411 PRO A CA 1
ATOM 3203 C C . PRO A 1 411 ? 14.328 43.260 -15.358 1.00 22.44 411 PRO A C 1
ATOM 3205 O O . PRO A 1 411 ? 14.166 42.157 -14.837 1.00 22.44 411 PRO A O 1
ATOM 3208 N N . ALA A 1 412 ? 14.708 44.325 -14.658 1.00 26.69 412 ALA A N 1
ATOM 3209 C CA . ALA A 1 412 ? 14.698 44.367 -13.210 1.00 26.69 412 ALA A CA 1
ATOM 3210 C C . ALA A 1 412 ? 13.237 44.421 -12.759 1.00 26.69 412 ALA A C 1
ATOM 3212 O O . ALA A 1 412 ? 12.685 45.500 -12.546 1.00 26.69 412 ALA A O 1
ATOM 3213 N N . MET A 1 413 ? 12.603 43.259 -12.631 1.00 23.41 413 MET A N 1
ATOM 3214 C CA . MET A 1 413 ? 11.349 43.149 -11.901 1.00 23.41 413 MET A CA 1
ATOM 3215 C C . MET A 1 413 ? 11.666 43.353 -10.412 1.00 2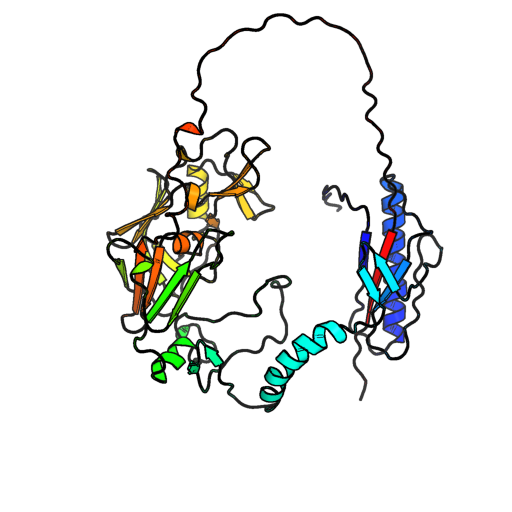3.41 413 MET A C 1
ATOM 3217 O O . MET A 1 413 ? 12.166 42.467 -9.723 1.00 23.41 413 MET A O 1
ATOM 3221 N N . HIS A 1 414 ? 11.474 44.589 -9.952 1.00 26.50 414 HIS A N 1
ATOM 3222 C CA . HIS A 1 414 ? 11.523 44.951 -8.542 1.00 26.50 414 HIS A CA 1
ATOM 3223 C C . HIS A 1 414 ? 10.271 44.397 -7.862 1.00 26.50 414 HIS A C 1
ATOM 3225 O O . HIS A 1 414 ? 9.179 44.915 -8.080 1.00 26.50 414 HIS A O 1
ATOM 3231 N N . PHE A 1 415 ? 10.433 43.388 -7.010 1.00 26.88 415 PHE A N 1
ATOM 3232 C CA . PHE A 1 415 ? 9.373 42.923 -6.121 1.00 26.88 415 PHE A CA 1
ATOM 3233 C C . PHE A 1 415 ? 9.684 43.352 -4.687 1.00 26.88 415 PHE A C 1
ATOM 3235 O O . PHE A 1 415 ? 10.771 43.110 -4.161 1.00 26.88 415 PHE A O 1
ATOM 3242 N N . SER A 1 416 ? 8.731 44.063 -4.087 1.00 26.38 416 SER A N 1
ATOM 3243 C CA . SER A 1 416 ? 8.758 44.490 -2.686 1.00 26.38 416 SER A CA 1
ATOM 3244 C C . SER A 1 416 ? 7.880 43.535 -1.882 1.00 26.38 416 SER A C 1
ATOM 3246 O O . SER A 1 416 ? 6.798 43.190 -2.343 1.00 26.38 416 SER A O 1
ATOM 3248 N N . LEU A 1 417 ? 8.317 43.121 -0.693 1.00 26.03 417 LEU A N 1
ATOM 3249 C CA . LEU A 1 417 ? 7.535 42.252 0.187 1.00 26.03 417 LEU A CA 1
ATOM 3250 C C . LEU A 1 417 ? 6.390 43.084 0.798 1.00 26.03 417 LEU A C 1
ATOM 3252 O O . LEU A 1 417 ? 6.647 44.096 1.464 1.00 26.03 417 LEU A O 1
ATOM 3256 N N . PHE A 1 418 ? 5.132 42.708 0.547 1.00 29.16 418 PHE A N 1
ATOM 3257 C CA . PHE A 1 418 ? 3.990 43.587 0.831 1.00 29.16 418 PHE A CA 1
ATOM 3258 C C . PHE A 1 418 ? 3.303 43.367 2.187 1.00 29.16 418 PHE A C 1
ATOM 3260 O O . PHE A 1 418 ? 2.679 44.321 2.647 1.00 29.16 418 PHE A O 1
ATOM 3267 N N . ALA A 1 419 ? 3.456 42.223 2.865 1.00 28.69 419 ALA A N 1
ATOM 3268 C CA . ALA A 1 419 ? 2.959 42.023 4.234 1.00 28.69 419 ALA A CA 1
ATOM 3269 C C . ALA A 1 419 ? 3.648 40.844 4.954 1.00 28.69 419 ALA A C 1
ATOM 3271 O O . ALA A 1 419 ? 3.984 39.833 4.337 1.00 28.69 419 ALA A O 1
ATOM 3272 N N . LEU A 1 420 ? 3.836 40.982 6.272 1.00 33.69 420 LEU A N 1
ATOM 3273 C CA . LEU A 1 420 ? 4.176 39.900 7.202 1.00 33.69 420 LEU A CA 1
ATOM 3274 C C . LEU A 1 420 ? 3.022 39.761 8.202 1.00 33.69 420 LEU A C 1
ATOM 3276 O O . LEU A 1 420 ? 2.600 40.767 8.776 1.00 33.69 420 LEU A O 1
ATOM 3280 N N . ILE A 1 421 ? 2.531 38.537 8.407 1.00 40.34 421 ILE A N 1
ATOM 3281 C CA . ILE A 1 421 ? 1.501 38.224 9.408 1.00 40.34 421 ILE A CA 1
ATOM 3282 C C . ILE A 1 421 ? 2.129 37.367 10.496 1.00 40.34 421 ILE A C 1
ATOM 3284 O O . ILE A 1 421 ? 2.621 36.269 10.229 1.00 40.34 421 ILE A O 1
ATOM 3288 N N . VAL A 1 422 ? 2.084 37.858 11.733 1.00 39.78 422 VAL A N 1
ATOM 3289 C CA . VAL A 1 422 ? 2.417 37.055 12.914 1.00 39.78 422 VAL A CA 1
ATOM 3290 C C . VAL A 1 422 ? 1.124 36.529 13.515 1.00 39.78 422 VAL A C 1
ATOM 3292 O O . VAL A 1 422 ? 0.318 37.312 14.016 1.00 39.78 422 VAL A O 1
ATOM 3295 N N . MET A 1 423 ? 0.927 35.214 13.450 1.00 38.47 423 MET A N 1
ATOM 3296 C CA . MET A 1 423 ? -0.229 34.534 14.027 1.00 38.47 423 MET A CA 1
ATOM 3297 C C . MET A 1 423 ? 0.124 33.988 15.411 1.00 38.47 423 MET A C 1
ATOM 3299 O O . MET A 1 423 ? 1.120 33.285 15.569 1.00 38.47 423 MET A O 1
ATOM 3303 N N . VAL A 1 424 ? -0.690 34.301 16.417 1.00 35.31 424 VAL A N 1
ATOM 3304 C CA . VAL A 1 424 ? -0.458 33.929 17.823 1.00 35.31 424 VAL A CA 1
ATOM 3305 C C . VAL A 1 424 ? -1.600 33.046 18.322 1.00 35.31 424 VAL A C 1
ATOM 3307 O O . VAL A 1 424 ? -2.743 33.482 18.259 1.00 35.31 424 VAL A O 1
ATOM 3310 N N . ALA A 1 425 ? -1.321 31.845 18.842 1.00 32.91 425 ALA A N 1
ATOM 3311 C CA . ALA A 1 425 ? -2.333 30.948 19.421 1.00 32.91 425 ALA A CA 1
ATOM 3312 C C . ALA A 1 425 ? -2.178 30.827 20.946 1.00 32.91 425 ALA A C 1
ATOM 3314 O O . ALA A 1 425 ? -1.067 30.749 21.459 1.00 32.91 425 ALA A O 1
ATOM 3315 N N . THR A 1 426 ? -3.285 30.781 21.693 1.00 29.50 426 THR A N 1
ATOM 3316 C CA . THR A 1 426 ? -3.263 30.689 23.165 1.00 29.50 426 THR A CA 1
ATOM 3317 C C . THR A 1 426 ? -3.899 29.381 23.661 1.00 29.50 426 THR A C 1
ATOM 3319 O O . THR A 1 426 ? -5.074 29.113 23.412 1.00 29.50 426 THR A O 1
ATOM 3322 N N . ARG A 1 427 ? -3.136 28.554 24.393 1.00 29.20 427 ARG A N 1
ATOM 3323 C CA . ARG A 1 427 ? -3.634 27.414 25.192 1.00 29.20 427 ARG A CA 1
ATOM 3324 C C . ARG A 1 427 ? -3.021 27.503 26.589 1.00 29.20 427 ARG A C 1
ATOM 3326 O O . ARG A 1 427 ? -1.804 27.579 26.714 1.00 29.20 427 ARG A O 1
ATOM 3333 N N . TYR A 1 428 ? -3.843 27.464 27.635 1.00 33.19 428 TYR A N 1
ATOM 3334 C CA . TYR A 1 428 ? -3.364 27.356 29.016 1.00 33.19 428 TYR A CA 1
ATOM 3335 C C . TYR A 1 428 ? -4.215 26.366 29.818 1.00 33.19 428 TYR A C 1
ATOM 3337 O O . TYR A 1 428 ? -5.361 26.089 29.464 1.00 33.19 428 TYR A O 1
ATOM 3345 N N . MET A 1 429 ? -3.639 25.836 30.901 1.00 25.92 429 MET A N 1
ATOM 3346 C CA . MET A 1 429 ? -4.362 25.055 31.906 1.00 25.92 429 MET A CA 1
ATOM 3347 C C . MET A 1 429 ? -4.899 25.986 32.996 1.00 25.92 429 MET A C 1
ATOM 3349 O O . MET A 1 429 ? -4.133 26.766 33.564 1.00 25.92 429 MET A O 1
ATOM 3353 N N . ASN A 1 430 ? -6.195 25.894 33.303 1.00 28.66 430 ASN A N 1
ATOM 3354 C CA . ASN A 1 430 ? -6.742 26.469 34.532 1.00 28.66 430 ASN A CA 1
ATOM 3355 C C . ASN A 1 430 ? -6.120 25.733 35.729 1.00 28.66 430 ASN A C 1
ATOM 3357 O O . ASN A 1 430 ? -6.165 24.504 35.786 1.00 28.66 430 ASN A O 1
ATOM 3361 N N . SER A 1 431 ? -5.538 26.472 36.672 1.00 28.20 431 SER A N 1
ATOM 3362 C CA . SER A 1 431 ? -5.266 25.954 38.012 1.00 28.20 431 SER A CA 1
ATOM 3363 C C . SER A 1 431 ? -6.603 25.691 38.706 1.00 28.20 431 SER A C 1
ATOM 3365 O O . SER A 1 431 ? -7.407 26.619 38.808 1.00 28.20 431 SER A O 1
ATOM 3367 N N . PHE A 1 432 ? -6.832 24.449 39.134 1.00 34.25 432 PHE A N 1
ATOM 3368 C CA . PHE A 1 432 ? -7.789 24.156 40.201 1.00 34.25 432 PHE A CA 1
ATOM 3369 C C . PHE A 1 432 ? -7.219 24.600 41.545 1.00 34.25 432 PHE A C 1
ATOM 3371 O O . PHE A 1 432 ? -5.977 24.495 41.704 1.00 34.25 432 PHE A O 1
#

Secondary structure (DSSP, 8-state):
-----------S-EEEEEPPP-BSSHHHHHHHHHHHHHHHHHHHHHHHHHTT--B-GGG-EEEEEBSSSSPPP---EETTEEPEEESEEEETTEEEESB---HHHHHHHHHHHHHHHTTT-S-SS---EEEEETTEEEEEE-----S--SS-TT-S-S-----S-GGGSGGGPPPHHHHHHHTT-SSSSEEEEEE---TTSS--EEEEES---GGGEEEEEEEEE-SSBTTBEEEE-EEEETTEEEESSEEEEE-TT-SSEEE-HHHHHHHHHHTT-EEETTTTEEEE--SSS-GGGSPPEEEEETTEEEEE-HHHHEEEEEETTTEEEEEESEEE---B-TTS-BEEEE-HHHHHHEEEEEETTTTEEEEEEEGGGTTS----GGGS----------------------------B--EEEEEE--BPPP-

Organism: NCBI:txid392030

Sequence (432 aa):
MFGAYSSHIFADELNVLISPPICRGVKPMIKFLEEEGTKICNKIAIYSKKWKQPVNLSKTVVQVFHSQVQNPVVDIYMEGKKLEVVKEFKYLGLTWINKMSLKPTIDKTLENIQRTFSKLRWMKGGKILSTEINGAAVKNQTFAECTYLVGMTGDINDGILGLAFPSLTKDGEKSFFYNMWSQGLIPQAIFSFYLNPDTNATSGGELIFGGADPSKYTGSITYISVSIEGYWEFPMTSVSVGSTSISSSTYAIADRGTALIVGPTAQVESLSGALDGTYDSNSQLYTVDCHTRSLSSFPNVTFTIGDTVFILTPLQYLWITGDQSTGCICYSVFSPSDSSDSNGNLFWILGDYFLYRYYSVFDILNNRVDFATSISYDWMPTVDSSLFPTSSTTTEISSIPNRGNSTVHRPAMHFSLFALIVMVATRYMNSF

Foldseek 3Di:
DDDDDPPPPPDLEAEAEDEADFDADDVVQLVSCQVVQQVVLQVVCVVCVVVVFHADQVFAAEEEAEQDPDTDDHFHDHPNDTHHYDQWDDDPNDIDGNYPCPPPVVVVVVVVVVVVCVVVPPDPDDFWDWDDDPNDTLTRADDDDDPDDDDCPPPPDPDDQDPAFLVQPPPSGDGSLSSCVVVVVAQASKKWKAAAPPPPDPDRIDIDRNDDDPVFFDDDKDKFAAPDRGALKGKWQFKAFAPRTLGRIAMEGEDQPDAFKEFAQSSLVVNCVLQVWDQDPVVQFTWHDCLPDPQQPGTWIWIGGPNDIQIDGSVLQWDWDDDSVVDIITTGSYHHDQDADPVSTTYIYCYDSSCNQWIWMQHPVRNIIMTGGGPSCVPPPPPPPVVDPDDDDDDDDDDDDDDDDDDPPDPPPRSHNNYYYYYYYDDHDDDD

pLDDT: mean 70.94, std 24.46, range [22.38, 98.69]

Radius of gyration: 29.12 Å; chains: 1; bounding box: 54×71×84 Å